Protein AF-0000000081158138 (afdb_homodimer)

InterPro domains:
  IPR025749 Sphingomyelin synthase-like domain [PF14360] (146-219)
  IPR045221 Sphingomyelin synthase-like [PTHR21290] (3-265)

Radius of gyration: 23.98 Å; Cα contacts (8 Å, |Δi|>4): 806; chains: 2; bounding box: 70×63×55 Å

Structure (mmCIF, N/CA/C/O backbone):
data_AF-0000000081158138-model_v1
#
loop_
_entity.id
_entity.type
_entity.pdbx_description
1 polymer 'Sphingomyelin synthase-like domain-containing protein'
#
loop_
_atom_site.group_PDB
_atom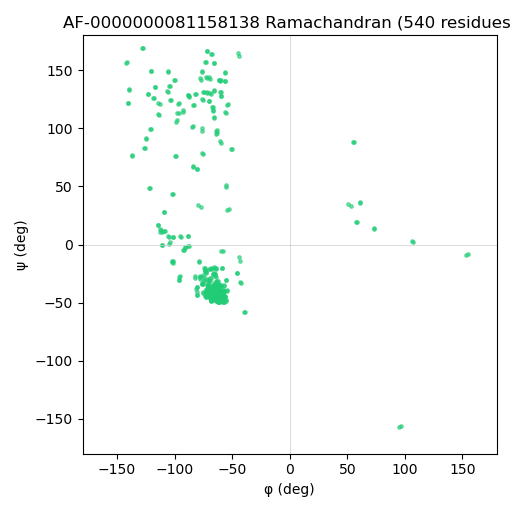_site.id
_atom_site.type_symbol
_atom_site.label_atom_id
_atom_site.label_alt_id
_atom_site.label_comp_id
_atom_site.label_asym_id
_atom_site.label_entity_id
_atom_site.label_seq_id
_atom_site.pdbx_PDB_ins_code
_atom_site.Cartn_x
_atom_site.Cartn_y
_atom_site.Cartn_z
_atom_site.occupancy
_atom_site.B_iso_or_equiv
_atom_site.auth_seq_id
_atom_site.auth_comp_id
_atom_site.auth_asym_id
_atom_site.auth_atom_id
_atom_site.pdbx_PDB_model_num
ATOM 1 N N . MET A 1 1 ? 17.438 13.625 25.641 1 73.5 1 MET A N 1
ATOM 2 C CA . MET A 1 1 ? 16.109 13.164 25.25 1 73.5 1 MET A CA 1
ATOM 3 C C . MET A 1 1 ? 16.125 12.641 23.812 1 73.5 1 MET A C 1
ATOM 5 O O . MET A 1 1 ? 15.617 11.555 23.531 1 73.5 1 MET A O 1
ATOM 9 N N . GLN A 1 2 ? 17.062 13.18 23.031 1 83.56 2 GLN A N 1
ATOM 10 C CA . GLN A 1 2 ? 17.109 12.766 21.625 1 83.56 2 GLN A CA 1
ATOM 11 C C . GLN A 1 2 ? 17.859 11.445 21.469 1 83.56 2 GLN A C 1
ATOM 13 O O . GLN A 1 2 ? 17.484 10.609 20.641 1 83.56 2 GLN A O 1
ATOM 18 N N . LEU A 1 3 ? 18.75 11.227 22.391 1 88.38 3 LEU A N 1
ATOM 19 C CA . LEU A 1 3 ? 19.516 9.984 22.312 1 88.38 3 LEU A CA 1
ATOM 20 C C . LEU A 1 3 ? 18.656 8.789 22.688 1 88.38 3 LEU A C 1
ATOM 22 O O . LEU A 1 3 ? 18.781 7.711 22.109 1 88.38 3 LEU A O 1
ATOM 26 N N . TRP A 1 4 ? 17.828 8.977 23.656 1 90.88 4 TRP A N 1
ATOM 27 C CA . TRP A 1 4 ? 16.906 7.91 24.062 1 90.88 4 TRP A CA 1
ATOM 28 C C . TRP A 1 4 ? 15.938 7.57 22.938 1 90.88 4 TRP A C 1
ATOM 30 O O . TRP A 1 4 ? 15.641 6.398 22.688 1 90.88 4 TRP A O 1
ATOM 40 N N . LYS A 1 5 ? 15.469 8.555 22.281 1 92.62 5 LYS A N 1
ATOM 41 C CA . LYS A 1 5 ? 14.57 8.344 21.156 1 92.62 5 LYS A CA 1
ATOM 42 C C . LYS A 1 5 ? 15.289 7.641 20 1 92.62 5 LYS A C 1
ATOM 44 O O . LYS A 1 5 ? 14.727 6.746 19.359 1 92.62 5 LYS A O 1
ATOM 49 N N . PHE A 1 6 ? 16.484 8.062 19.875 1 93.62 6 PHE A N 1
ATOM 50 C CA . PHE A 1 6 ? 17.312 7.434 18.844 1 93.62 6 PHE A CA 1
ATOM 51 C C . PHE A 1 6 ? 17.547 5.961 19.156 1 93.62 6 PHE A C 1
ATOM 53 O O . PHE A 1 6 ? 17.359 5.098 18.297 1 93.62 6 PHE A O 1
ATOM 60 N N . THR A 1 7 ? 17.859 5.656 20.391 1 95.19 7 THR A N 1
ATOM 61 C CA . THR A 1 7 ? 18.141 4.281 20.797 1 95.19 7 THR A CA 1
ATOM 62 C C . THR A 1 7 ? 16.891 3.422 20.688 1 95.19 7 THR A C 1
ATOM 64 O O . THR A 1 7 ? 16.953 2.262 20.281 1 95.19 7 THR A O 1
ATOM 67 N N . THR A 1 8 ? 15.797 3.953 21.031 1 95.19 8 THR A N 1
ATOM 68 C CA . THR A 1 8 ? 14.531 3.23 20.938 1 95.19 8 THR A CA 1
ATOM 69 C C . THR A 1 8 ? 14.195 2.939 19.469 1 95.19 8 THR A C 1
ATOM 71 O O . THR A 1 8 ? 13.758 1.836 19.141 1 95.19 8 THR A O 1
ATOM 74 N N . SER A 1 9 ? 14.383 3.943 18.609 1 95.12 9 SER A N 1
ATOM 75 C CA . SER A 1 9 ? 14.102 3.734 17.203 1 95.12 9 SER A CA 1
ATOM 76 C C . SER A 1 9 ? 15.062 2.721 16.594 1 95.12 9 SER A C 1
ATOM 78 O O . SER A 1 9 ? 14.688 1.945 15.711 1 95.12 9 SER A O 1
ATOM 80 N N . LEU A 1 10 ? 16.297 2.742 17.062 1 95.31 10 LEU A N 1
ATOM 81 C CA . LEU A 1 10 ? 17.281 1.761 16.625 1 95.31 10 LEU A CA 1
ATOM 82 C C . LEU A 1 10 ? 16.875 0.354 17.047 1 95.31 10 LEU A C 1
ATOM 84 O O . LEU A 1 10 ? 16.969 -0.588 16.266 1 95.31 10 LEU A O 1
ATOM 88 N N . ALA A 1 11 ? 16.438 0.234 18.25 1 95.94 11 ALA A N 1
ATOM 89 C CA . ALA A 1 11 ? 15.953 -1.056 18.734 1 95.94 11 ALA A CA 1
ATOM 90 C C . ALA A 1 11 ? 14.742 -1.52 17.922 1 95.94 11 ALA A C 1
ATOM 92 O O . ALA A 1 11 ? 14.617 -2.707 17.609 1 95.94 11 ALA A O 1
ATOM 93 N N . TYR A 1 12 ? 13.914 -0.592 17.594 1 94.44 12 TYR A N 1
ATOM 94 C CA . TYR A 1 12 ? 12.703 -0.895 16.844 1 94.44 12 TYR A CA 1
ATOM 95 C C . TYR A 1 12 ? 13.047 -1.456 15.469 1 94.44 12 TYR A C 1
ATOM 97 O O . TYR A 1 12 ? 12.508 -2.49 15.062 1 94.44 12 TYR A O 1
ATOM 105 N N . ILE A 1 13 ? 13.938 -0.843 14.766 1 94.38 13 ILE A N 1
ATOM 106 C CA . ILE A 1 13 ? 14.258 -1.292 13.422 1 94.38 13 ILE A CA 1
ATOM 107 C C . ILE A 1 13 ? 15.031 -2.604 13.484 1 94.38 13 ILE A C 1
ATOM 109 O O . ILE A 1 13 ? 14.867 -3.473 12.625 1 94.38 13 ILE A O 1
ATOM 113 N N . LEU A 1 14 ? 15.945 -2.725 14.469 1 94 14 LEU A N 1
ATOM 114 C CA . LEU A 1 14 ? 16.688 -3.969 14.617 1 94 14 LEU A CA 1
ATOM 115 C C . LEU A 1 14 ? 15.758 -5.133 14.922 1 94 14 LEU A C 1
ATOM 117 O O . LEU A 1 14 ? 15.906 -6.223 14.359 1 94 14 LEU A O 1
ATOM 121 N N . PHE A 1 15 ? 14.812 -4.918 15.766 1 94.75 15 PHE A N 1
ATOM 122 C CA . PHE A 1 15 ? 13.82 -5.941 16.078 1 94.75 15 PHE A CA 1
ATOM 123 C C . PHE A 1 15 ? 13.008 -6.305 14.844 1 94.75 15 PHE A C 1
ATOM 125 O O . PHE A 1 15 ? 12.828 -7.484 14.531 1 94.75 15 PHE A O 1
ATOM 132 N N . SER A 1 16 ? 12.508 -5.297 14.18 1 93.62 16 SER A N 1
ATOM 133 C CA . SER A 1 16 ? 11.695 -5.52 12.992 1 93.62 16 SER A CA 1
ATOM 134 C C . SER A 1 16 ? 12.477 -6.266 11.914 1 93.62 16 SER A C 1
ATOM 136 O O . SER A 1 16 ? 11.945 -7.16 11.258 1 93.62 16 SER A O 1
ATOM 138 N N . HIS A 1 17 ? 13.711 -5.871 11.773 1 92.56 17 HIS A N 1
ATOM 139 C CA . HIS A 1 17 ? 14.539 -6.52 10.766 1 92.56 17 HIS A CA 1
ATOM 140 C C . HIS A 1 17 ? 14.828 -7.969 11.141 1 92.56 17 HIS A C 1
ATOM 142 O O . HIS A 1 17 ? 14.789 -8.852 10.281 1 92.56 17 HIS A O 1
ATOM 148 N N . LEU A 1 18 ? 15.133 -8.188 12.359 1 92.5 18 LEU A N 1
ATOM 149 C CA . LEU A 1 18 ? 15.375 -9.555 12.82 1 92.5 18 LEU A CA 1
ATOM 150 C C . LEU A 1 18 ? 14.125 -10.414 12.641 1 92.5 18 LEU A C 1
ATOM 152 O O . LEU A 1 18 ? 14.211 -11.555 12.188 1 92.5 18 LEU A O 1
ATOM 156 N N . LEU A 1 19 ? 13.039 -9.906 13.016 1 93.5 19 LEU A N 1
ATOM 157 C CA . LEU A 1 19 ? 11.773 -10.617 12.82 1 93.5 19 LEU A CA 1
ATOM 158 C C . LEU A 1 19 ? 11.539 -10.922 11.344 1 93.5 19 LEU A C 1
ATOM 160 O O . LEU A 1 19 ? 11.094 -12.016 11 1 93.5 19 LEU A O 1
ATOM 164 N N . THR A 1 20 ? 11.805 -9.961 10.531 1 92 20 THR A N 1
ATOM 165 C CA . THR A 1 20 ? 11.633 -10.148 9.102 1 92 20 THR A CA 1
ATOM 166 C C . THR A 1 20 ? 12.531 -11.273 8.594 1 92 20 THR A C 1
ATOM 168 O O . THR A 1 20 ? 12.109 -12.102 7.781 1 92 20 THR A O 1
ATOM 171 N N . CYS A 1 21 ? 13.766 -11.273 9.039 1 90.12 21 CYS A N 1
ATOM 172 C CA . CYS A 1 21 ? 14.672 -12.344 8.648 1 90.12 21 CYS A CA 1
ATOM 173 C C . CYS A 1 21 ? 14.125 -13.703 9.078 1 90.12 21 CYS A C 1
ATOM 175 O O . CYS A 1 21 ? 14.188 -14.672 8.312 1 90.12 21 CYS A O 1
ATOM 177 N N . PHE A 1 22 ? 13.609 -13.758 10.219 1 90.69 22 PHE A N 1
ATOM 178 C CA . PHE A 1 22 ? 13.023 -15 10.711 1 90.69 22 PHE A CA 1
ATOM 179 C C . PHE A 1 22 ? 11.836 -15.414 9.859 1 90.69 22 PHE A C 1
ATOM 181 O O . PHE A 1 22 ? 11.695 -16.594 9.5 1 90.69 22 PHE A O 1
ATOM 188 N N . VAL A 1 23 ? 11.016 -14.508 9.562 1 91.19 23 VAL A N 1
ATOM 189 C CA . VAL A 1 23 ? 9.828 -14.789 8.758 1 91.19 23 VAL A CA 1
ATOM 190 C C . VAL A 1 23 ? 10.242 -15.219 7.355 1 91.19 23 VAL A C 1
ATOM 192 O O . VAL A 1 23 ? 9.664 -16.156 6.789 1 91.19 23 VAL A O 1
ATOM 195 N N . VAL A 1 24 ? 11.211 -14.578 6.836 1 89 24 VAL A N 1
ATOM 196 C CA . VAL A 1 24 ? 11.68 -14.906 5.496 1 89 24 VAL A CA 1
ATOM 197 C C . VAL A 1 24 ? 12.188 -16.344 5.465 1 89 24 VAL A C 1
ATOM 199 O O . VAL A 1 24 ? 11.914 -17.094 4.512 1 89 24 VAL A O 1
ATOM 202 N N . VAL A 1 25 ? 12.898 -16.75 6.457 1 87.56 25 VAL A N 1
ATOM 203 C CA . VAL A 1 25 ? 13.414 -18.109 6.527 1 87.56 25 VAL A CA 1
ATOM 204 C C . VAL A 1 25 ? 12.242 -19.094 6.547 1 87.56 25 VAL A C 1
ATOM 206 O O . VAL A 1 25 ? 12.266 -20.109 5.844 1 87.56 25 VAL A O 1
ATOM 209 N N . ASN A 1 26 ? 11.273 -18.766 7.309 1 87.75 26 ASN A N 1
ATOM 210 C CA . ASN A 1 26 ? 10.109 -19.641 7.41 1 87.75 26 ASN A CA 1
ATOM 211 C C . ASN A 1 26 ? 9.336 -19.703 6.094 1 87.75 26 ASN A C 1
ATOM 213 O O . ASN A 1 26 ? 8.898 -20.781 5.676 1 87.75 26 ASN A O 1
ATOM 217 N N . VAL A 1 27 ? 9.172 -18.609 5.484 1 87.12 27 VAL A N 1
ATOM 218 C CA . VAL A 1 27 ? 8.422 -18.547 4.234 1 87.12 27 VAL A CA 1
ATOM 219 C C . VAL A 1 27 ? 9.203 -19.25 3.123 1 87.12 27 VAL A C 1
ATOM 221 O O . VAL A 1 27 ? 8.617 -19.891 2.248 1 87.12 27 VAL A O 1
ATOM 224 N N . ASN A 1 28 ? 10.461 -19.062 3.197 1 84.75 28 ASN A N 1
ATOM 225 C CA . ASN A 1 28 ? 11.32 -19.75 2.23 1 84.75 28 ASN A CA 1
ATOM 226 C C . ASN A 1 28 ? 11.133 -21.266 2.285 1 84.75 28 ASN A C 1
ATOM 228 O O . ASN A 1 28 ? 11.102 -21.922 1.249 1 84.75 28 ASN A O 1
ATOM 232 N N . ASP A 1 29 ? 10.906 -21.766 3.365 1 83.62 29 ASP A N 1
ATOM 233 C CA . ASP A 1 29 ? 10.758 -23.219 3.553 1 83.62 29 ASP A CA 1
ATOM 234 C C . ASP A 1 29 ? 9.375 -23.672 3.123 1 83.62 29 ASP A C 1
ATOM 236 O O . ASP A 1 29 ? 9.156 -24.875 2.881 1 83.62 29 ASP A O 1
ATOM 240 N N . ARG A 1 30 ? 8.5 -22.719 2.963 1 80.81 30 ARG A N 1
ATOM 241 C CA . ARG A 1 30 ? 7.133 -23.062 2.57 1 80.81 30 ARG A CA 1
ATOM 242 C C . ARG A 1 30 ? 6.855 -22.625 1.134 1 80.81 30 ARG A C 1
ATOM 244 O O . ARG A 1 30 ? 5.703 -22.641 0.69 1 80.81 30 ARG A O 1
ATOM 251 N N . MET A 1 31 ? 7.82 -22.266 0.445 1 82.06 31 MET A N 1
ATOM 252 C CA . MET A 1 31 ? 7.633 -21.797 -0.92 1 82.06 31 MET A CA 1
ATOM 253 C C . MET A 1 31 ? 6.996 -22.875 -1.793 1 82.06 31 MET A C 1
ATOM 255 O O . MET A 1 31 ? 7.324 -24.047 -1.668 1 82.06 31 MET A O 1
ATOM 259 N N . PRO A 1 32 ? 6.102 -22.375 -2.66 1 80 32 PRO A N 1
ATOM 260 C CA . PRO A 1 32 ? 5.492 -23.359 -3.568 1 80 32 PRO A CA 1
ATOM 261 C C . PRO A 1 32 ? 6.516 -24.047 -4.465 1 80 32 PRO A C 1
ATOM 263 O O . PRO A 1 32 ? 7.48 -23.406 -4.91 1 80 32 PRO A O 1
ATOM 266 N N . ASP A 1 33 ? 6.285 -25.312 -4.652 1 80.44 33 ASP A N 1
ATOM 267 C CA . ASP A 1 33 ? 7.137 -26.109 -5.539 1 80.44 33 ASP A CA 1
ATOM 268 C C . ASP A 1 33 ? 7.121 -25.547 -6.961 1 80.44 33 ASP A C 1
ATOM 270 O O . ASP A 1 33 ? 6.055 -25.391 -7.559 1 80.44 33 ASP A O 1
ATOM 274 N N . ARG A 1 34 ? 8.211 -25.312 -7.492 1 80 34 ARG A N 1
ATOM 275 C CA . ARG A 1 34 ? 8.344 -24.688 -8.805 1 80 34 ARG A CA 1
ATOM 276 C C . ARG A 1 34 ? 7.766 -25.594 -9.898 1 80 34 ARG A C 1
ATOM 278 O O . ARG A 1 34 ? 7.359 -25.109 -10.953 1 80 34 ARG A O 1
ATOM 285 N N . LYS A 1 35 ? 7.789 -26.781 -9.648 1 80.12 35 LYS A N 1
ATOM 286 C CA . LYS A 1 35 ? 7.234 -27.719 -10.625 1 80.12 35 LYS A CA 1
ATOM 287 C C . LYS A 1 35 ? 5.715 -27.625 -10.672 1 80.12 35 LYS A C 1
ATOM 289 O O . LYS A 1 35 ? 5.109 -27.734 -11.734 1 80.12 35 LYS A O 1
ATOM 294 N N . LEU A 1 36 ? 5.188 -27.281 -9.555 1 82.81 36 LEU A N 1
ATOM 295 C CA . LEU A 1 36 ? 3.734 -27.203 -9.445 1 82.81 36 LEU A CA 1
ATOM 296 C C . LEU A 1 36 ? 3.25 -25.766 -9.664 1 82.81 36 LEU A C 1
ATOM 298 O O . LEU A 1 36 ? 2.125 -25.562 -10.117 1 82.81 36 LEU A O 1
ATOM 302 N N . TYR A 1 37 ? 4.16 -24.875 -9.328 1 85.44 37 TYR A N 1
ATOM 303 C CA . TYR A 1 37 ? 3.801 -23.453 -9.414 1 85.44 37 TYR A CA 1
ATOM 304 C C . TYR A 1 37 ? 4.789 -22.703 -10.289 1 85.44 37 TYR A C 1
ATOM 306 O O . TYR A 1 37 ? 5.758 -22.125 -9.789 1 85.44 37 TYR A O 1
ATOM 314 N N . PRO A 1 38 ? 4.438 -22.656 -11.516 1 88.12 38 PRO A N 1
ATOM 315 C CA . PRO A 1 38 ? 5.305 -21.859 -12.383 1 88.12 38 PRO A CA 1
ATOM 316 C C . PRO A 1 38 ? 5.238 -20.359 -12.078 1 88.12 38 PRO A C 1
ATOM 318 O O . PRO A 1 38 ? 4.348 -19.922 -11.352 1 88.12 38 PRO A O 1
ATOM 321 N N . PRO A 1 39 ? 6.262 -19.656 -12.609 1 90.5 39 PRO A N 1
ATOM 322 C CA . PRO A 1 39 ? 6.207 -18.203 -12.391 1 90.5 39 PRO A CA 1
ATOM 323 C C . PRO A 1 39 ? 4.91 -17.578 -12.898 1 90.5 39 PRO A C 1
ATOM 325 O O . PRO A 1 39 ? 4.391 -17.984 -13.938 1 90.5 39 PRO A O 1
ATOM 328 N N . LEU A 1 40 ? 4.422 -16.672 -12.164 1 91.75 40 LEU A N 1
ATOM 329 C CA . LEU A 1 40 ? 3.178 -16 -12.516 1 91.75 40 LEU A CA 1
ATOM 330 C C . LEU A 1 40 ? 3.371 -15.109 -13.742 1 91.75 40 LEU A C 1
ATOM 332 O O . LEU A 1 40 ? 4.441 -14.523 -13.922 1 91.75 40 LEU A O 1
ATOM 336 N N . PRO A 1 41 ? 2.34 -15.094 -14.57 1 91.75 41 PRO A N 1
ATOM 337 C CA . PRO A 1 41 ? 2.422 -14.141 -15.68 1 91.75 41 PRO A CA 1
ATOM 338 C C . PRO A 1 41 ? 2.561 -12.695 -15.219 1 91.75 41 PRO A C 1
ATOM 340 O O . PRO A 1 41 ? 1.836 -12.258 -14.32 1 91.75 41 PRO A O 1
ATOM 343 N N . ASP A 1 42 ? 3.494 -11.984 -15.758 1 94.44 42 ASP A N 1
ATOM 344 C CA . ASP A 1 42 ? 3.805 -10.594 -15.438 1 94.44 42 ASP A CA 1
ATOM 345 C C . ASP A 1 42 ? 4.145 -9.805 -16.703 1 94.44 42 ASP A C 1
ATOM 347 O O . ASP A 1 42 ? 5.094 -10.133 -17.406 1 94.44 42 ASP A O 1
ATOM 351 N N . VAL A 1 43 ? 3.385 -8.766 -16.922 1 94.81 43 VAL A N 1
ATOM 352 C CA . VAL A 1 43 ? 3.451 -8.031 -18.172 1 94.81 43 VAL A CA 1
ATOM 353 C C . VAL A 1 43 ? 4.844 -7.434 -18.344 1 94.81 43 VAL A C 1
ATOM 355 O O . VAL A 1 43 ? 5.422 -7.508 -19.438 1 94.81 43 VAL A O 1
ATOM 358 N N . LEU A 1 44 ? 5.418 -6.867 -17.297 1 95.25 44 LEU A N 1
ATOM 359 C CA . LEU A 1 44 ? 6.73 -6.242 -17.422 1 95.25 44 LEU A CA 1
ATOM 360 C C . LEU A 1 44 ? 7.828 -7.293 -17.531 1 95.25 44 LEU A C 1
ATOM 362 O O . LEU A 1 44 ? 8.711 -7.184 -18.391 1 95.25 44 LEU A O 1
ATOM 366 N N . LEU A 1 45 ? 7.73 -8.305 -16.719 1 95.06 45 LEU A N 1
ATOM 367 C CA . LEU A 1 45 ? 8.742 -9.359 -16.766 1 95.06 45 LEU A CA 1
ATOM 368 C C . LEU A 1 45 ? 8.727 -10.07 -18.109 1 95.06 45 LEU A C 1
ATOM 370 O O . LEU A 1 45 ? 9.781 -10.398 -18.656 1 95.06 45 LEU A O 1
ATOM 374 N N . ASP A 1 46 ? 7.586 -10.305 -18.609 1 94.31 46 ASP A N 1
ATOM 375 C CA . ASP A 1 46 ? 7.422 -11.039 -19.859 1 94.31 46 ASP A CA 1
ATOM 376 C C . ASP A 1 46 ? 7.918 -10.211 -21.047 1 94.31 46 ASP A C 1
ATOM 378 O O . ASP A 1 46 ? 8.211 -10.758 -22.109 1 94.31 46 ASP A O 1
ATOM 382 N N . ASN A 1 47 ? 8.008 -8.914 -20.906 1 95.25 47 ASN A N 1
ATOM 383 C CA . ASN A 1 47 ? 8.391 -8.055 -22.031 1 95.25 47 ASN A CA 1
ATOM 384 C C . ASN A 1 47 ? 9.773 -7.441 -21.812 1 95.25 47 ASN A C 1
ATOM 386 O O . ASN A 1 47 ? 10.258 -6.699 -22.672 1 95.25 47 ASN A O 1
ATOM 390 N N . LEU A 1 48 ? 10.383 -7.73 -20.734 1 95.12 48 LEU A N 1
ATOM 391 C CA . LEU A 1 48 ? 11.742 -7.27 -20.469 1 95.12 48 LEU A CA 1
ATOM 392 C C . LEU A 1 48 ? 12.758 -8.367 -20.766 1 95.12 48 LEU A C 1
ATOM 394 O O . LEU A 1 48 ? 12.5 -9.547 -20.5 1 95.12 48 LEU A O 1
ATOM 398 N N . THR A 1 49 ? 13.891 -7.895 -21.328 1 96 49 THR A N 1
ATOM 399 C CA . THR A 1 49 ? 14.992 -8.836 -21.516 1 96 49 THR A CA 1
ATOM 400 C C . THR A 1 49 ? 15.523 -9.312 -20.156 1 96 49 THR A C 1
ATOM 402 O O . THR A 1 49 ? 15.695 -8.516 -19.234 1 96 49 THR A O 1
ATOM 405 N N . TYR A 1 50 ? 15.688 -10.586 -20.047 1 95.06 50 TYR A N 1
ATOM 406 C CA . TYR A 1 50 ? 16.25 -11.164 -18.828 1 95.06 50 TYR A CA 1
ATOM 407 C C . TYR A 1 50 ? 17.719 -10.828 -18.688 1 95.06 50 TYR A C 1
ATOM 409 O O . TYR A 1 50 ? 18.516 -11.078 -19.609 1 95.06 50 TYR A O 1
ATOM 417 N N . ILE A 1 51 ? 18.125 -10.234 -17.656 1 95.38 51 ILE A N 1
ATOM 418 C CA . ILE A 1 51 ? 19.5 -9.859 -17.344 1 95.38 51 ILE A CA 1
ATOM 419 C C . ILE A 1 51 ? 19.938 -10.523 -16.031 1 95.38 51 ILE A C 1
ATOM 421 O O . ILE A 1 51 ? 19.688 -9.992 -14.953 1 95.38 51 ILE A O 1
ATOM 425 N N . PRO A 1 52 ? 20.656 -11.602 -16.062 1 90.88 52 PRO A N 1
ATOM 426 C CA . PRO A 1 52 ? 20.984 -12.375 -14.875 1 90.88 52 PRO A CA 1
ATOM 427 C C . PRO A 1 52 ? 21.828 -11.578 -13.867 1 90.88 52 PRO A C 1
ATOM 429 O O . PRO A 1 52 ? 21.703 -11.781 -12.656 1 90.88 52 PRO A O 1
ATOM 432 N N . TRP A 1 53 ? 22.656 -10.672 -14.375 1 91.38 53 TRP A N 1
ATOM 433 C CA . TRP A 1 53 ? 23.516 -9.906 -13.477 1 91.38 53 TRP A CA 1
ATOM 434 C C . TRP A 1 53 ? 22.797 -8.648 -12.992 1 91.38 53 TRP A C 1
ATOM 436 O O . TRP A 1 53 ? 23.406 -7.809 -12.312 1 91.38 53 TRP A O 1
ATOM 446 N N . GLY A 1 54 ? 21.547 -8.477 -13.281 1 93.25 54 GLY A N 1
ATOM 447 C CA . GLY A 1 54 ? 20.781 -7.312 -12.891 1 93.25 54 GLY A CA 1
ATOM 448 C C . GLY A 1 54 ? 20.609 -7.18 -11.391 1 93.25 54 GLY A C 1
ATOM 449 O O . GLY A 1 54 ? 20.578 -6.07 -10.859 1 93.25 54 GLY A O 1
ATOM 450 N N . ALA A 1 55 ? 20.5 -8.305 -10.75 1 89.38 55 ALA A N 1
ATOM 451 C CA . ALA A 1 55 ? 20.375 -8.289 -9.289 1 89.38 55 ALA A CA 1
ATOM 452 C C . ALA A 1 55 ? 21.578 -7.613 -8.641 1 89.38 55 ALA A C 1
ATOM 454 O O . ALA A 1 55 ? 21.422 -6.855 -7.676 1 89.38 55 ALA A O 1
ATOM 455 N N . SER A 1 56 ? 22.719 -7.891 -9.172 1 92 56 SER A N 1
ATOM 456 C CA . SER A 1 56 ? 23.938 -7.281 -8.641 1 92 56 SER A CA 1
ATOM 457 C C . SER A 1 56 ? 23.938 -5.77 -8.852 1 92 56 SER A C 1
ATOM 459 O O . SER A 1 56 ? 24.344 -5.016 -7.961 1 92 56 SER A O 1
ATOM 461 N N . VAL A 1 57 ? 23.516 -5.332 -9.961 1 95.19 57 VAL A N 1
ATOM 462 C CA . VAL A 1 57 ? 23.453 -3.906 -10.25 1 95.19 57 VAL A CA 1
ATOM 463 C C . VAL A 1 57 ? 22.438 -3.234 -9.32 1 95.19 57 VAL A C 1
ATOM 465 O O . VAL A 1 57 ? 22.688 -2.143 -8.812 1 95.19 57 VAL A O 1
ATOM 468 N N . ALA A 1 58 ? 21.312 -3.877 -9.156 1 94.62 58 ALA A N 1
ATOM 469 C CA . ALA A 1 58 ? 20.312 -3.346 -8.227 1 94.62 58 ALA A CA 1
ATOM 470 C C . ALA A 1 58 ? 20.891 -3.176 -6.828 1 94.62 58 ALA A C 1
ATOM 472 O O . ALA A 1 58 ? 20.641 -2.166 -6.164 1 94.62 58 ALA A O 1
ATOM 473 N N . GLU A 1 59 ? 21.672 -4.086 -6.383 1 93.62 59 GLU A N 1
ATOM 474 C CA . GLU A 1 59 ? 22.281 -4.02 -5.059 1 93.62 59 GLU A CA 1
ATOM 475 C C . GLU A 1 59 ? 23.344 -2.92 -4.988 1 93.62 59 GLU A C 1
ATOM 477 O O . GLU A 1 59 ? 23.5 -2.277 -3.947 1 93.62 59 GLU A O 1
ATOM 482 N N . ILE A 1 60 ? 24.062 -2.764 -6.066 1 95.69 60 ILE A N 1
ATOM 483 C CA . ILE A 1 60 ? 25.016 -1.659 -6.125 1 95.69 60 ILE A CA 1
ATOM 484 C C . ILE A 1 60 ? 24.266 -0.331 -5.988 1 95.69 60 ILE A C 1
ATOM 486 O O . ILE A 1 60 ? 24.719 0.569 -5.273 1 95.69 60 ILE A O 1
ATOM 490 N N . CYS A 1 61 ? 23.141 -0.212 -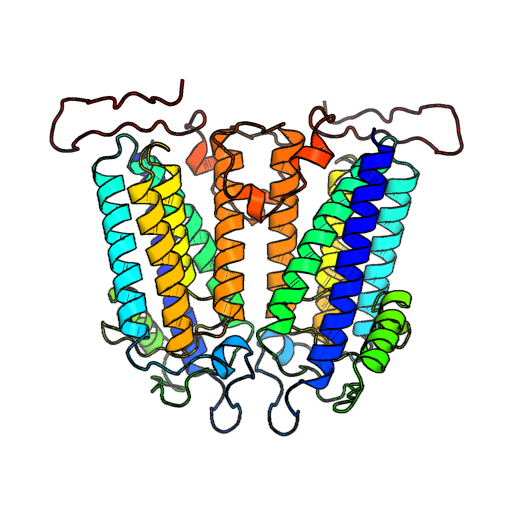6.703 1 97.19 61 CYS A N 1
ATOM 491 C CA . CY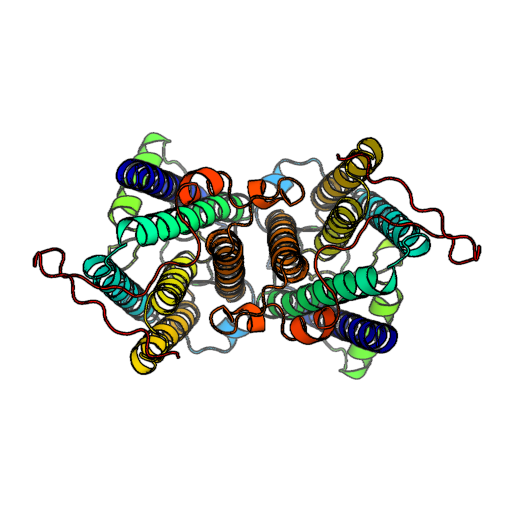S A 1 61 ? 22.328 0.986 -6.566 1 97.19 61 CYS A CA 1
ATOM 492 C C . CYS A 1 61 ? 21.875 1.18 -5.125 1 97.19 61 CYS A C 1
ATOM 494 O O . CYS A 1 61 ? 21.938 2.287 -4.59 1 97.19 61 CYS A O 1
ATOM 496 N N . LEU A 1 62 ? 21.484 0.137 -4.531 1 96.19 62 LEU A N 1
ATOM 497 C CA . LEU A 1 62 ? 21.016 0.156 -3.15 1 96.19 62 LEU A CA 1
ATOM 498 C C . LEU A 1 62 ? 22.125 0.591 -2.201 1 96.19 62 LEU A C 1
ATOM 500 O O . LEU A 1 62 ? 21.922 1.471 -1.361 1 96.19 62 LEU A O 1
ATOM 504 N N . VAL A 1 63 ? 23.297 0.014 -2.303 1 95.06 63 VAL A N 1
ATOM 505 C CA . VAL A 1 63 ? 24.422 0.326 -1.432 1 95.06 63 VAL A CA 1
ATOM 506 C C . VAL A 1 63 ? 24.859 1.774 -1.645 1 95.06 63 VAL A C 1
ATOM 508 O O . VAL A 1 63 ? 25.172 2.484 -0.685 1 95.06 63 VAL A O 1
ATOM 511 N N . THR A 1 64 ? 24.859 2.16 -2.867 1 97.69 64 THR A N 1
ATOM 512 C CA . THR A 1 64 ? 25.234 3.537 -3.176 1 97.69 64 THR A CA 1
ATOM 513 C C . THR A 1 64 ? 24.281 4.52 -2.516 1 97.69 64 THR A C 1
ATOM 515 O O . THR A 1 64 ? 24.703 5.484 -1.883 1 97.69 64 THR A O 1
ATOM 518 N N . LEU A 1 65 ? 23 4.27 -2.654 1 98.12 65 LEU A N 1
ATOM 519 C CA . LEU A 1 65 ? 22 5.113 -2.006 1 98.12 65 LEU A CA 1
ATOM 520 C C . LEU A 1 65 ? 22.172 5.09 -0.49 1 98.12 65 LEU A C 1
ATOM 522 O O . LEU A 1 65 ? 22.031 6.125 0.168 1 98.12 65 LEU A O 1
ATOM 526 N N . GLY A 1 66 ? 22.453 3.895 0.052 1 97.06 66 GLY A N 1
ATOM 527 C CA . GLY A 1 66 ? 22.703 3.771 1.477 1 97.06 66 GLY A CA 1
ATOM 528 C C . GLY A 1 66 ? 23.891 4.602 1.939 1 97.06 66 GLY A C 1
ATOM 529 O O . GLY A 1 66 ? 23.812 5.277 2.969 1 97.06 66 GLY A O 1
ATOM 530 N N . ILE A 1 67 ? 24.938 4.582 1.177 1 97.38 67 ILE A N 1
ATOM 531 C CA . ILE A 1 67 ? 26.141 5.352 1.499 1 97.38 67 ILE A CA 1
ATOM 532 C C . ILE A 1 67 ? 25.828 6.844 1.432 1 97.38 67 ILE A C 1
ATOM 534 O O . ILE A 1 67 ? 26.25 7.613 2.297 1 97.38 67 ILE A O 1
ATOM 538 N N . MET A 1 68 ? 25.125 7.242 0.419 1 97.5 68 MET A N 1
ATOM 539 C CA . MET A 1 68 ? 24.719 8.641 0.295 1 97.5 68 MET A CA 1
ATOM 540 C C . MET A 1 68 ? 23.906 9.078 1.51 1 97.5 68 MET A C 1
ATOM 542 O O . MET A 1 68 ? 24.125 10.172 2.035 1 97.5 68 MET A O 1
ATOM 546 N N . TRP A 1 69 ? 22.984 8.258 1.913 1 96.75 69 TRP A N 1
ATOM 547 C CA . TRP A 1 69 ? 22.156 8.547 3.074 1 96.75 69 TRP A CA 1
ATOM 548 C C . TRP A 1 69 ? 23 8.648 4.34 1 96.75 69 TRP A C 1
ATOM 550 O O . TRP A 1 69 ? 22.797 9.555 5.156 1 96.75 69 TRP A O 1
ATOM 560 N N . LEU A 1 70 ? 23.969 7.75 4.527 1 96.12 70 LEU A N 1
ATOM 561 C CA . LEU A 1 70 ? 24.844 7.773 5.691 1 96.12 70 LEU A CA 1
ATOM 562 C C . LEU A 1 70 ? 25.719 9.023 5.695 1 96.12 70 LEU A C 1
ATOM 564 O O . LEU A 1 70 ? 25.969 9.609 6.75 1 96.12 70 LEU A O 1
ATOM 568 N N . PHE A 1 71 ? 26.172 9.336 4.57 1 95.06 71 PHE A N 1
ATOM 569 C CA . PHE A 1 71 ? 26.969 10.555 4.426 1 95.06 71 PHE A CA 1
ATOM 570 C C . PHE A 1 71 ? 26.156 11.781 4.84 1 95.06 71 PHE A C 1
ATOM 572 O O . PHE A 1 71 ? 26.672 12.648 5.555 1 95.06 71 PHE A O 1
ATOM 579 N N . LEU A 1 72 ? 24.969 11.844 4.34 1 92.81 72 LEU A N 1
ATOM 580 C CA . LEU A 1 72 ? 24.062 12.922 4.727 1 92.81 72 LEU A CA 1
ATOM 581 C C . LEU A 1 72 ? 23.891 12.969 6.238 1 92.81 72 LEU A C 1
ATOM 583 O O . LEU A 1 72 ? 23.984 14.039 6.848 1 92.81 72 LEU A O 1
ATOM 587 N N . CYS A 1 73 ? 23.625 11.859 6.855 1 92.44 73 CYS A N 1
ATOM 588 C CA . CYS A 1 73 ? 23.422 11.789 8.297 1 92.44 73 CYS A CA 1
ATOM 589 C C . CYS A 1 73 ? 24.672 12.219 9.055 1 92.44 73 CYS A C 1
ATOM 591 O O . CYS A 1 73 ? 24.578 12.867 10.102 1 92.44 73 CYS A O 1
ATOM 593 N N . PHE A 1 74 ? 25.766 11.867 8.531 1 92.06 74 PHE A N 1
ATOM 594 C CA . PHE A 1 74 ? 27.016 12.18 9.188 1 92.06 74 PHE A CA 1
ATOM 595 C C . PHE A 1 74 ? 27.203 13.688 9.305 1 92.06 74 PHE A C 1
ATOM 597 O O . PHE A 1 74 ? 27.672 14.18 10.328 1 92.06 74 PHE A O 1
ATOM 604 N N . PHE A 1 75 ? 26.797 14.438 8.383 1 91.31 75 PHE A N 1
ATOM 605 C CA . PHE A 1 75 ? 27.078 15.875 8.344 1 91.31 75 PHE A CA 1
ATOM 606 C C . PHE A 1 75 ? 25.859 16.672 8.789 1 91.31 75 PHE A C 1
ATOM 608 O O . PHE A 1 75 ? 25.953 17.875 9.039 1 91.31 75 PHE A O 1
ATOM 615 N N . HIS A 1 76 ? 24.719 16.031 8.828 1 89.31 76 HIS A N 1
ATOM 616 C CA . HIS A 1 76 ? 23.516 16.766 9.188 1 89.31 76 HIS A CA 1
ATOM 617 C C . HIS A 1 76 ? 23.516 17.125 10.672 1 89.31 76 HIS A C 1
ATOM 619 O O . HIS A 1 76 ? 23.766 16.266 11.523 1 89.31 76 HIS A O 1
ATOM 625 N N . LYS A 1 77 ? 23.25 18.359 11.055 1 88.19 77 LYS A N 1
ATOM 626 C CA . LYS A 1 77 ? 23.266 18.844 12.43 1 88.19 77 LYS A CA 1
ATOM 627 C C . LYS A 1 77 ? 22.281 18.062 13.305 1 88.19 77 LYS A C 1
ATOM 629 O O . LYS A 1 77 ? 22.562 17.766 14.461 1 88.19 77 LYS A O 1
ATOM 634 N N . HIS A 1 78 ? 21.156 17.766 12.75 1 90.31 78 HIS A N 1
ATOM 635 C CA . HIS A 1 78 ? 20.109 17.047 13.461 1 90.31 78 HIS A CA 1
ATOM 636 C C . HIS A 1 78 ? 20.078 15.578 13.062 1 90.31 78 HIS A C 1
ATOM 638 O O . HIS A 1 78 ? 19 15.008 12.867 1 90.31 78 HIS A O 1
ATOM 644 N N . ARG A 1 79 ? 21.188 14.992 12.977 1 90.69 79 ARG A N 1
ATOM 645 C CA . ARG A 1 79 ? 21.359 13.633 12.453 1 90.69 79 ARG A CA 1
ATOM 646 C C . ARG A 1 79 ? 20.562 12.633 13.273 1 90.69 79 ARG A C 1
ATOM 648 O O . ARG A 1 79 ? 19.984 11.688 12.727 1 90.69 79 ARG A O 1
ATOM 655 N N . PHE A 1 80 ? 20.422 12.781 14.562 1 90.69 80 PHE A N 1
ATOM 656 C CA . PHE A 1 80 ? 19.734 11.805 15.398 1 90.69 80 PHE A CA 1
ATOM 657 C C . PHE A 1 80 ? 18.219 11.844 15.148 1 90.69 80 PHE A C 1
ATOM 659 O O . PHE A 1 80 ? 17.562 10.805 15.203 1 90.69 80 PHE A O 1
ATOM 666 N N . ILE A 1 81 ? 17.641 12.969 14.891 1 91.5 81 ILE A N 1
ATOM 667 C CA . ILE A 1 81 ? 16.234 13.086 14.547 1 91.5 81 ILE A CA 1
ATOM 668 C C . ILE A 1 81 ? 15.969 12.422 13.195 1 91.5 81 ILE A C 1
ATOM 670 O O . ILE A 1 81 ? 15.016 11.656 13.047 1 91.5 81 ILE A O 1
ATOM 674 N N . VAL A 1 82 ? 16.891 12.734 12.258 1 91.81 82 VAL A N 1
ATOM 675 C CA . VAL A 1 82 ? 16.75 12.203 10.906 1 91.81 82 VAL A CA 1
ATOM 676 C C . VAL A 1 82 ? 16.844 10.68 10.938 1 91.81 82 VAL A C 1
ATOM 678 O O . VAL A 1 82 ? 16.016 9.984 10.328 1 91.81 82 VAL A O 1
ATOM 681 N N . MET A 1 83 ? 17.766 10.203 11.703 1 95.06 83 MET A N 1
ATOM 682 C CA . MET A 1 83 ? 17.922 8.758 11.805 1 95.06 83 MET A CA 1
ATOM 683 C C . MET A 1 83 ? 16.734 8.125 12.523 1 95.06 83 MET A C 1
ATOM 685 O O . MET A 1 83 ? 16.266 7.051 12.133 1 95.06 83 MET A O 1
ATOM 689 N N . THR A 1 84 ? 16.266 8.742 13.547 1 94.62 84 THR A N 1
ATOM 690 C CA . THR A 1 84 ? 15.102 8.25 14.281 1 94.62 84 THR A CA 1
ATOM 691 C C . THR A 1 84 ? 13.898 8.117 13.352 1 94.62 84 THR A C 1
ATOM 693 O O . THR A 1 84 ? 13.203 7.102 13.367 1 94.62 84 THR A O 1
ATOM 696 N N . ARG A 1 85 ? 13.664 9.102 12.5 1 93.38 85 ARG A N 1
ATOM 697 C CA . ARG A 1 85 ? 12.555 9.062 11.555 1 93.38 85 ARG A CA 1
ATOM 698 C C . ARG A 1 85 ? 12.727 7.93 10.555 1 93.38 85 ARG A C 1
ATOM 700 O O . ARG A 1 85 ? 11.766 7.215 10.25 1 93.38 85 ARG A O 1
ATOM 707 N N . MET A 1 86 ? 13.953 7.781 10.094 1 95.88 86 MET A N 1
ATOM 708 C CA . MET A 1 86 ? 14.258 6.703 9.164 1 95.88 86 MET A CA 1
ATOM 709 C C . MET A 1 86 ? 14.008 5.34 9.805 1 95.88 86 MET A C 1
ATOM 711 O O . MET A 1 86 ? 13.359 4.48 9.203 1 95.88 86 MET A O 1
ATOM 715 N N . PHE A 1 87 ? 14.469 5.203 10.992 1 96.19 87 PHE A N 1
ATOM 716 C CA . PHE A 1 87 ? 14.344 3.924 11.68 1 96.19 87 PHE A CA 1
ATOM 717 C C . PHE A 1 87 ? 12.891 3.625 12.023 1 96.19 87 PHE A C 1
ATOM 719 O O . PHE A 1 87 ? 12.453 2.477 11.945 1 96.19 87 PHE A O 1
ATOM 726 N N . ALA A 1 88 ? 12.18 4.598 12.375 1 93.94 88 ALA A N 1
ATOM 727 C CA . ALA A 1 88 ? 10.766 4.418 12.672 1 93.94 88 ALA A CA 1
ATOM 728 C C . ALA A 1 88 ? 9.992 3.969 11.43 1 93.94 88 ALA A C 1
ATOM 730 O O . ALA A 1 88 ? 9.195 3.031 11.492 1 93.94 88 ALA A O 1
ATOM 731 N N . LEU A 1 89 ? 10.258 4.602 10.375 1 95.12 89 LEU A N 1
ATOM 732 C CA . LEU A 1 89 ? 9.547 4.297 9.133 1 95.12 89 LEU A CA 1
ATOM 733 C C . LEU A 1 89 ? 9.953 2.928 8.602 1 95.12 89 LEU A C 1
ATOM 735 O O . LEU A 1 89 ? 9.102 2.123 8.227 1 95.12 89 LEU A O 1
ATOM 739 N N . MET A 1 90 ? 11.219 2.67 8.586 1 95.06 90 MET A N 1
ATOM 740 C CA . MET A 1 90 ? 11.719 1.382 8.109 1 95.06 90 MET A CA 1
ATOM 741 C C . MET A 1 90 ? 11.227 0.247 9.008 1 95.06 90 MET A C 1
ATOM 743 O O . MET A 1 90 ? 10.875 -0.826 8.516 1 95.06 90 MET A O 1
ATOM 747 N N . GLY A 1 91 ? 11.297 0.505 10.297 1 93.69 91 GLY A N 1
ATOM 748 C CA . GLY A 1 91 ? 10.781 -0.5 11.211 1 93.69 91 GLY A CA 1
ATOM 749 C C . GLY A 1 91 ? 9.328 -0.859 10.945 1 93.69 91 GLY A C 1
ATOM 750 O O . GLY A 1 91 ? 8.969 -2.037 10.93 1 93.69 91 GLY A O 1
ATOM 751 N N . THR A 1 92 ? 8.523 0.123 10.742 1 93.62 92 THR A N 1
ATOM 752 C CA . THR A 1 92 ? 7.105 -0.08 10.461 1 93.62 92 THR A CA 1
ATOM 753 C C . THR A 1 92 ? 6.914 -0.814 9.133 1 93.62 92 THR A C 1
ATOM 755 O O . THR A 1 92 ? 6.086 -1.723 9.039 1 93.62 92 THR A O 1
ATOM 758 N N . MET A 1 93 ? 7.68 -0.468 8.133 1 93.94 93 MET A N 1
ATOM 759 C CA . MET A 1 93 ? 7.594 -1.11 6.824 1 93.94 93 MET A CA 1
ATOM 760 C C . MET A 1 93 ? 7.977 -2.584 6.918 1 93.94 93 MET A C 1
ATOM 762 O O . MET A 1 93 ? 7.328 -3.436 6.305 1 93.94 93 MET A O 1
ATOM 766 N N . TYR A 1 94 ? 8.969 -2.834 7.648 1 93.38 94 TYR A N 1
ATOM 767 C CA . TYR A 1 94 ? 9.422 -4.215 7.762 1 93.38 94 TYR A CA 1
ATOM 768 C C . TYR A 1 94 ? 8.438 -5.051 8.562 1 93.38 94 TYR A C 1
ATOM 770 O O . TYR A 1 94 ? 8.25 -6.242 8.297 1 93.38 94 TYR A O 1
ATOM 778 N N . LEU A 1 95 ? 7.836 -4.477 9.555 1 93.75 95 LEU A N 1
ATOM 779 C CA . LEU A 1 95 ? 6.793 -5.195 10.273 1 93.75 95 LEU A CA 1
ATOM 780 C C . LEU A 1 95 ? 5.617 -5.52 9.359 1 93.75 95 LEU A C 1
ATOM 782 O O . LEU A 1 95 ? 5.078 -6.629 9.406 1 93.75 95 LEU A O 1
ATOM 786 N N . LEU A 1 96 ? 5.234 -4.543 8.586 1 93.81 96 LEU A N 1
ATOM 787 C CA . LEU A 1 96 ? 4.176 -4.789 7.613 1 93.81 96 LEU A CA 1
ATOM 788 C C . LEU A 1 96 ? 4.574 -5.891 6.637 1 93.81 96 LEU A C 1
ATOM 790 O O . LEU A 1 96 ? 3.758 -6.746 6.293 1 93.81 96 LEU A O 1
ATOM 794 N N . ARG A 1 97 ? 5.773 -5.844 6.195 1 93.81 97 ARG A N 1
ATOM 795 C CA . ARG A 1 97 ? 6.297 -6.859 5.289 1 93.81 97 ARG A CA 1
ATOM 796 C C . ARG A 1 97 ? 6.219 -8.25 5.918 1 93.81 97 ARG A C 1
ATOM 798 O O . ARG A 1 97 ? 5.93 -9.227 5.23 1 93.81 97 ARG A O 1
ATOM 805 N N . CYS A 1 98 ? 6.516 -8.344 7.215 1 93.5 98 CYS A N 1
ATOM 806 C CA . CYS A 1 98 ? 6.41 -9.625 7.914 1 93.5 98 CYS A CA 1
ATOM 807 C C . CYS A 1 98 ? 5.02 -10.219 7.746 1 93.5 98 CYS A C 1
ATOM 809 O O . CYS A 1 98 ? 4.883 -11.414 7.473 1 93.5 98 CYS A O 1
ATOM 811 N N . VAL A 1 99 ? 4.078 -9.398 7.797 1 94.19 99 VAL A N 1
ATOM 812 C CA . VAL A 1 99 ? 2.699 -9.867 7.703 1 94.19 99 VAL A CA 1
ATOM 813 C C . VAL A 1 99 ? 2.393 -10.289 6.27 1 94.19 99 VAL A C 1
ATOM 815 O O . VAL A 1 99 ? 1.878 -11.391 6.035 1 94.19 99 VAL A O 1
ATOM 818 N N . THR A 1 100 ? 2.756 -9.547 5.312 1 93.62 100 THR A N 1
ATOM 819 C CA . THR A 1 100 ? 2.35 -9.773 3.93 1 93.62 100 THR A CA 1
ATOM 820 C C . THR A 1 100 ? 3.074 -10.984 3.342 1 93.62 100 THR A C 1
ATOM 822 O O . THR A 1 100 ? 2.48 -11.766 2.602 1 93.62 100 THR A O 1
ATOM 825 N N . ILE A 1 101 ? 4.352 -11.078 3.674 1 92.62 101 ILE A N 1
ATOM 826 C CA . ILE A 1 101 ? 5.082 -12.203 3.1 1 92.62 101 ILE A CA 1
ATOM 827 C C . ILE A 1 101 ? 4.652 -13.5 3.781 1 92.62 101 ILE A C 1
ATOM 829 O O . ILE A 1 101 ? 4.738 -14.578 3.189 1 92.62 101 ILE A O 1
ATOM 833 N N . PHE A 1 102 ? 4.145 -13.398 4.953 1 93.06 102 PHE A N 1
ATOM 834 C CA . PHE A 1 102 ? 3.785 -14.578 5.727 1 93.06 102 PHE A CA 1
ATOM 835 C C . PHE A 1 102 ? 2.439 -15.133 5.277 1 93.06 102 PHE A C 1
ATOM 837 O O . PHE A 1 102 ? 2.25 -16.344 5.223 1 93.06 102 PHE A O 1
ATOM 844 N N . VAL A 1 103 ? 1.532 -14.328 4.926 1 94.19 103 VAL A N 1
ATOM 845 C CA . VAL A 1 103 ? 0.146 -14.766 4.793 1 94.19 103 VAL A CA 1
ATOM 846 C C . VAL A 1 103 ? -0.046 -15.461 3.447 1 94.19 103 VAL A C 1
ATOM 848 O O . VAL A 1 103 ? -0.736 -16.484 3.363 1 94.19 103 VAL A O 1
ATOM 851 N N . THR A 1 104 ? 0.469 -14.969 2.389 1 93.12 104 THR A N 1
ATOM 852 C CA . THR A 1 104 ? 0.323 -15.555 1.063 1 93.12 104 THR A CA 1
ATOM 853 C C . THR A 1 104 ? 1.688 -15.844 0.444 1 93.12 104 THR A C 1
ATOM 855 O O . THR A 1 104 ? 2.545 -14.961 0.383 1 93.12 104 THR A O 1
ATOM 858 N N . SER A 1 105 ? 1.887 -17.047 -0.038 1 90.62 105 SER A N 1
ATOM 859 C CA . SER A 1 105 ? 3.148 -17.438 -0.66 1 90.62 105 SER A CA 1
ATOM 860 C C . SER A 1 105 ? 3.072 -17.312 -2.18 1 90.62 105 SER A C 1
ATOM 862 O O . SER A 1 105 ? 2.244 -17.969 -2.816 1 90.62 105 SER A O 1
ATOM 864 N N . ILE A 1 106 ? 3.91 -16.547 -2.73 1 90.88 106 ILE A N 1
ATOM 865 C CA . ILE A 1 106 ? 3.984 -16.328 -4.172 1 90.88 106 ILE A CA 1
ATOM 866 C C . ILE A 1 106 ? 5.191 -17.078 -4.742 1 90.88 106 ILE A C 1
ATOM 868 O O . ILE A 1 106 ? 6.27 -17.062 -4.152 1 90.88 106 ILE A O 1
ATOM 872 N N . PRO A 1 107 ? 4.973 -17.734 -5.879 1 90.25 107 PRO A N 1
ATOM 873 C CA . PRO A 1 107 ? 6.094 -18.484 -6.449 1 90.25 107 PRO A CA 1
ATOM 874 C C . PRO A 1 107 ? 7.234 -17.578 -6.906 1 90.25 107 PRO A C 1
ATOM 876 O O . PRO A 1 107 ? 7.023 -16.406 -7.18 1 90.25 107 PRO A O 1
ATOM 879 N N . CYS A 1 108 ? 8.391 -18.156 -6.961 1 88.69 108 CYS A N 1
ATOM 880 C CA . CYS A 1 108 ? 9.586 -17.422 -7.395 1 88.69 108 CYS A CA 1
ATOM 881 C C . CYS A 1 108 ? 9.508 -17.094 -8.875 1 88.69 108 CYS A C 1
ATOM 883 O O . CYS A 1 108 ? 9.227 -17.953 -9.703 1 88.69 108 CYS A O 1
ATOM 885 N N . PRO A 1 109 ? 9.742 -15.867 -9.203 1 90.62 109 PRO A N 1
ATOM 886 C CA . PRO A 1 109 ? 9.656 -15.469 -10.609 1 90.62 109 PRO A CA 1
ATOM 887 C C . PRO A 1 109 ? 10.844 -15.969 -11.438 1 90.62 109 PRO A C 1
ATOM 889 O O . PRO A 1 109 ? 10.773 -16.016 -12.664 1 90.62 109 PRO A O 1
ATOM 892 N N . ASN A 1 110 ? 11.906 -16.234 -10.797 1 87.06 110 ASN A N 1
ATOM 893 C CA . ASN A 1 110 ? 13.109 -16.688 -11.484 1 87.06 110 ASN A CA 1
ATOM 894 C C . ASN A 1 110 ? 13.227 -18.219 -11.461 1 87.06 110 ASN A C 1
ATOM 896 O O . ASN A 1 110 ? 13.5 -18.797 -10.406 1 87.06 110 ASN A O 1
ATOM 900 N N . VAL A 1 111 ? 13.109 -18.797 -12.602 1 82.62 111 VAL A N 1
ATOM 901 C CA . VAL A 1 111 ? 13.148 -20.25 -12.711 1 82.62 111 VAL A CA 1
ATOM 902 C C . VAL A 1 111 ? 14.578 -20.75 -12.5 1 82.62 111 VAL A C 1
ATOM 904 O O . VAL A 1 111 ? 14.797 -21.906 -12.117 1 82.62 111 VAL A O 1
ATOM 907 N N . ASN A 1 112 ? 15.523 -19.906 -12.75 1 77.75 112 ASN A N 1
ATOM 908 C CA . ASN A 1 112 ? 16.922 -20.297 -12.703 1 77.75 112 ASN A CA 1
ATOM 909 C C . ASN A 1 112 ? 17.547 -20.062 -11.328 1 77.75 112 ASN A C 1
ATOM 911 O O . ASN A 1 112 ? 18.703 -20.422 -11.086 1 77.75 112 ASN A O 1
ATOM 915 N N . LYS A 1 113 ? 16.75 -19.484 -10.508 1 78.12 113 LYS A N 1
ATOM 916 C CA . LYS A 1 113 ? 17.312 -19.125 -9.211 1 78.12 113 LYS A CA 1
ATOM 917 C C . LYS A 1 113 ? 17.328 -20.312 -8.266 1 78.12 113 LYS A C 1
ATOM 919 O O . LYS A 1 113 ? 16.344 -21.031 -8.148 1 78.12 113 LYS A O 1
ATOM 924 N N . GLU A 1 114 ? 18.531 -20.516 -7.688 1 76.69 114 GLU A N 1
ATOM 925 C CA . GLU A 1 114 ? 18.656 -21.547 -6.672 1 76.69 114 GLU A CA 1
ATOM 926 C C . GLU A 1 114 ? 18.219 -21.031 -5.301 1 76.69 114 GLU A C 1
ATOM 928 O O . GLU A 1 114 ? 18.703 -20 -4.844 1 76.69 114 GLU A O 1
ATOM 933 N N . CYS A 1 115 ? 17.219 -21.672 -4.746 1 75.75 115 CYS A N 1
ATOM 934 C CA . CYS A 1 115 ? 16.703 -21.25 -3.447 1 75.75 115 CYS A CA 1
ATOM 935 C C . CYS A 1 115 ? 17.109 -22.234 -2.357 1 75.75 115 CYS A C 1
ATOM 937 O O . CYS A 1 115 ? 17.109 -23.453 -2.58 1 75.75 115 CYS A O 1
ATOM 939 N N . ASP A 1 116 ? 17.625 -21.703 -1.252 1 74.38 116 ASP A N 1
ATOM 940 C CA . ASP A 1 116 ? 18 -22.516 -0.095 1 74.38 116 ASP A CA 1
ATOM 941 C C . ASP A 1 116 ? 16.75 -22.938 0.69 1 74.38 116 ASP A C 1
ATOM 943 O O . ASP A 1 116 ? 16.203 -22.156 1.468 1 74.38 116 ASP A O 1
ATOM 947 N N . ILE A 1 117 ? 16.328 -24.172 0.458 1 75.06 117 ILE A N 1
ATOM 948 C CA . ILE A 1 117 ? 15.109 -24.672 1.106 1 75.06 117 ILE A CA 1
ATOM 949 C C . ILE A 1 117 ? 15.469 -25.797 2.07 1 75.06 117 ILE A C 1
ATOM 951 O O . ILE A 1 117 ? 16.172 -26.734 1.697 1 75.06 117 ILE A O 1
ATOM 955 N N . TYR A 1 118 ? 15.094 -25.562 3.314 1 77.44 118 TYR A N 1
ATOM 956 C CA . TYR A 1 118 ? 15.297 -26.578 4.344 1 77.44 118 TYR A CA 1
ATOM 957 C C . TYR A 1 118 ? 13.992 -26.875 5.074 1 77.44 118 TYR A C 1
ATOM 959 O O . TYR A 1 118 ? 13.766 -26.375 6.176 1 77.44 118 TYR A O 1
ATOM 967 N N . PRO A 1 119 ? 13.164 -27.734 4.52 1 73.19 119 PRO A N 1
ATOM 968 C CA . PRO A 1 119 ? 11.82 -27.938 5.051 1 73.19 119 PRO A CA 1
ATOM 969 C C . PRO A 1 119 ? 11.82 -28.562 6.441 1 73.19 119 PRO A C 1
ATOM 971 O O . PRO A 1 119 ? 10.898 -28.344 7.227 1 73.19 119 PRO A O 1
ATOM 974 N N . ASN A 1 120 ? 12.758 -29.234 6.816 1 77.94 120 ASN A N 1
ATOM 975 C CA . ASN A 1 120 ? 12.75 -29.953 8.086 1 77.94 120 ASN A CA 1
ATOM 976 C C . ASN A 1 120 ? 13.695 -29.312 9.102 1 77.94 120 ASN A C 1
ATOM 978 O O . ASN A 1 120 ? 14.141 -29.969 10.039 1 77.94 120 ASN A O 1
ATOM 982 N N . ALA A 1 121 ? 13.867 -28.094 8.945 1 80.38 121 ALA A N 1
ATOM 983 C CA . ALA A 1 121 ? 14.781 -27.438 9.867 1 80.38 121 ALA A CA 1
ATOM 984 C C . ALA A 1 121 ? 14.109 -27.188 11.219 1 80.38 121 ALA A C 1
ATOM 986 O O . ALA A 1 121 ? 12.898 -26.953 11.281 1 80.38 121 ALA A O 1
ATOM 987 N N . THR A 1 122 ? 14.852 -27.328 12.273 1 86.69 122 THR A N 1
ATOM 988 C CA . THR A 1 122 ? 14.367 -27.016 13.609 1 86.69 122 THR A CA 1
ATOM 989 C C . THR A 1 122 ? 14.242 -25.5 13.797 1 86.69 122 THR A C 1
ATOM 991 O O . THR A 1 122 ? 14.742 -24.734 12.984 1 86.69 122 THR A O 1
ATOM 994 N N . VAL A 1 123 ? 13.531 -25.188 14.891 1 88 123 VAL A N 1
ATOM 995 C CA . VAL A 1 123 ? 13.359 -23.766 15.188 1 88 123 VAL A CA 1
ATOM 996 C C . VAL A 1 123 ? 14.727 -23.125 15.43 1 88 123 VAL A C 1
ATOM 998 O O . VAL A 1 123 ? 14.961 -21.969 15.039 1 88 123 VAL A O 1
ATOM 1001 N N . TRP A 1 124 ? 15.594 -23.828 16 1 88.75 124 TRP A N 1
ATOM 1002 C CA . TRP A 1 124 ? 16.922 -23.297 16.297 1 88.75 124 TRP A CA 1
ATOM 1003 C C . TRP A 1 124 ? 17.734 -23.094 15.016 1 88.75 124 TRP A C 1
ATOM 1005 O O . TRP A 1 124 ? 18.438 -22.094 14.883 1 88.75 124 TRP A O 1
ATOM 1015 N N . ASN A 1 125 ? 17.594 -24 14.156 1 87.94 125 ASN A N 1
ATOM 1016 C CA . ASN A 1 125 ? 18.266 -23.844 12.867 1 87.94 125 ASN A CA 1
ATOM 1017 C C . ASN A 1 125 ? 17.719 -22.656 12.094 1 87.94 125 ASN A C 1
ATOM 1019 O O . ASN A 1 125 ? 18.469 -21.922 11.453 1 87.94 125 ASN A O 1
ATOM 1023 N N . ARG A 1 126 ? 16.469 -22.547 12.18 1 87.5 126 ARG A N 1
ATOM 1024 C CA . ARG A 1 126 ? 15.836 -21.422 11.5 1 87.5 126 ARG A CA 1
ATOM 1025 C C . ARG A 1 126 ? 16.281 -20.094 12.094 1 87.5 126 ARG A C 1
ATOM 1027 O O . ARG A 1 126 ? 16.531 -19.125 11.367 1 87.5 126 ARG A O 1
ATOM 1034 N N . MET A 1 127 ? 16.391 -20.109 13.391 1 89.06 127 MET A N 1
ATOM 1035 C CA . MET A 1 127 ? 16.859 -18.906 14.07 1 89.06 127 MET A CA 1
ATOM 1036 C C . MET A 1 127 ? 18.297 -18.578 13.672 1 89.06 127 MET A C 1
ATOM 1038 O O . MET A 1 127 ? 18.625 -17.406 13.438 1 89.06 127 MET A O 1
ATOM 1042 N N . TYR A 1 128 ? 19.078 -19.531 13.609 1 87.69 128 TYR A N 1
ATOM 1043 C CA . TYR A 1 128 ? 20.469 -19.328 13.203 1 87.69 128 TYR A CA 1
ATOM 1044 C C . TYR A 1 128 ? 20.562 -18.797 11.781 1 87.69 128 TYR A C 1
ATOM 1046 O O . TYR A 1 128 ? 21.328 -17.859 11.516 1 87.69 128 TYR A O 1
ATOM 1054 N N . ARG A 1 129 ? 19.844 -19.297 10.977 1 84.69 129 ARG A N 1
ATOM 1055 C CA . ARG A 1 129 ? 19.828 -18.828 9.594 1 84.69 129 ARG A CA 1
ATOM 1056 C C . ARG A 1 129 ? 19.328 -17.391 9.508 1 84.69 129 ARG A C 1
ATOM 1058 O O . ARG A 1 129 ? 19.844 -16.594 8.719 1 84.69 129 ARG A O 1
ATOM 1065 N N . ALA A 1 130 ? 18.328 -17.188 10.281 1 87.75 130 ALA A N 1
ATOM 1066 C CA . ALA A 1 130 ? 17.812 -15.828 10.328 1 87.75 130 ALA A CA 1
ATOM 1067 C C . ALA A 1 130 ? 18.891 -14.844 10.758 1 87.75 130 ALA A C 1
ATOM 1069 O O . ALA A 1 130 ? 19 -13.75 10.195 1 87.75 130 ALA A O 1
ATOM 1070 N N . LEU A 1 131 ? 19.672 -15.25 11.711 1 87.06 131 LEU A N 1
ATOM 1071 C CA . LEU A 1 131 ? 20.766 -14.406 12.188 1 87.06 131 LEU A CA 1
ATOM 1072 C C . LEU A 1 131 ? 21.828 -14.219 11.109 1 87.06 131 LEU A C 1
ATOM 1074 O O . LEU A 1 131 ? 22.422 -13.141 10.992 1 87.06 131 LEU A O 1
ATOM 1078 N N . LEU A 1 132 ? 22.016 -15.227 10.352 1 81.94 132 LEU A N 1
ATOM 1079 C CA . LEU A 1 132 ? 22.969 -15.133 9.25 1 81.94 132 LEU A CA 1
ATOM 1080 C C . LEU A 1 132 ? 22.484 -14.148 8.195 1 81.94 132 LEU A C 1
ATOM 1082 O O . LEU A 1 132 ? 23.266 -13.312 7.719 1 81.94 132 LEU A O 1
ATOM 1086 N N . ILE A 1 133 ? 21.297 -14.25 7.836 1 80.5 133 ILE A N 1
ATOM 1087 C CA . ILE A 1 133 ? 20.703 -13.328 6.867 1 80.5 133 ILE A CA 1
ATOM 1088 C C . ILE A 1 133 ? 20.75 -11.906 7.414 1 80.5 133 ILE A C 1
ATOM 1090 O O . ILE A 1 133 ? 21.078 -10.969 6.691 1 80.5 133 ILE A O 1
ATOM 1094 N N . PHE A 1 134 ? 20.406 -11.82 8.609 1 82.56 134 PHE A N 1
ATOM 1095 C CA . PHE A 1 134 ? 20.422 -10.531 9.289 1 82.56 134 PHE A CA 1
ATOM 1096 C C . PHE A 1 134 ? 21.812 -9.898 9.211 1 82.56 134 PHE A C 1
ATOM 1098 O O . PHE A 1 134 ? 21.938 -8.711 8.898 1 82.56 134 PHE A O 1
ATOM 1105 N N . SER A 1 135 ? 22.781 -10.68 9.461 1 76.81 135 SER A N 1
ATOM 1106 C CA . SER A 1 135 ? 24.156 -10.18 9.484 1 76.81 135 SER A CA 1
ATOM 1107 C C . SER A 1 135 ? 24.609 -9.758 8.094 1 76.81 135 SER A C 1
ATOM 1109 O O . SER A 1 135 ? 25.484 -8.898 7.957 1 76.81 135 SER A O 1
ATOM 1111 N N . ARG A 1 136 ? 23.922 -10.297 7.148 1 69.44 136 ARG A N 1
ATOM 1112 C CA . ARG A 1 136 ? 24.281 -9.992 5.762 1 69.44 136 ARG A CA 1
ATOM 1113 C C . ARG A 1 136 ? 23.328 -8.961 5.172 1 69.44 136 ARG A C 1
ATOM 1115 O O . ARG A 1 136 ? 23.359 -8.703 3.965 1 69.44 136 ARG A O 1
ATOM 1122 N N . MET A 1 137 ? 22.531 -8.477 5.961 1 68.44 137 MET A N 1
ATOM 1123 C CA . MET A 1 137 ? 21.578 -7.434 5.605 1 68.44 137 MET A CA 1
ATOM 1124 C C . MET A 1 137 ? 20.672 -7.887 4.469 1 68.44 137 MET A C 1
ATOM 1126 O O . MET A 1 137 ? 20.219 -7.066 3.664 1 68.44 137 MET A O 1
ATOM 1130 N N . GLY A 1 138 ? 20.641 -9.164 4.312 1 64.69 138 GLY A N 1
ATOM 1131 C CA . GLY A 1 138 ? 19.766 -9.734 3.312 1 64.69 138 GLY A CA 1
ATOM 1132 C C . GLY A 1 138 ? 20.234 -9.516 1.891 1 64.69 138 GLY A C 1
ATOM 1133 O O . GLY A 1 138 ? 19.469 -9.641 0.94 1 64.69 138 GLY A O 1
ATOM 1134 N N . ILE A 1 139 ? 21.406 -9.133 1.71 1 63.94 139 ILE A N 1
ATOM 1135 C CA . ILE A 1 139 ? 21.969 -8.781 0.408 1 63.94 139 ILE A CA 1
ATOM 1136 C C . ILE A 1 139 ? 22.547 -10.031 -0.259 1 63.94 139 ILE A C 1
ATOM 1138 O O . ILE A 1 139 ? 23.266 -10.797 0.374 1 63.94 139 ILE A O 1
ATOM 1142 N N . ALA A 1 140 ? 22.172 -10.258 -1.424 1 65.38 140 ALA A N 1
ATOM 1143 C CA . ALA A 1 140 ? 22.531 -11.453 -2.188 1 65.38 140 ALA A CA 1
ATOM 1144 C C . ALA A 1 140 ? 24.031 -11.492 -2.463 1 65.38 140 ALA A C 1
ATOM 1146 O O . ALA A 1 140 ? 24.656 -12.555 -2.404 1 65.38 140 ALA A O 1
ATOM 1147 N N . ILE A 1 141 ? 24.547 -10.453 -2.699 1 55.81 141 ILE A N 1
ATOM 1148 C CA . ILE A 1 141 ? 25.969 -10.398 -3.002 1 55.81 141 ILE A CA 1
ATOM 1149 C C . ILE A 1 141 ? 26.766 -10.961 -1.83 1 55.81 141 ILE A C 1
ATOM 1151 O O . ILE A 1 141 ? 27.844 -11.539 -2.021 1 55.81 141 ILE A O 1
ATOM 1155 N N . MET A 1 142 ? 26.125 -10.945 -0.841 1 57.78 142 MET A N 1
ATOM 1156 C CA . MET A 1 142 ? 26.797 -11.453 0.353 1 57.78 142 MET A CA 1
ATOM 1157 C C . MET A 1 142 ? 26.469 -12.93 0.573 1 57.78 142 MET A C 1
ATOM 1159 O O . MET A 1 142 ? 26.781 -13.484 1.628 1 57.78 142 MET A O 1
ATOM 1163 N N . GLY A 1 143 ? 25.75 -13.508 -0.436 1 60.34 143 GLY A N 1
ATOM 1164 C CA . GLY A 1 143 ? 25.562 -14.945 -0.385 1 60.34 143 GLY A CA 1
ATOM 1165 C C . GLY A 1 143 ? 24.141 -15.352 -0.007 1 60.34 143 GLY A C 1
ATOM 1166 O O . GLY A 1 143 ? 23.859 -16.531 0.155 1 60.34 143 GLY A O 1
ATOM 1167 N N . ASN A 1 144 ? 23.359 -14.445 0.159 1 66.62 144 ASN A N 1
ATOM 1168 C CA . ASN A 1 144 ? 21.984 -14.789 0.53 1 66.62 144 ASN A CA 1
ATOM 1169 C C . ASN A 1 144 ? 21.203 -15.312 -0.665 1 66.62 144 ASN A C 1
ATOM 1171 O O . ASN A 1 144 ? 21.234 -14.719 -1.743 1 66.62 144 ASN A O 1
ATOM 1175 N N . ARG A 1 145 ? 20.641 -16.547 -0.466 1 65.69 145 ARG A N 1
ATOM 1176 C CA . ARG A 1 145 ? 19.859 -17.172 -1.522 1 65.69 145 ARG A CA 1
ATOM 1177 C C . ARG A 1 145 ? 18.438 -17.469 -1.046 1 65.69 145 ARG A C 1
ATOM 1179 O O . ARG A 1 145 ? 17.984 -18.609 -1.115 1 65.69 145 ARG A O 1
ATOM 1186 N N . THR A 1 146 ? 17.859 -16.5 -0.464 1 71.75 146 THR A N 1
ATOM 1187 C CA . THR A 1 146 ? 16.469 -16.656 -0.047 1 71.75 146 THR A CA 1
ATOM 1188 C C . THR A 1 146 ? 15.523 -16.281 -1.182 1 71.75 146 THR A C 1
ATOM 1190 O O . THR A 1 146 ? 15.789 -15.344 -1.939 1 71.75 146 THR A O 1
ATOM 1193 N N . CYS A 1 147 ? 14.695 -17.359 -1.293 1 74 147 CYS A N 1
ATOM 1194 C CA . CYS A 1 147 ? 13.648 -17.172 -2.291 1 74 147 CYS A CA 1
ATOM 1195 C C . CYS A 1 147 ? 12.266 -17.141 -1.638 1 74 147 CYS A C 1
ATOM 1197 O O . CYS A 1 147 ? 12.109 -17.578 -0.497 1 74 147 CYS A O 1
ATOM 1199 N N . GLY A 1 148 ? 11.523 -16.062 -1.599 1 70.62 148 GLY A N 1
ATOM 1200 C CA . GLY A 1 148 ? 10.164 -16.109 -1.078 1 70.62 148 GLY A CA 1
ATOM 1201 C C . GLY A 1 148 ? 9.695 -14.781 -0.519 1 70.62 148 GLY A C 1
ATOM 1202 O O . GLY A 1 148 ? 8.539 -14.656 -0.107 1 70.62 148 GLY A O 1
ATOM 1203 N N . ASP A 1 149 ? 10.602 -14.125 -0.509 1 78.56 149 ASP A N 1
ATOM 1204 C CA . ASP A 1 149 ? 10.211 -12.859 0.106 1 78.56 149 ASP A CA 1
ATOM 1205 C C . ASP A 1 149 ? 9.578 -11.922 -0.918 1 78.56 149 ASP A C 1
ATOM 1207 O O . ASP A 1 149 ? 10.086 -10.828 -1.164 1 78.56 149 ASP A O 1
ATOM 1211 N N . TYR A 1 150 ? 8.312 -12.5 -1.314 1 83.56 150 TYR A N 1
ATOM 1212 C CA . TYR A 1 150 ? 7.617 -11.711 -2.322 1 83.56 150 TYR A CA 1
ATOM 1213 C C . TYR A 1 150 ? 6.434 -10.969 -1.713 1 83.56 150 TYR A C 1
ATOM 1215 O O . TYR A 1 150 ? 5.805 -11.461 -0.77 1 83.56 150 TYR A O 1
ATOM 1223 N N . VAL A 1 151 ? 6.074 -9.758 -2.254 1 81.12 151 VAL A N 1
ATOM 1224 C CA . VAL A 1 151 ? 5.102 -8.758 -1.84 1 81.12 151 VAL A CA 1
ATOM 1225 C C . VAL A 1 151 ? 5.367 -8.336 -0.395 1 81.12 151 VAL A C 1
ATOM 1227 O O . VAL A 1 151 ? 4.84 -8.945 0.54 1 81.12 151 VAL A O 1
ATOM 1230 N N . PHE A 1 152 ? 6.125 -7.434 -0.09 1 88.69 152 PHE A N 1
ATOM 1231 C CA . PHE A 1 152 ? 6.664 -6.57 -1.137 1 88.69 152 PHE A CA 1
ATOM 1232 C C . PHE A 1 152 ? 8.188 -6.5 -1.046 1 88.69 152 PHE A C 1
ATOM 1234 O O . PHE A 1 152 ? 8.781 -7.027 -0.107 1 88.69 152 PHE A O 1
ATOM 1241 N N . SER A 1 153 ? 8.828 -5.961 -2 1 92.38 153 SER A N 1
ATOM 1242 C CA . SER A 1 153 ? 10.273 -5.965 -2.199 1 92.38 153 SER A CA 1
ATOM 1243 C C . SER A 1 153 ? 10.984 -5.152 -1.125 1 92.38 153 SER A C 1
ATOM 1245 O O . SER A 1 153 ? 10.82 -3.932 -1.056 1 92.38 153 SER A O 1
ATOM 1247 N N . GLY A 1 154 ? 11.812 -5.824 -0.395 1 91.69 154 GLY A N 1
ATOM 1248 C CA . GLY A 1 154 ? 12.609 -5.141 0.608 1 91.69 154 GLY A CA 1
ATOM 1249 C C . GLY A 1 154 ? 13.641 -4.203 0.01 1 91.69 154 GLY A C 1
ATOM 1250 O O . GLY A 1 154 ? 13.906 -3.133 0.558 1 91.69 154 GLY A O 1
ATOM 1251 N N . HIS A 1 155 ? 14.258 -4.625 -1.101 1 92.69 155 HIS A N 1
ATOM 1252 C CA . HIS A 1 155 ? 15.211 -3.771 -1.799 1 92.69 155 HIS A CA 1
ATOM 1253 C C . HIS A 1 155 ? 14.562 -2.461 -2.236 1 92.69 155 HIS A C 1
ATOM 1255 O O . HIS A 1 155 ? 15.148 -1.389 -2.062 1 92.69 155 HIS A O 1
ATOM 1261 N N . THR A 1 156 ? 13.383 -2.6 -2.746 1 95.75 156 THR A N 1
ATOM 1262 C CA . THR A 1 156 ? 12.68 -1.408 -3.205 1 95.75 156 THR A CA 1
ATOM 1263 C C . THR A 1 156 ? 12.367 -0.48 -2.033 1 95.75 156 THR A C 1
ATOM 1265 O O . THR A 1 156 ? 12.5 0.739 -2.146 1 95.75 156 THR A O 1
ATOM 1268 N N . ILE A 1 157 ? 11.945 -1.048 -0.913 1 95.94 157 ILE A N 1
ATOM 1269 C CA . ILE A 1 157 ? 11.648 -0.251 0.273 1 95.94 157 ILE A CA 1
ATOM 1270 C C . ILE A 1 157 ? 12.891 0.539 0.682 1 95.94 157 ILE A C 1
ATOM 1272 O O . ILE A 1 157 ? 12.828 1.754 0.878 1 95.94 157 ILE A O 1
ATOM 1276 N N . MET A 1 158 ? 13.977 -0.141 0.763 1 95.12 158 MET A N 1
ATOM 1277 C CA . MET A 1 158 ? 15.211 0.48 1.237 1 95.12 158 MET A CA 1
ATOM 1278 C C . MET A 1 158 ? 15.68 1.566 0.275 1 95.12 158 MET A C 1
ATOM 1280 O O . MET A 1 158 ? 16.031 2.672 0.698 1 95.12 158 MET A O 1
ATOM 1284 N N . MET A 1 159 ? 15.648 1.266 -0.98 1 97.38 159 MET A N 1
ATOM 1285 C CA . MET A 1 159 ? 16.094 2.238 -1.974 1 97.38 159 MET A CA 1
ATOM 1286 C C . MET A 1 159 ? 15.195 3.469 -1.969 1 97.38 159 MET A C 1
ATOM 1288 O O . MET A 1 159 ? 15.68 4.602 -1.951 1 97.38 159 MET A O 1
ATOM 1292 N N . THR A 1 160 ? 13.93 3.23 -1.941 1 97.38 160 THR A N 1
ATOM 1293 C CA . THR A 1 160 ? 12.969 4.332 -1.997 1 97.38 160 THR A CA 1
ATOM 1294 C C . THR A 1 160 ? 13.07 5.199 -0.745 1 97.38 160 THR A C 1
ATOM 1296 O O . THR A 1 160 ? 13.055 6.426 -0.832 1 97.38 160 THR A O 1
ATOM 1299 N N . MET A 1 161 ? 13.18 4.57 0.39 1 97.06 161 MET A N 1
ATOM 1300 C CA . MET A 1 161 ? 13.289 5.32 1.636 1 97.06 161 MET A CA 1
ATOM 1301 C C . MET A 1 161 ? 14.562 6.16 1.656 1 97.06 161 MET A C 1
ATOM 1303 O O . MET A 1 161 ? 14.531 7.332 2.037 1 97.06 161 MET A O 1
ATOM 1307 N N . CYS A 1 162 ? 15.688 5.543 1.271 1 97.69 162 CYS A N 1
ATOM 1308 C CA . CYS A 1 162 ? 16.922 6.316 1.186 1 97.69 162 CYS A CA 1
ATOM 1309 C C . CYS A 1 162 ? 16.75 7.504 0.248 1 97.69 162 CYS A C 1
ATOM 1311 O O . CYS A 1 162 ? 17.141 8.625 0.586 1 97.69 162 CYS A O 1
ATOM 1313 N N . ASN A 1 163 ? 16.188 7.254 -0.863 1 97.31 163 ASN A N 1
ATOM 1314 C CA . ASN A 1 163 ? 15.945 8.297 -1.852 1 97.31 163 ASN A CA 1
ATOM 1315 C C . ASN A 1 163 ? 15.102 9.43 -1.277 1 97.31 163 ASN A C 1
ATOM 1317 O O . ASN A 1 163 ? 15.461 10.602 -1.403 1 97.31 163 ASN A O 1
ATOM 1321 N N . LEU A 1 164 ? 14.008 9.086 -0.644 1 95.19 164 LEU A N 1
ATOM 1322 C CA . LEU A 1 164 ? 13.094 10.086 -0.101 1 95.19 164 LEU A CA 1
ATOM 1323 C C . LEU A 1 164 ? 13.758 10.883 1.013 1 95.19 164 LEU A C 1
ATOM 1325 O O . LEU A 1 164 ? 13.578 12.102 1.101 1 95.19 164 LEU A O 1
ATOM 1329 N N . PHE A 1 165 ? 14.508 10.219 1.855 1 95.12 165 PHE A N 1
ATOM 1330 C CA . PHE A 1 165 ? 15.164 10.906 2.961 1 95.12 165 PHE A CA 1
ATOM 1331 C C . PHE A 1 165 ? 16.25 11.852 2.449 1 95.12 165 PHE A C 1
ATOM 1333 O O . PHE A 1 165 ? 16.422 12.945 2.977 1 95.12 165 PHE A O 1
ATOM 1340 N N . ILE A 1 166 ? 17 11.438 1.442 1 95.56 166 ILE A N 1
ATOM 1341 C CA . ILE A 1 166 ? 18 12.297 0.838 1 95.56 166 ILE A CA 1
ATOM 1342 C C . ILE A 1 166 ? 17.344 13.562 0.287 1 95.56 166 ILE A C 1
ATOM 1344 O O . ILE A 1 166 ? 17.828 14.672 0.517 1 95.56 166 ILE A O 1
ATOM 1348 N N . ASN A 1 167 ? 16.25 13.406 -0.35 1 92.5 167 ASN A N 1
ATOM 1349 C CA . ASN A 1 167 ? 15.547 14.539 -0.941 1 92.5 167 ASN A CA 1
ATOM 1350 C C . ASN A 1 167 ? 14.922 15.43 0.128 1 92.5 167 ASN A C 1
ATOM 1352 O O . ASN A 1 167 ? 14.859 16.656 -0.035 1 92.5 167 ASN A O 1
ATOM 1356 N N . GLU A 1 168 ? 14.492 14.852 1.188 1 90.5 168 GLU A N 1
ATOM 1357 C CA . GLU A 1 168 ? 13.797 15.594 2.24 1 90.5 168 GLU A CA 1
ATOM 1358 C C . GLU A 1 168 ? 14.773 16.406 3.078 1 90.5 168 GLU A C 1
ATOM 1360 O O . GLU A 1 168 ? 14.453 17.531 3.5 1 90.5 168 GLU A O 1
ATOM 1365 N N . TYR A 1 169 ? 15.977 15.945 3.307 1 90.75 169 TYR A N 1
ATOM 1366 C CA . TYR A 1 169 ? 16.828 16.547 4.328 1 90.75 169 TYR A CA 1
ATOM 1367 C C . TYR A 1 169 ? 18.047 17.203 3.705 1 90.75 169 TYR A C 1
ATOM 1369 O O . TYR A 1 169 ? 19.062 17.422 4.383 1 90.75 169 TYR A O 1
ATOM 1377 N N . THR A 1 170 ? 17.969 17.422 2.432 1 90.44 170 THR A N 1
ATOM 1378 C CA . THR A 1 170 ? 18.938 18.266 1.737 1 90.44 170 THR A CA 1
ATOM 1379 C C . THR A 1 170 ? 18.25 19.438 1.063 1 90.44 170 THR A C 1
ATOM 1381 O O . THR A 1 170 ? 17.062 19.359 0.726 1 90.44 170 THR A O 1
ATOM 1384 N N . PRO A 1 171 ? 18.969 20.547 0.958 1 85.5 171 PRO A N 1
ATOM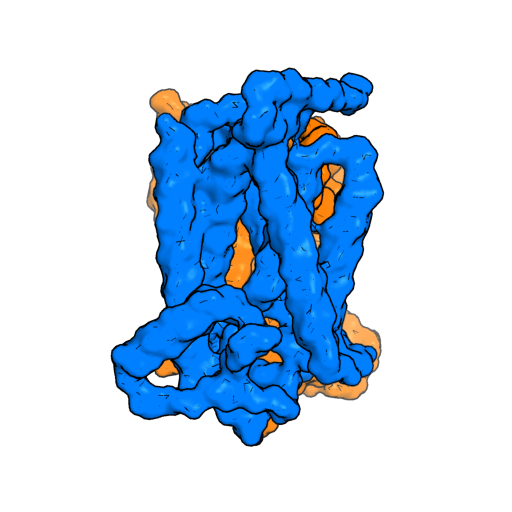 1385 C CA . PRO A 1 171 ? 18.359 21.734 0.361 1 85.5 171 PRO A CA 1
ATOM 1386 C C . PRO A 1 171 ? 17.812 21.469 -1.041 1 85.5 171 PRO A C 1
ATOM 1388 O O . PRO A 1 171 ? 18.406 20.703 -1.806 1 85.5 171 PRO A O 1
ATOM 1391 N N . ARG A 1 172 ? 16.781 22.094 -1.442 1 84.94 172 ARG A N 1
ATOM 1392 C CA . ARG A 1 172 ? 16.109 21.938 -2.732 1 84.94 172 ARG A CA 1
ATOM 1393 C C . ARG A 1 172 ? 17.031 22.375 -3.875 1 84.94 172 ARG A C 1
ATOM 1395 O O . ARG A 1 172 ? 16.828 21.984 -5.023 1 84.94 172 ARG A O 1
ATOM 1402 N N . THR A 1 173 ? 18.016 23.141 -3.623 1 87.56 173 THR A N 1
ATOM 1403 C CA . THR A 1 173 ? 18.922 23.641 -4.637 1 87.56 173 THR A CA 1
ATOM 1404 C C . THR A 1 173 ? 19.859 22.531 -5.125 1 87.56 173 THR A C 1
ATOM 1406 O O . THR A 1 173 ? 20.5 22.672 -6.172 1 87.56 173 THR A O 1
ATOM 1409 N N . MET A 1 174 ? 20 21.516 -4.359 1 92.31 174 MET A N 1
ATOM 1410 C CA . MET A 1 174 ? 20.891 20.422 -4.742 1 92.31 174 MET A CA 1
ATOM 1411 C C . MET A 1 174 ? 20.188 19.5 -5.742 1 92.31 174 MET A C 1
ATOM 1413 O O . MET A 1 174 ? 20.094 18.281 -5.508 1 92.31 174 MET A O 1
ATOM 1417 N N . LYS A 1 175 ? 19.906 20.047 -6.895 1 93.38 175 LYS A N 1
ATOM 1418 C CA . LYS A 1 175 ? 19.109 19.375 -7.91 1 93.38 175 LYS A CA 1
ATOM 1419 C C . LYS A 1 175 ? 19.859 18.156 -8.477 1 93.38 175 LYS A C 1
ATOM 1421 O O . LYS A 1 175 ? 19.234 17.125 -8.766 1 93.38 175 LYS A O 1
ATOM 1426 N N . VAL A 1 176 ? 21.109 18.297 -8.648 1 95.75 176 VAL A N 1
ATOM 1427 C CA . VAL A 1 176 ? 21.906 17.219 -9.211 1 95.75 176 VAL A CA 1
ATOM 1428 C C . VAL A 1 176 ? 21.891 16.016 -8.258 1 95.75 176 VAL A C 1
ATOM 1430 O O . VAL A 1 176 ? 21.719 14.875 -8.688 1 95.75 176 VAL A O 1
ATOM 1433 N N . LEU A 1 177 ? 22.047 16.297 -6.953 1 95.5 177 LEU A N 1
ATOM 1434 C CA . LEU A 1 177 ? 21.984 15.227 -5.953 1 95.5 177 LEU A CA 1
ATOM 1435 C C . LEU A 1 177 ? 20.641 14.523 -5.984 1 95.5 177 LEU A C 1
ATOM 1437 O O . LEU A 1 177 ? 20.578 13.289 -5.945 1 95.5 177 LEU A O 1
ATOM 1441 N N . HIS A 1 178 ? 19.609 15.258 -6.094 1 95.5 178 HIS A N 1
ATOM 1442 C CA . HIS A 1 178 ? 18.266 14.703 -6.121 1 95.5 178 HIS A CA 1
ATOM 1443 C C . HIS A 1 178 ? 18.031 13.875 -7.383 1 95.5 178 HIS A C 1
ATOM 1445 O O . HIS A 1 178 ? 17.453 12.789 -7.324 1 95.5 178 HIS A O 1
ATOM 1451 N N . MET A 1 179 ? 18.547 14.406 -8.469 1 96.94 179 MET A N 1
ATOM 1452 C CA . MET A 1 179 ? 18.422 13.68 -9.727 1 96.94 179 MET A CA 1
ATOM 1453 C C . MET A 1 179 ? 19.172 12.352 -9.68 1 96.94 179 MET A C 1
ATOM 1455 O O . MET A 1 179 ? 18.672 11.328 -10.148 1 96.94 179 MET A O 1
ATOM 1459 N N . ILE A 1 180 ? 20.297 12.367 -9.148 1 98 180 ILE A N 1
ATOM 1460 C CA . ILE A 1 180 ? 21.109 11.156 -9.039 1 98 180 ILE A CA 1
ATOM 1461 C C . ILE A 1 180 ? 20.406 10.141 -8.141 1 98 180 ILE A C 1
ATOM 1463 O O . ILE A 1 180 ? 20.297 8.961 -8.477 1 98 180 ILE A O 1
ATOM 1467 N N . SER A 1 181 ? 19.922 10.609 -6.973 1 97.81 181 SER A N 1
ATOM 1468 C CA . SER A 1 181 ? 19.25 9.711 -6.039 1 97.81 181 SER A CA 1
ATOM 1469 C C . SER A 1 181 ? 18 9.078 -6.672 1 97.81 181 SER A C 1
ATOM 1471 O O . SER A 1 181 ? 17.797 7.867 -6.57 1 97.81 181 SER A O 1
ATOM 1473 N N . TRP A 1 182 ? 17.219 9.859 -7.395 1 97.12 182 TRP A N 1
ATOM 1474 C CA . TRP A 1 182 ? 16.031 9.344 -8.07 1 97.12 182 TRP A CA 1
ATOM 1475 C C . TRP A 1 182 ? 16.422 8.375 -9.188 1 97.12 182 TRP A C 1
ATOM 1477 O O . TRP A 1 182 ? 15.766 7.352 -9.383 1 97.12 182 TRP A O 1
ATOM 1487 N N . SER A 1 183 ? 17.453 8.727 -9.93 1 98.44 183 SER A N 1
ATOM 1488 C CA . SER A 1 183 ? 17.906 7.855 -11.008 1 98.44 183 SER A CA 1
ATOM 1489 C C . SER A 1 183 ? 18.359 6.5 -10.469 1 98.44 183 SER A C 1
ATOM 1491 O O . SER A 1 183 ? 18.031 5.461 -11.047 1 98.44 183 SER A O 1
ATOM 1493 N N . LEU A 1 184 ? 19.094 6.531 -9.391 1 98.56 184 LEU A N 1
ATOM 1494 C CA . LEU A 1 184 ? 19.547 5.289 -8.773 1 98.56 184 LEU A CA 1
ATOM 1495 C C . LEU A 1 184 ? 18.359 4.453 -8.297 1 98.56 184 LEU A C 1
ATOM 1497 O O . LEU A 1 184 ? 18.359 3.229 -8.438 1 98.56 184 LEU A O 1
ATOM 1501 N N . ASN A 1 185 ? 17.359 5.102 -7.707 1 98.25 185 ASN A N 1
ATOM 1502 C CA . ASN A 1 185 ? 16.141 4.418 -7.25 1 98.25 185 ASN A CA 1
ATOM 1503 C C . ASN A 1 185 ? 15.422 3.729 -8.398 1 98.25 185 ASN A C 1
ATOM 1505 O O . ASN A 1 185 ? 15.133 2.533 -8.328 1 98.25 185 ASN A O 1
ATOM 1509 N N . VAL A 1 186 ? 15.242 4.461 -9.508 1 98.06 186 VAL A N 1
ATOM 1510 C CA . VAL A 1 186 ? 14.523 3.947 -10.672 1 98.06 186 VAL A CA 1
ATOM 1511 C C . VAL A 1 186 ? 15.352 2.867 -11.352 1 98.06 186 VAL A C 1
ATOM 1513 O O . VAL A 1 186 ? 14.82 1.829 -11.758 1 98.06 186 VAL A O 1
ATOM 1516 N N . LEU A 1 187 ? 16.625 3.115 -11.484 1 98.38 187 LEU A N 1
ATOM 1517 C CA . LEU A 1 187 ? 17.531 2.139 -12.086 1 98.38 187 LEU A CA 1
ATOM 1518 C C . LEU A 1 187 ? 17.547 0.846 -11.281 1 98.38 187 LEU A C 1
ATOM 1520 O O . LEU A 1 187 ? 17.516 -0.247 -11.852 1 98.38 187 LEU A O 1
ATOM 1524 N N . GLY A 1 188 ? 17.656 0.97 -9.953 1 97.94 188 GLY A N 1
ATOM 1525 C CA . GLY A 1 188 ? 17.609 -0.208 -9.102 1 97.94 188 GLY A CA 1
ATOM 1526 C C . GLY A 1 188 ? 16.328 -1.019 -9.281 1 97.94 188 GLY A C 1
ATOM 1527 O O . GLY A 1 188 ? 16.391 -2.246 -9.391 1 97.94 188 GLY A O 1
ATOM 1528 N N . MET A 1 189 ? 15.211 -0.324 -9.336 1 97.81 189 MET A N 1
ATOM 1529 C CA . MET A 1 189 ? 13.93 -0.998 -9.539 1 97.81 189 MET A CA 1
ATOM 1530 C C . MET A 1 189 ? 13.898 -1.703 -10.891 1 97.81 189 MET A C 1
ATOM 1532 O O . MET A 1 189 ? 13.406 -2.828 -11 1 97.81 189 MET A O 1
ATOM 1536 N N . TYR A 1 190 ? 14.438 -1.02 -11.883 1 97.94 190 TYR A N 1
ATOM 1537 C CA . TYR A 1 190 ? 14.492 -1.599 -13.219 1 97.94 190 TYR A CA 1
ATOM 1538 C C . TYR A 1 190 ? 15.289 -2.898 -13.219 1 97.94 190 TYR A C 1
ATOM 1540 O O . TYR A 1 190 ? 14.844 -3.908 -13.766 1 97.94 190 TYR A O 1
ATOM 1548 N N . PHE A 1 191 ? 16.359 -2.922 -12.602 1 97.25 191 PHE A N 1
ATOM 1549 C CA . PHE A 1 191 ? 17.25 -4.078 -12.656 1 97.25 191 PHE A CA 1
ATOM 1550 C C . PHE A 1 191 ? 16.734 -5.199 -11.758 1 97.25 191 PHE A C 1
ATOM 1552 O O . PHE A 1 191 ? 16.984 -6.375 -12.016 1 97.25 191 PHE A O 1
ATOM 1559 N N . ILE A 1 192 ? 16.016 -4.859 -10.656 1 95.25 192 ILE A N 1
ATOM 1560 C CA . ILE A 1 192 ? 15.359 -5.891 -9.867 1 95.25 192 ILE A CA 1
ATOM 1561 C C . ILE A 1 192 ? 14.375 -6.664 -10.75 1 95.25 192 ILE A C 1
ATOM 1563 O O . ILE A 1 192 ? 14.312 -7.895 -10.688 1 95.25 192 ILE A O 1
ATOM 1567 N N . LEU A 1 193 ? 13.688 -5.926 -11.609 1 96.81 193 LEU A N 1
ATOM 1568 C CA . LEU A 1 193 ? 12.703 -6.539 -12.5 1 96.81 193 LEU A CA 1
ATOM 1569 C C . LEU A 1 193 ? 13.391 -7.285 -13.641 1 96.81 193 LEU A C 1
ATOM 1571 O O . LEU A 1 193 ? 13.016 -8.414 -13.961 1 96.81 193 LEU A O 1
ATOM 1575 N N . ALA A 1 194 ? 14.43 -6.707 -14.195 1 96.69 194 ALA A N 1
ATOM 1576 C CA . ALA A 1 194 ? 15.125 -7.305 -15.328 1 96.69 194 ALA A CA 1
ATOM 1577 C C . ALA A 1 194 ? 15.82 -8.602 -14.922 1 96.69 194 ALA A C 1
ATOM 1579 O O . ALA A 1 194 ? 16.047 -9.477 -15.766 1 96.69 194 ALA A O 1
ATOM 1580 N N . SER A 1 195 ? 16.141 -8.766 -13.734 1 93.62 195 SER A N 1
ATOM 1581 C CA . SER A 1 195 ? 16.781 -9.984 -13.25 1 93.62 195 SER A CA 1
ATOM 1582 C C . SER A 1 195 ? 15.758 -11.008 -12.781 1 93.62 195 SER A C 1
ATOM 1584 O O . SER A 1 195 ? 16.109 -12.109 -12.367 1 93.62 195 SER A O 1
ATOM 1586 N N . ARG A 1 196 ? 14.492 -10.664 -12.812 1 93.81 196 ARG A N 1
ATOM 1587 C CA . ARG A 1 196 ? 13.398 -11.5 -12.32 1 93.81 196 ARG A CA 1
ATOM 1588 C C . ARG A 1 196 ? 13.555 -11.773 -10.828 1 93.81 196 ARG A C 1
ATOM 1590 O O . ARG A 1 196 ? 13.281 -12.891 -10.367 1 93.81 196 ARG A O 1
ATOM 1597 N N . GLY A 1 197 ? 14.047 -10.766 -10.148 1 90.44 197 GLY A N 1
ATOM 1598 C CA . GLY A 1 197 ? 14.164 -10.898 -8.703 1 90.44 197 GLY A CA 1
ATOM 1599 C C . GLY A 1 197 ? 12.844 -10.758 -7.977 1 90.44 197 GLY A C 1
ATOM 1600 O O . GLY A 1 197 ? 12.656 -11.336 -6.902 1 90.44 197 GLY A O 1
ATOM 1601 N N . HIS A 1 198 ? 12.008 -9.969 -8.477 1 93.62 198 HIS A N 1
ATOM 1602 C CA . HIS A 1 198 ? 10.68 -9.711 -7.934 1 93.62 198 HIS A CA 1
ATOM 1603 C C . HIS A 1 198 ? 9.648 -9.531 -9.047 1 93.62 198 HIS A C 1
ATOM 1605 O O . HIS A 1 198 ? 10.008 -9.25 -10.188 1 93.62 198 HIS A O 1
ATOM 1611 N N . TYR A 1 199 ? 8.414 -9.773 -8.719 1 95.19 199 TYR A N 1
ATOM 1612 C CA . TYR A 1 199 ? 7.324 -9.43 -9.625 1 95.19 199 TYR A CA 1
ATOM 1613 C C . TYR A 1 199 ? 7.109 -7.918 -9.664 1 95.19 199 TYR A C 1
ATOM 1615 O O . TYR A 1 199 ? 7.484 -7.207 -8.727 1 95.19 199 TYR A O 1
ATOM 1623 N N . SER A 1 200 ? 6.508 -7.457 -10.75 1 96.56 200 SER A N 1
ATOM 1624 C CA . SER A 1 200 ? 6.223 -6.035 -10.906 1 96.56 200 SER A CA 1
ATOM 1625 C C . SER A 1 200 ? 5.348 -5.523 -9.766 1 96.56 200 SER A C 1
ATOM 1627 O O . SER A 1 200 ? 5.57 -4.426 -9.25 1 96.56 200 SER A O 1
ATOM 1629 N N . ILE A 1 201 ? 4.402 -6.309 -9.359 1 95.38 201 ILE A N 1
ATOM 1630 C CA . ILE A 1 201 ? 3.479 -5.887 -8.312 1 95.38 201 ILE A CA 1
ATOM 1631 C C . ILE A 1 201 ? 4.238 -5.691 -7.004 1 95.38 201 ILE A C 1
ATOM 1633 O O . ILE A 1 201 ? 3.908 -4.801 -6.215 1 95.38 201 ILE A O 1
ATOM 1637 N N . ASP A 1 202 ? 5.309 -6.473 -6.746 1 95.56 202 ASP A N 1
ATOM 1638 C CA . ASP A 1 202 ? 6.141 -6.352 -5.555 1 95.56 202 ASP A CA 1
ATOM 1639 C C . ASP A 1 202 ? 6.805 -4.98 -5.484 1 95.56 202 ASP A C 1
ATOM 1641 O O . ASP A 1 202 ? 6.809 -4.34 -4.434 1 95.56 202 ASP A O 1
ATOM 1645 N N . VAL A 1 203 ? 7.281 -4.672 -6.586 1 96.81 203 VAL A N 1
ATOM 1646 C CA . VAL A 1 203 ? 8.047 -3.434 -6.684 1 96.81 203 VAL A CA 1
ATOM 1647 C C . VAL A 1 203 ? 7.109 -2.234 -6.594 1 96.81 203 VAL A C 1
ATOM 1649 O O . VAL A 1 203 ? 7.375 -1.283 -5.855 1 96.81 203 VAL A O 1
ATOM 1652 N N . ILE A 1 204 ? 5.977 -2.299 -7.234 1 95.88 204 ILE A N 1
ATOM 1653 C CA . ILE A 1 204 ? 5.031 -1.19 -7.285 1 95.88 204 ILE A CA 1
ATOM 1654 C C . ILE A 1 204 ? 4.426 -0.964 -5.902 1 95.88 204 ILE A C 1
ATOM 1656 O O . ILE A 1 204 ? 4.379 0.168 -5.414 1 95.88 204 ILE A O 1
ATOM 1660 N N . ILE A 1 205 ? 3.975 -1.985 -5.281 1 95.12 205 ILE A N 1
ATOM 1661 C CA . ILE A 1 205 ? 3.344 -1.865 -3.971 1 95.12 205 ILE A CA 1
ATOM 1662 C C . ILE A 1 205 ? 4.363 -1.358 -2.951 1 95.12 205 ILE A C 1
ATOM 1664 O O . ILE A 1 205 ? 4.043 -0.506 -2.119 1 95.12 205 ILE A O 1
ATOM 1668 N N . ALA A 1 206 ? 5.605 -1.896 -3.025 1 96.44 206 ALA A N 1
ATOM 1669 C CA . ALA A 1 206 ? 6.66 -1.432 -2.127 1 96.44 206 ALA A CA 1
ATOM 1670 C C . ALA A 1 206 ? 6.906 0.066 -2.295 1 96.44 206 ALA A C 1
ATOM 1672 O O . ALA A 1 206 ? 7.035 0.793 -1.307 1 96.44 206 ALA A O 1
ATOM 1673 N N . PHE A 1 207 ? 6.941 0.469 -3.516 1 95.94 207 PHE A N 1
ATOM 1674 C CA . PHE A 1 207 ? 7.176 1.876 -3.818 1 95.94 207 PHE A CA 1
ATOM 1675 C C . PHE A 1 207 ? 6.039 2.74 -3.287 1 95.94 207 PHE A C 1
ATOM 1677 O O . PHE A 1 207 ? 6.273 3.734 -2.6 1 95.94 207 PHE A O 1
ATOM 1684 N N . VAL A 1 208 ? 4.797 2.365 -3.531 1 93.81 208 VAL A N 1
ATOM 1685 C CA . VAL A 1 208 ? 3.617 3.154 -3.197 1 93.81 208 VAL A CA 1
ATOM 1686 C C . VAL A 1 208 ? 3.469 3.246 -1.682 1 93.81 208 VAL A C 1
ATOM 1688 O O . VAL A 1 208 ? 3.256 4.332 -1.137 1 93.81 208 VAL A O 1
ATOM 1691 N N . ILE A 1 209 ? 3.578 2.162 -0.989 1 93.69 209 ILE A N 1
ATOM 1692 C CA . ILE A 1 209 ? 3.396 2.168 0.459 1 93.69 209 ILE A CA 1
ATOM 1693 C C . ILE A 1 209 ? 4.516 2.973 1.115 1 93.69 209 ILE A C 1
ATOM 1695 O O . ILE A 1 209 ? 4.277 3.717 2.07 1 93.69 209 ILE A O 1
ATOM 1699 N N . SER A 1 210 ? 5.758 2.84 0.561 1 94.12 210 SER A N 1
ATOM 1700 C CA . SER A 1 210 ? 6.871 3.619 1.093 1 94.12 210 SER A CA 1
ATOM 1701 C C . SER A 1 210 ? 6.625 5.113 0.935 1 94.12 210 SER A C 1
ATOM 1703 O O . SER A 1 210 ? 6.832 5.887 1.873 1 94.12 210 SER A O 1
ATOM 1705 N N . LEU A 1 211 ? 6.148 5.465 -0.208 1 92.62 211 LEU A N 1
ATOM 1706 C CA . LEU A 1 211 ? 5.867 6.867 -0.502 1 92.62 211 LEU A CA 1
ATOM 1707 C C . LEU A 1 211 ? 4.789 7.414 0.428 1 92.62 211 LEU A C 1
ATOM 1709 O O . LEU A 1 211 ? 4.945 8.5 0.994 1 92.62 211 LEU A O 1
ATOM 1713 N N . GLN A 1 212 ? 3.785 6.645 0.621 1 91 212 GLN A N 1
ATOM 1714 C CA . GLN A 1 212 ? 2.658 7.09 1.43 1 91 212 GLN A CA 1
ATOM 1715 C C . GLN A 1 212 ? 3.043 7.191 2.902 1 91 212 GLN A C 1
ATOM 1717 O O . GLN A 1 212 ? 2.678 8.156 3.58 1 91 212 GLN A O 1
ATOM 1722 N N . LEU A 1 213 ? 3.709 6.215 3.375 1 91.38 213 LEU A N 1
ATOM 1723 C CA . LEU A 1 213 ? 4.121 6.227 4.777 1 91.38 213 LEU A CA 1
ATOM 1724 C C . LEU A 1 213 ? 5.059 7.398 5.059 1 91.38 213 LEU A C 1
ATOM 1726 O O . LEU A 1 213 ? 4.922 8.07 6.082 1 91.38 213 LEU A O 1
ATOM 1730 N N . PHE A 1 214 ? 5.992 7.594 4.113 1 92.44 214 PHE A N 1
ATOM 1731 C CA . PHE A 1 214 ? 6.93 8.703 4.246 1 92.44 214 PHE A CA 1
ATOM 1732 C C . PHE A 1 214 ? 6.195 10.031 4.285 1 92.44 214 PHE A C 1
ATOM 1734 O O . PHE A 1 214 ? 6.438 10.859 5.172 1 92.44 214 PHE A O 1
ATOM 1741 N N . ASN A 1 215 ? 5.281 10.227 3.387 1 88.31 215 ASN A N 1
ATOM 1742 C CA . ASN A 1 215 ? 4.527 11.477 3.297 1 88.31 215 ASN A CA 1
ATOM 1743 C C . ASN A 1 215 ? 3.658 11.695 4.531 1 88.31 215 ASN A C 1
ATOM 1745 O O . ASN A 1 215 ? 3.6 12.805 5.066 1 88.31 215 ASN A O 1
ATOM 1749 N N . ASN A 1 216 ? 3.008 10.648 4.91 1 87.31 216 ASN A N 1
ATOM 1750 C CA . ASN A 1 216 ? 2.139 10.742 6.078 1 87.31 216 ASN A CA 1
ATOM 1751 C C . ASN A 1 216 ? 2.926 11.125 7.328 1 87.31 216 ASN A C 1
ATOM 1753 O O . ASN A 1 216 ? 2.547 12.055 8.047 1 87.31 216 ASN A O 1
ATOM 1757 N N . TYR A 1 217 ? 4.012 10.445 7.52 1 88.38 217 TYR A N 1
ATOM 1758 C CA . TYR A 1 217 ? 4.832 10.688 8.695 1 88.38 217 TYR A CA 1
ATOM 1759 C C . TYR A 1 217 ? 5.344 12.125 8.719 1 88.38 217 TYR A C 1
ATOM 1761 O O . TYR A 1 217 ? 5.215 12.82 9.727 1 88.38 217 TYR A O 1
ATOM 1769 N N . HIS A 1 218 ? 5.887 12.602 7.684 1 87.94 218 HIS A N 1
ATOM 1770 C CA . HIS A 1 218 ? 6.531 13.906 7.645 1 87.94 218 HIS A CA 1
ATOM 1771 C C . HIS A 1 218 ? 5.504 15.031 7.645 1 87.94 218 HIS A C 1
ATOM 1773 O O . HIS A 1 218 ? 5.77 16.125 8.156 1 87.94 218 HIS A O 1
ATOM 1779 N N . THR A 1 219 ? 4.336 14.742 7.043 1 84.62 219 THR A N 1
ATOM 1780 C CA . THR A 1 219 ? 3.27 15.734 7.129 1 84.62 219 THR A CA 1
ATOM 1781 C C . THR A 1 219 ? 2.852 15.953 8.578 1 84.62 219 THR A C 1
ATOM 1783 O O . THR A 1 219 ? 2.676 17.094 9.016 1 84.62 219 THR A O 1
ATOM 1786 N N . ILE A 1 220 ? 2.705 14.922 9.297 1 84.06 220 ILE A N 1
ATOM 1787 C CA . ILE A 1 220 ? 2.297 15.008 10.695 1 84.06 220 ILE A CA 1
ATOM 1788 C C . ILE A 1 220 ? 3.418 15.641 11.523 1 84.06 220 ILE A C 1
ATOM 1790 O O . ILE A 1 220 ? 3.172 16.547 12.32 1 84.06 220 ILE A O 1
ATOM 1794 N N . ALA A 1 221 ? 4.617 15.148 11.32 1 83.81 221 ALA A N 1
ATOM 1795 C CA . ALA A 1 221 ? 5.766 15.602 12.102 1 83.81 221 ALA A CA 1
ATOM 1796 C C . ALA A 1 221 ? 6.047 17.078 11.852 1 83.81 221 ALA A C 1
ATOM 1798 O O . ALA A 1 221 ? 6.293 17.844 12.789 1 83.81 221 ALA A O 1
ATOM 1799 N N . ASP A 1 222 ? 6 17.5 10.625 1 82.38 222 ASP A N 1
ATOM 1800 C CA . ASP A 1 222 ? 6.379 18.859 10.25 1 82.38 222 ASP A CA 1
ATOM 1801 C C . ASP A 1 222 ? 5.312 19.859 10.664 1 82.38 222 ASP A C 1
ATOM 1803 O O . ASP A 1 222 ? 5.605 21.047 10.852 1 82.38 222 ASP A O 1
ATOM 1807 N N . ASN A 1 223 ? 4.125 19.438 10.742 1 77.31 223 ASN A N 1
ATOM 1808 C CA . ASN A 1 223 ? 3.039 20.359 11.062 1 77.31 223 ASN A CA 1
ATOM 1809 C C . ASN A 1 223 ? 2.559 20.172 12.5 1 77.31 223 ASN A C 1
ATOM 1811 O O . ASN A 1 223 ? 1.581 20.812 12.914 1 77.31 223 ASN A O 1
ATOM 1815 N N . ARG A 1 224 ? 3.184 19.375 13.32 1 73.69 224 ARG A N 1
ATOM 1816 C CA . ARG A 1 224 ? 2.9 19.156 14.734 1 73.69 224 ARG A CA 1
ATOM 1817 C C . ARG A 1 224 ? 1.431 18.797 14.953 1 73.69 224 ARG A C 1
ATOM 1819 O O . ARG A 1 224 ? 0.766 19.391 15.805 1 73.69 224 ARG A O 1
ATOM 1826 N N . ILE A 1 225 ? 1.058 18.156 13.969 1 70.06 225 ILE A N 1
ATOM 1827 C CA . ILE A 1 225 ? -0.347 17.781 14.062 1 70.06 225 ILE A CA 1
ATOM 1828 C C . ILE A 1 225 ? -0.543 16.828 15.25 1 70.06 225 ILE A C 1
ATOM 1830 O O . ILE A 1 225 ? 0.042 15.75 15.289 1 70.06 225 ILE A O 1
ATOM 1834 N N . THR A 1 226 ? -0.944 17.344 16.484 1 57.5 226 THR A N 1
ATOM 1835 C CA . THR A 1 226 ? -1.174 16.578 17.703 1 57.5 226 THR A CA 1
ATOM 1836 C C . THR A 1 226 ? -2.666 16.359 17.938 1 57.5 226 THR A C 1
ATOM 1838 O O . THR A 1 226 ? -3.059 15.617 18.844 1 57.5 226 THR A O 1
ATOM 1841 N N . SER A 1 227 ? -3.461 17.094 17.234 1 53.62 227 SER A N 1
ATOM 1842 C CA . SER A 1 227 ? -4.859 17.125 17.641 1 53.62 227 SER A CA 1
ATOM 1843 C C . SER A 1 227 ? -5.438 15.711 17.719 1 53.62 227 SER A C 1
ATOM 1845 O O . SER A 1 227 ? -5.148 14.867 16.859 1 53.62 227 SER A O 1
ATOM 1847 N N . VAL A 1 228 ? -5.848 15.445 18.906 1 48.06 228 VAL A N 1
ATOM 1848 C CA . VAL A 1 228 ? -6.609 14.281 19.344 1 48.06 228 VAL A CA 1
ATOM 1849 C C . VAL A 1 228 ? -7.652 13.922 18.281 1 48.06 228 VAL A C 1
ATOM 1851 O O . VAL A 1 228 ? -7.883 12.742 18.016 1 48.06 228 VAL A O 1
ATOM 1854 N N . ARG A 1 229 ? -8.438 15.039 18.125 1 49.41 229 ARG A N 1
ATOM 1855 C CA . ARG A 1 229 ? -9.531 14.828 17.188 1 49.41 229 ARG A CA 1
ATOM 1856 C C . ARG A 1 229 ? -9.055 14.047 15.969 1 49.41 229 ARG A C 1
ATOM 1858 O O . ARG A 1 229 ? -9.805 13.25 15.398 1 49.41 229 ARG A O 1
ATOM 1865 N N . GLU A 1 230 ? -7.773 14.344 15.656 1 53.53 230 GLU A N 1
ATOM 1866 C CA . GLU A 1 230 ? -7.215 13.852 14.398 1 53.53 230 GLU A CA 1
ATOM 1867 C C . GLU A 1 230 ? -6.629 12.453 14.562 1 53.53 230 GLU A C 1
ATOM 1869 O O . GLU A 1 230 ? -5.941 11.953 13.672 1 53.53 230 GLU A O 1
ATOM 1874 N N . ARG A 1 231 ? -6.781 12.094 15.828 1 54.84 231 ARG A N 1
ATOM 1875 C CA . ARG A 1 231 ? -6.145 10.789 16 1 54.84 231 ARG A CA 1
ATOM 1876 C C . ARG A 1 231 ? -6.711 9.773 15.016 1 54.84 231 ARG A C 1
ATOM 1878 O O . ARG A 1 231 ? -7.535 8.93 15.383 1 54.84 231 ARG A O 1
ATOM 1885 N N . ARG A 1 232 ? -6.672 10.266 13.844 1 61.06 232 ARG A N 1
ATOM 1886 C CA . ARG A 1 232 ? -6.969 9.383 12.727 1 61.06 232 ARG A CA 1
ATOM 1887 C C . ARG A 1 232 ? -6.27 8.039 12.898 1 61.06 232 ARG A C 1
ATOM 1889 O O . ARG A 1 232 ? -5.699 7.754 13.953 1 61.06 232 ARG A O 1
ATOM 1896 N N . CYS A 1 233 ? -6.602 7.105 12.305 1 62.22 233 CYS A N 1
ATOM 1897 C CA . CYS A 1 233 ? -6.066 5.75 12.406 1 62.22 233 CYS A CA 1
ATOM 1898 C C . CYS A 1 233 ? -4.555 5.75 12.234 1 62.22 233 CYS A C 1
ATOM 1900 O O . CYS A 1 233 ? -3.975 4.754 11.789 1 62.22 233 CYS A O 1
ATOM 1902 N N . TRP A 1 234 ? -3.984 7.039 12.734 1 65.62 234 TRP A N 1
ATOM 1903 C CA . TRP A 1 234 ? -2.537 7.113 12.57 1 65.62 234 TRP A CA 1
ATOM 1904 C C . TRP A 1 234 ? -1.828 6.137 13.5 1 65.62 234 TRP A C 1
ATOM 1906 O O . TRP A 1 234 ? -0.75 5.633 13.172 1 65.62 234 TRP A O 1
ATOM 1916 N N . PHE A 1 235 ? -2.553 5.949 14.578 1 60.84 235 PHE A N 1
ATOM 1917 C CA . PHE A 1 235 ? -1.925 5.102 15.586 1 60.84 235 PHE A CA 1
ATOM 1918 C C . PHE A 1 235 ? -1.716 3.689 15.055 1 60.84 235 PHE A C 1
ATOM 1920 O O . PHE A 1 235 ? -0.819 2.975 15.508 1 60.84 235 PHE A O 1
ATOM 1927 N N . LEU A 1 236 ? -2.445 3.418 14.094 1 65.81 236 LEU A N 1
ATOM 1928 C CA . LEU A 1 236 ? -2.256 2.1 13.5 1 65.81 236 LEU A CA 1
ATOM 1929 C C . LEU A 1 236 ? -1.023 2.08 12.602 1 65.81 236 LEU A C 1
ATOM 1931 O O . LEU A 1 236 ? -0.316 1.071 12.539 1 65.81 236 LEU A O 1
ATOM 1935 N N . CYS A 1 237 ? -0.74 3.285 12.086 1 68.69 237 CYS A N 1
ATOM 1936 C CA . CYS A 1 237 ? 0.378 3.336 11.148 1 68.69 237 CYS A CA 1
ATOM 1937 C C . CYS A 1 237 ? 1.661 3.756 11.859 1 68.69 237 CYS A C 1
ATOM 1939 O O . CYS A 1 237 ? 2.756 3.363 11.453 1 68.69 237 CYS A O 1
ATOM 1941 N N . PHE A 1 238 ? 1.443 4.602 12.938 1 76.88 238 PHE A N 1
ATOM 1942 C CA . PHE A 1 238 ? 2.629 5.133 13.602 1 76.88 238 PHE A CA 1
ATOM 1943 C C . PHE A 1 238 ? 2.469 5.094 15.117 1 76.88 238 PHE A C 1
ATOM 1945 O O . PHE A 1 238 ? 2.408 6.137 15.766 1 76.88 238 PHE A O 1
ATOM 1952 N N . PRO A 1 239 ? 2.592 3.975 15.68 1 70.94 239 PRO A N 1
ATOM 1953 C CA . PRO A 1 239 ? 2.312 3.879 17.109 1 70.94 239 PRO A CA 1
ATOM 1954 C C . PRO A 1 239 ? 3.285 4.695 17.969 1 70.94 239 PRO A C 1
ATOM 1956 O O . PRO A 1 239 ? 2.922 5.172 19.047 1 70.94 239 PRO A O 1
ATOM 1959 N N . LEU A 1 240 ? 4.527 4.965 17.469 1 76.5 240 LEU A N 1
ATOM 1960 C CA . LEU A 1 240 ? 5.512 5.637 18.312 1 76.5 240 LEU A CA 1
ATOM 1961 C C . LEU A 1 240 ? 5.805 7.039 17.797 1 76.5 240 LEU A C 1
ATOM 1963 O O . LEU A 1 240 ? 6.773 7.676 18.219 1 76.5 240 LEU A O 1
ATOM 1967 N N . LEU A 1 241 ? 4.996 7.465 16.922 1 79.94 241 LEU A N 1
ATOM 1968 C CA . LEU A 1 241 ? 5.246 8.758 16.297 1 79.94 241 LEU A CA 1
ATOM 1969 C C . LEU A 1 241 ? 5.242 9.875 17.328 1 79.94 241 LEU A C 1
ATOM 1971 O O . LEU A 1 241 ? 6.141 10.719 17.344 1 79.94 241 LEU A O 1
ATOM 1975 N N . HIS A 1 242 ? 4.191 9.844 18.203 1 78.25 242 HIS A N 1
ATOM 1976 C CA . HIS A 1 242 ? 4.062 10.906 19.188 1 78.25 242 HIS A CA 1
ATOM 1977 C C . HIS A 1 242 ? 5.266 10.938 20.125 1 78.25 242 HIS A C 1
ATOM 1979 O O . HIS A 1 242 ? 5.727 12.016 20.516 1 78.25 242 HIS A O 1
ATOM 1985 N N . PHE A 1 243 ? 5.754 9.82 20.422 1 82.38 243 PHE A N 1
ATOM 1986 C CA . PHE A 1 243 ? 6.934 9.727 21.266 1 82.38 243 PHE A CA 1
ATOM 1987 C C . PHE A 1 243 ? 8.164 10.273 20.547 1 82.38 243 PHE A C 1
ATOM 1989 O O . PHE A 1 243 ? 8.898 11.086 21.109 1 82.38 243 PHE A O 1
ATOM 1996 N N . PHE A 1 244 ? 8.422 9.953 19.406 1 86.31 244 PHE A N 1
ATOM 1997 C CA . PHE A 1 244 ? 9.617 10.328 18.656 1 86.31 244 PHE A CA 1
ATOM 1998 C C . PHE A 1 244 ? 9.602 11.812 18.328 1 86.31 244 PHE A C 1
ATOM 2000 O O . PHE A 1 244 ? 10.656 12.453 18.266 1 86.31 244 PHE A O 1
ATOM 2007 N N . GLU A 1 245 ? 8.414 12.359 18.141 1 84.69 245 GLU A N 1
ATOM 2008 C CA . GLU A 1 245 ? 8.32 13.727 17.641 1 84.69 245 GLU A CA 1
ATOM 2009 C C . GLU A 1 245 ? 7.938 14.695 18.766 1 84.69 245 GLU A C 1
ATOM 2011 O O . GLU A 1 245 ? 7.766 15.891 18.516 1 84.69 245 GLU A O 1
ATOM 2016 N N . SER A 1 246 ? 7.742 14.312 20.016 1 79.88 246 SER A N 1
ATOM 2017 C CA . SER A 1 246 ? 7.191 15.078 21.125 1 79.88 246 SER A CA 1
ATOM 2018 C C . SER A 1 246 ? 7.965 16.375 21.344 1 79.88 246 SER A C 1
ATOM 2020 O O . SER A 1 246 ? 7.387 17.391 21.734 1 79.88 246 SER A O 1
ATOM 2022 N N . ASP A 1 247 ? 9.289 16.359 21.031 1 76.38 247 ASP A N 1
ATOM 2023 C CA . ASP A 1 247 ? 10.086 17.547 21.344 1 76.38 247 ASP A CA 1
ATOM 2024 C C . ASP A 1 247 ? 10.531 18.266 20.078 1 76.38 247 ASP A C 1
ATOM 2026 O O . ASP A 1 247 ? 11.414 19.125 20.125 1 76.38 247 ASP A O 1
ATOM 2030 N N . ILE A 1 248 ? 10.039 17.938 19 1 80.56 248 ILE A N 1
ATOM 2031 C CA . ILE A 1 248 ? 10.461 18.531 17.734 1 80.56 248 ILE A CA 1
ATOM 2032 C C . ILE A 1 248 ? 9.414 19.531 17.25 1 80.56 248 ILE A C 1
ATOM 2034 O O . ILE A 1 248 ? 8.227 19.219 17.188 1 80.56 248 ILE A O 1
ATOM 2038 N N . GLU A 1 249 ? 9.891 20.719 17.031 1 70.69 249 GLU A N 1
ATOM 2039 C CA . GLU A 1 249 ? 8.977 21.797 16.656 1 70.69 249 GLU A CA 1
ATOM 2040 C C . GLU A 1 249 ? 8.977 22.031 15.156 1 70.69 249 GLU A C 1
ATOM 2042 O O . GLU A 1 249 ? 9.719 22.875 14.656 1 70.69 249 GLU A O 1
ATOM 2047 N N . GLY A 1 250 ? 8.336 21.188 14.344 1 69 250 GLY A N 1
ATOM 2048 C CA . GLY A 1 250 ? 8.164 21.469 12.93 1 69 250 GLY A CA 1
ATOM 2049 C C . GLY A 1 250 ? 9.211 20.812 12.055 1 69 250 GLY A C 1
ATOM 2050 O O . GLY A 1 250 ? 9.805 19.797 12.445 1 69 250 GLY A O 1
ATOM 2051 N N . PRO A 1 251 ? 9.391 21.422 10.875 1 72.56 251 PRO A N 1
ATOM 2052 C CA . PRO A 1 251 ? 10.344 20.812 9.938 1 72.56 251 PRO A CA 1
ATOM 2053 C C . PRO A 1 251 ? 11.797 21 10.367 1 72.56 251 PRO A C 1
ATOM 2055 O O . PRO A 1 251 ? 12.148 22.031 10.938 1 72.56 251 PRO A O 1
ATOM 2058 N N . ILE A 1 252 ? 12.555 20 10.102 1 74.06 252 ILE A N 1
ATOM 2059 C CA . ILE A 1 252 ? 13.977 20.031 10.43 1 74.06 252 ILE A CA 1
ATOM 2060 C C . ILE A 1 252 ? 14.719 20.906 9.43 1 74.06 252 ILE A C 1
ATOM 2062 O O . ILE A 1 252 ? 14.516 20.797 8.219 1 74.06 252 ILE A O 1
ATOM 2066 N N . GLN A 1 253 ? 15.531 21.812 9.906 1 72.19 253 GLN A N 1
ATOM 2067 C CA . GLN A 1 253 ? 16.281 22.734 9.062 1 72.19 253 GLN A CA 1
ATOM 2068 C C . GLN A 1 253 ? 17.469 22.031 8.398 1 72.19 253 GLN A C 1
ATOM 2070 O O . GLN A 1 253 ? 17.984 21.047 8.93 1 72.19 253 GLN A O 1
ATOM 2075 N N . TYR A 1 254 ? 17.781 22.516 7.188 1 70.69 254 TYR A N 1
ATOM 2076 C CA . TYR A 1 254 ? 18.953 22 6.484 1 70.69 254 TYR A CA 1
ATOM 2077 C C . TYR A 1 254 ? 20.25 22.562 7.078 1 70.69 254 TYR A C 1
ATOM 2079 O O . TYR A 1 254 ? 20.781 23.547 6.586 1 70.69 254 TYR A O 1
ATOM 2087 N N . GLU A 1 255 ? 20.719 22.109 8.133 1 75.31 255 GLU A N 1
ATOM 2088 C CA . GLU A 1 255 ? 21.938 22.516 8.805 1 75.31 255 GLU A CA 1
ATOM 2089 C C . GLU A 1 255 ? 22.938 21.375 8.883 1 75.31 255 GLU A C 1
ATOM 2091 O O . GLU A 1 255 ? 22.562 20.234 9.18 1 75.31 255 GLU A O 1
ATOM 2096 N N . TYR A 1 256 ? 24.109 21.672 8.391 1 74.31 256 TYR A N 1
ATOM 2097 C CA . TYR A 1 256 ? 25.141 20.641 8.344 1 74.31 256 TYR A CA 1
ATOM 2098 C C . TYR A 1 256 ? 26.344 21.016 9.211 1 74.31 256 TYR A C 1
ATOM 2100 O O . TYR A 1 256 ? 26.625 22.203 9.398 1 74.31 256 TYR A O 1
ATOM 2108 N N . SER A 1 257 ? 26.859 20.156 9.961 1 74.94 257 SER A N 1
ATOM 2109 C CA . SER A 1 257 ? 28.016 20.344 10.82 1 74.94 257 SER A CA 1
ATOM 2110 C C . SER A 1 257 ? 28.922 19.109 10.789 1 74.94 257 SER A C 1
ATOM 2112 O O . SER A 1 257 ? 28.5 18.031 10.414 1 74.94 257 SER A O 1
ATOM 2114 N N . THR A 1 258 ? 30.219 19.359 10.633 1 69.81 258 THR A N 1
ATOM 2115 C CA . THR A 1 258 ? 31.125 18.219 10.766 1 69.81 258 THR A CA 1
ATOM 2116 C C . THR A 1 258 ? 31.109 17.688 12.195 1 69.81 258 THR A C 1
ATOM 2118 O O . THR A 1 258 ? 31.234 18.453 13.156 1 69.81 258 THR A O 1
ATOM 2121 N N . PRO A 1 259 ? 30.562 16.578 12.32 1 63.25 259 PRO A N 1
ATOM 2122 C CA . PRO A 1 259 ? 30.562 16.062 13.695 1 63.25 259 PRO A CA 1
ATOM 2123 C C . PRO A 1 259 ? 31.922 16.203 14.375 1 63.25 259 PRO A C 1
ATOM 2125 O O . PRO A 1 259 ? 32 16.125 15.602 1 63.25 259 PRO A O 1
ATOM 2128 N N . LEU A 1 260 ? 33 16.266 13.484 1 58.41 260 LEU A N 1
ATOM 2129 C CA . LEU A 1 260 ? 34.312 16.406 14.07 1 58.41 260 LEU A CA 1
ATOM 2130 C C . LEU A 1 260 ? 34.594 17.859 14.43 1 58.41 260 LEU A C 1
ATOM 2132 O O . LEU A 1 260 ? 35.438 18.125 15.305 1 58.41 260 LEU A O 1
ATOM 2136 N N . SER A 1 261 ? 34.125 18.797 13.547 1 51.12 261 SER A N 1
ATOM 2137 C CA . SER A 1 261 ? 34.531 20.188 13.773 1 51.12 261 SER A CA 1
ATOM 2138 C C . SER A 1 261 ? 33.5 20.922 14.633 1 51.12 261 SER A C 1
ATOM 2140 O O . SER A 1 261 ? 32.281 20.75 14.438 1 51.12 261 SER A O 1
ATOM 2142 N N . PHE A 1 262 ? 33.75 21.359 15.836 1 44.09 262 PHE A N 1
ATOM 2143 C CA . PHE A 1 262 ? 33.031 22.234 16.766 1 44.09 262 PHE A CA 1
ATOM 2144 C C . PHE A 1 262 ? 32.469 23.438 16.031 1 44.09 262 PHE A C 1
ATOM 2146 O O . PHE A 1 262 ? 31.797 24.266 16.641 1 44.09 262 PHE A O 1
ATOM 2153 N N . ARG A 1 263 ? 32.844 23.766 14.812 1 42.56 263 ARG A N 1
ATOM 2154 C CA . ARG A 1 263 ? 32.438 25.062 14.289 1 42.56 263 ARG A CA 1
ATOM 2155 C C . ARG A 1 263 ? 31.188 24.906 13.406 1 42.56 263 ARG A C 1
ATOM 2157 O O . ARG A 1 263 ? 31.188 24.125 12.461 1 42.56 263 ARG A O 1
ATOM 2164 N N . GLU A 1 264 ? 30.031 25.281 13.766 1 48.5 264 GLU A N 1
ATOM 2165 C CA . GLU A 1 264 ? 28.672 25.25 13.227 1 48.5 264 GLU A CA 1
ATOM 2166 C C . GLU A 1 264 ? 28.594 26.016 11.914 1 48.5 264 GLU A C 1
ATOM 2168 O O . GLU A 1 264 ? 29 27.172 11.828 1 48.5 264 GLU A O 1
ATOM 2173 N N . LYS A 1 265 ? 28.828 25.453 10.695 1 45.69 265 LYS A N 1
ATOM 2174 C CA . LYS A 1 265 ? 28.547 26.25 9.5 1 45.69 265 LYS A CA 1
ATOM 2175 C C . LYS A 1 265 ? 27.078 26.156 9.102 1 45.69 265 LYS A C 1
ATOM 2177 O O . LYS A 1 265 ? 26.562 25.062 8.891 1 45.69 265 LYS A O 1
ATOM 2182 N N . LYS A 1 266 ? 26.188 27.047 9.336 1 48.31 266 LYS A N 1
ATOM 2183 C CA . LYS A 1 266 ? 24.812 27.188 8.859 1 48.31 266 LYS A CA 1
ATOM 2184 C C . LYS A 1 266 ? 24.781 27.375 7.344 1 48.31 266 LYS A C 1
ATOM 2186 O O . LYS A 1 266 ? 25.422 28.281 6.812 1 48.31 266 LYS A O 1
ATOM 2191 N N . ILE A 1 267 ? 24.562 26.484 6.531 1 45.88 267 ILE A N 1
ATOM 2192 C CA . ILE A 1 267 ? 24.375 26.672 5.098 1 45.88 267 ILE A CA 1
ATOM 2193 C C . ILE A 1 267 ? 23.078 27.453 4.848 1 45.88 267 ILE A C 1
ATOM 2195 O O . ILE A 1 267 ? 22.016 27.078 5.348 1 45.88 267 ILE A O 1
ATOM 2199 N N . PRO A 1 268 ? 23.047 28.656 4.328 1 38.94 268 PRO A N 1
ATOM 2200 C CA . PRO A 1 268 ? 21.922 29.547 4.098 1 38.94 268 PRO A CA 1
ATOM 2201 C C . PRO A 1 268 ? 20.812 28.906 3.26 1 38.94 268 PRO A C 1
ATOM 2203 O O . PRO A 1 268 ? 21.109 28.109 2.361 1 38.94 268 PRO A O 1
ATOM 2206 N N . ASP A 1 269 ? 19.688 28.703 3.904 1 42.06 269 ASP A N 1
ATOM 2207 C CA . ASP A 1 269 ? 18.469 28.359 3.164 1 42.06 269 ASP A CA 1
ATOM 2208 C C . ASP A 1 269 ? 18.234 29.344 2.018 1 42.06 269 ASP A C 1
ATOM 2210 O O . ASP A 1 269 ? 18.062 30.531 2.248 1 42.06 269 ASP A O 1
ATOM 2214 N N . PHE A 1 270 ? 18.812 29.234 0.928 1 36.5 270 PHE A N 1
ATOM 2215 C CA . PHE A 1 270 ? 18.578 30.172 -0.172 1 36.5 270 PHE A CA 1
ATOM 2216 C C . PHE A 1 270 ? 17.109 30.156 -0.572 1 36.5 270 PHE A C 1
ATOM 2218 O O . PHE A 1 270 ? 16.734 30.734 -1.602 1 36.5 270 PHE A O 1
ATOM 2225 N N . THR A 1 271 ? 16.281 29.328 -0.051 1 34.03 271 THR A N 1
ATOM 2226 C CA . THR A 1 271 ? 14.953 29.422 -0.641 1 34.03 271 THR A CA 1
ATOM 2227 C C . THR A 1 271 ? 14.188 30.609 -0.058 1 34.03 271 THR A C 1
ATOM 2229 O O . THR A 1 271 ? 12.961 30.688 -0.189 1 34.03 271 THR A O 1
ATOM 2232 N N . ALA A 1 272 ? 14.703 31.859 0.353 1 28.69 272 ALA A N 1
ATOM 2233 C CA . ALA A 1 272 ? 13.773 33 0.376 1 28.69 272 ALA A CA 1
ATOM 2234 C C . ALA A 1 272 ? 13.297 33.312 -1.03 1 28.69 272 ALA A C 1
ATOM 2236 O O . ALA A 1 272 ? 14.07 33.281 -1.988 1 28.69 272 ALA A O 1
ATOM 2237 N N . MET B 1 1 ? -18.797 27.109 -6.805 1 73.25 1 MET B N 1
ATOM 2238 C CA . MET B 1 1 ? -17.438 26.594 -6.863 1 73.25 1 MET B CA 1
ATOM 2239 C C . MET B 1 1 ? -17.359 25.172 -6.32 1 73.25 1 MET B C 1
ATOM 2241 O O . MET B 1 1 ? -16.766 24.281 -6.949 1 73.25 1 MET B O 1
ATOM 2245 N N . GLN B 1 2 ? -18.312 24.859 -5.438 1 83.25 2 GLN B N 1
ATOM 2246 C CA . GLN B 1 2 ? -18.297 23.531 -4.84 1 83.25 2 GLN B CA 1
ATOM 2247 C C . GLN B 1 2 ? -18.938 22.516 -5.762 1 83.25 2 GLN B C 1
ATOM 2249 O O . GLN B 1 2 ? -18.484 21.359 -5.84 1 83.25 2 GLN B O 1
ATOM 2254 N N . LEU B 1 3 ? -19.859 23 -6.555 1 88.25 3 LEU B N 1
ATOM 2255 C CA . LEU B 1 3 ? -20.531 22.094 -7.465 1 88.25 3 LEU B CA 1
ATOM 2256 C C . LEU B 1 3 ? -19.594 21.656 -8.586 1 88.25 3 LEU B C 1
ATOM 2258 O O . LEU B 1 3 ? -19.641 20.5 -9.023 1 88.25 3 LEU B O 1
ATOM 2262 N N . TRP B 1 4 ? -18.812 22.562 -9.047 1 90.81 4 TRP B N 1
ATOM 2263 C CA . TRP B 1 4 ? -17.844 22.234 -10.094 1 90.81 4 TRP B CA 1
ATOM 2264 C C . TRP B 1 4 ? -16.828 21.234 -9.586 1 90.81 4 TRP B C 1
ATOM 2266 O O . TRP B 1 4 ? -16.438 20.312 -10.312 1 90.81 4 TRP B O 1
ATOM 2276 N N . LYS B 1 5 ? -16.406 21.406 -8.398 1 92.5 5 LYS B N 1
ATOM 2277 C CA . LYS B 1 5 ? -15.461 20.469 -7.789 1 92.5 5 LYS B CA 1
ATOM 2278 C C . LYS B 1 5 ? -16.094 19.094 -7.602 1 92.5 5 LYS B C 1
ATOM 2280 O O . LYS B 1 5 ? -15.453 18.062 -7.848 1 92.5 5 LYS B O 1
ATOM 2285 N N . PHE B 1 6 ? -17.312 19.188 -7.23 1 93.44 6 PHE B N 1
ATOM 2286 C CA . PHE B 1 6 ? -18.062 17.953 -7.062 1 93.44 6 PHE B CA 1
ATOM 2287 C C . PHE B 1 6 ? -18.203 17.219 -8.391 1 93.44 6 PHE B C 1
ATOM 2289 O O . PHE B 1 6 ? -17.938 16.016 -8.484 1 93.44 6 PHE B O 1
ATOM 2296 N N . THR B 1 7 ? -18.547 17.938 -9.438 1 95.06 7 THR B N 1
ATOM 2297 C CA . THR B 1 7 ? -18.75 17.328 -10.75 1 95.06 7 THR B CA 1
ATOM 2298 C C . THR B 1 7 ? -17.438 16.781 -11.297 1 95.06 7 THR B C 1
ATOM 2300 O O . THR B 1 7 ? -17.406 15.703 -11.906 1 95.06 7 THR B O 1
ATOM 2303 N N . THR B 1 8 ? -16.391 17.453 -11.086 1 95.12 8 THR B N 1
ATOM 2304 C CA . THR B 1 8 ? -15.078 16.984 -11.531 1 95.12 8 THR B CA 1
ATOM 2305 C C . THR B 1 8 ? -14.68 15.711 -10.789 1 95.12 8 THR B C 1
ATOM 2307 O O . THR B 1 8 ? -14.156 14.773 -11.398 1 95.12 8 THR B O 1
ATOM 2310 N N . SER B 1 9 ? -14.906 15.695 -9.477 1 95.12 9 SER B N 1
ATOM 2311 C CA . SER B 1 9 ? -14.562 14.508 -8.711 1 95.12 9 SER B CA 1
ATOM 2312 C C . SER B 1 9 ? -15.438 13.32 -9.109 1 95.12 9 SER B C 1
ATOM 2314 O O . SER B 1 9 ? -14.984 12.18 -9.109 1 95.12 9 SER B O 1
ATOM 2316 N N . LEU B 1 10 ? -16.688 13.617 -9.43 1 95.31 10 LEU B N 1
ATOM 2317 C CA . LEU B 1 10 ? -17.594 12.586 -9.914 1 95.31 10 LEU B CA 1
ATOM 2318 C C . LEU B 1 10 ? -17.109 12.023 -11.25 1 95.31 10 LEU B C 1
ATOM 2320 O O . LEU B 1 10 ? -17.109 10.805 -11.453 1 95.31 10 LEU B O 1
ATOM 2324 N N . ALA B 1 11 ? -16.703 12.891 -12.125 1 95.88 11 ALA B N 1
ATOM 2325 C CA . ALA B 1 11 ? -16.156 12.453 -13.398 1 95.88 11 ALA B CA 1
ATOM 2326 C C . ALA B 1 11 ? -14.891 11.617 -13.188 1 95.88 11 ALA B C 1
ATOM 2328 O O . ALA B 1 11 ? -14.68 10.625 -13.883 1 95.88 11 ALA B O 1
ATOM 2329 N N . TYR B 1 12 ? -14.117 12.023 -12.234 1 94.44 12 TYR B N 1
ATOM 2330 C CA . TYR B 1 12 ? -12.867 11.336 -11.938 1 94.44 12 TYR B CA 1
ATOM 2331 C C . TYR B 1 12 ? -13.133 9.906 -11.484 1 94.44 12 TYR B C 1
ATOM 2333 O O . TYR B 1 12 ? -12.516 8.969 -11.984 1 94.44 12 TYR B O 1
ATOM 2341 N N . ILE B 1 13 ? -14.039 9.719 -10.594 1 94.31 13 ILE B N 1
ATOM 2342 C CA . ILE B 1 13 ? -14.281 8.383 -10.062 1 94.31 13 ILE B CA 1
ATOM 2343 C C . ILE B 1 13 ? -14.977 7.527 -11.125 1 94.31 13 ILE B C 1
ATOM 2345 O O . ILE B 1 13 ? -14.734 6.32 -11.219 1 94.31 13 ILE B O 1
ATOM 2349 N N . LEU B 1 14 ? -15.914 8.133 -11.883 1 94 14 LEU B N 1
ATOM 2350 C CA . LEU B 1 14 ? -16.578 7.387 -12.938 1 94 14 LEU B CA 1
ATOM 2351 C C . LEU B 1 14 ? -15.586 6.922 -13.992 1 94 14 LEU B C 1
ATOM 2353 O O . LEU B 1 14 ? -15.648 5.781 -14.453 1 94 14 LEU B O 1
ATOM 2357 N N . PHE B 1 15 ? -14.68 7.762 -14.359 1 94.69 15 PHE B N 1
ATOM 2358 C CA . PHE B 1 15 ? -13.633 7.402 -15.305 1 94.69 15 PHE B CA 1
ATOM 2359 C C . PHE B 1 15 ? -12.758 6.281 -14.75 1 94.69 15 PHE B C 1
ATOM 2361 O O . PHE B 1 15 ? -12.5 5.293 -15.438 1 94.69 15 PHE B O 1
ATOM 2368 N N . SER B 1 16 ? -12.312 6.461 -13.539 1 93.62 16 SER B N 1
ATOM 2369 C CA . SER B 1 16 ? -11.453 5.469 -12.906 1 93.62 16 SER B CA 1
ATOM 2370 C C . SER B 1 16 ? -12.148 4.117 -12.797 1 93.62 16 SER B C 1
ATOM 2372 O O . SER B 1 16 ? -11.539 3.074 -13.031 1 93.62 16 SER B O 1
ATOM 2374 N N . HIS B 1 17 ? -13.398 4.191 -12.438 1 92.56 17 HIS B N 1
ATOM 2375 C CA . HIS B 1 17 ? -14.156 2.953 -12.297 1 92.56 17 HIS B CA 1
ATOM 2376 C C . HIS B 1 17 ? -14.359 2.275 -13.648 1 92.56 17 HIS B C 1
ATOM 2378 O O . HIS B 1 17 ? -14.227 1.054 -13.758 1 92.56 17 HIS B O 1
ATOM 2384 N N . LEU B 1 18 ? -14.695 3.037 -14.617 1 92.5 18 LEU B N 1
ATOM 2385 C CA . LEU B 1 18 ? -14.852 2.484 -15.961 1 92.5 18 LEU B CA 1
ATOM 2386 C C . LEU B 1 18 ? -13.547 1.875 -16.453 1 92.5 18 LEU B C 1
ATOM 2388 O O . LEU B 1 18 ? -13.547 0.782 -17.031 1 92.5 18 LEU B O 1
ATOM 2392 N N . LEU B 1 19 ? -12.508 2.559 -16.281 1 93.56 19 LEU B N 1
ATOM 2393 C CA . LEU B 1 19 ? -11.195 2.035 -16.656 1 93.56 19 LEU B CA 1
ATOM 2394 C C . LEU B 1 19 ? -10.898 0.735 -15.922 1 93.56 19 LEU B C 1
ATOM 2396 O O . LEU B 1 19 ? -10.367 -0.21 -16.516 1 93.56 19 LEU B O 1
ATOM 2400 N N . THR B 1 20 ? -11.195 0.722 -14.672 1 92.06 20 THR B N 1
ATOM 2401 C CA . THR B 1 20 ? -10.969 -0.48 -13.875 1 92.06 20 THR B CA 1
ATOM 2402 C C . THR B 1 20 ? -11.781 -1.652 -14.43 1 92.06 20 THR B C 1
ATOM 2404 O O . THR B 1 20 ? -11.281 -2.775 -14.508 1 92.06 20 THR B O 1
ATOM 2407 N N . CYS B 1 21 ? -13.023 -1.384 -14.758 1 90.19 21 CYS B N 1
ATOM 2408 C CA . CYS B 1 21 ? -13.844 -2.438 -15.344 1 90.19 21 CYS B CA 1
ATOM 2409 C C . CYS B 1 21 ? -13.227 -2.957 -16.625 1 90.19 21 CYS B C 1
ATOM 2411 O O . CYS B 1 21 ? -13.211 -4.164 -16.875 1 90.19 21 CYS B O 1
ATOM 2413 N N . PHE B 1 22 ? -12.742 -2.094 -17.391 1 90.88 22 PHE B N 1
ATOM 2414 C CA . PHE B 1 22 ? -12.094 -2.482 -18.641 1 90.88 22 PHE B CA 1
ATOM 2415 C C . PHE B 1 22 ? -10.852 -3.32 -18.375 1 90.88 22 PHE B C 1
ATOM 2417 O O . PHE B 1 22 ? -10.633 -4.344 -19.016 1 90.88 22 PHE B O 1
ATOM 2424 N N . VAL B 1 23 ? -10.094 -2.902 -17.469 1 91.31 23 VAL B N 1
ATOM 2425 C CA . VAL B 1 23 ? -8.867 -3.615 -17.125 1 91.31 23 VAL B CA 1
ATOM 2426 C C . VAL B 1 23 ? -9.211 -4.988 -16.547 1 91.31 23 VAL B C 1
ATOM 2428 O O . VAL B 1 23 ? -8.547 -5.98 -16.875 1 91.31 23 VAL B O 1
ATOM 2431 N N . VAL B 1 24 ? -10.188 -5.039 -15.75 1 89.12 24 VAL B N 1
ATOM 2432 C CA . VAL B 1 24 ? -10.594 -6.297 -15.141 1 89.12 24 VAL B CA 1
ATOM 2433 C C . VAL B 1 24 ? -11.008 -7.289 -16.219 1 89.12 24 VAL B C 1
ATOM 2435 O O . VAL B 1 24 ? -10.664 -8.477 -16.156 1 89.12 24 VAL B O 1
ATOM 2438 N N . VAL B 1 25 ? -11.727 -6.84 -17.203 1 87.75 25 VAL B N 1
ATOM 2439 C CA . VAL B 1 25 ? -12.148 -7.703 -18.297 1 87.75 25 VAL B CA 1
ATOM 2440 C C . VAL B 1 25 ? -10.914 -8.25 -19.031 1 87.75 25 VAL B C 1
ATOM 2442 O O . VAL B 1 25 ? -10.852 -9.445 -19.328 1 87.75 25 VAL B O 1
ATOM 2445 N N . ASN B 1 26 ? -9.992 -7.402 -19.234 1 87.88 26 ASN B N 1
ATOM 2446 C CA . ASN B 1 26 ? -8.781 -7.812 -19.938 1 87.88 26 ASN B CA 1
ATOM 2447 C C . ASN B 1 26 ? -7.961 -8.797 -19.094 1 87.88 26 ASN B C 1
ATOM 2449 O O . ASN B 1 26 ? -7.445 -9.781 -19.625 1 87.88 26 ASN B O 1
ATOM 2453 N N . VAL B 1 27 ? -7.852 -8.547 -17.875 1 87.25 27 VAL B N 1
ATOM 2454 C CA . VAL B 1 27 ? -7.07 -9.398 -16.984 1 87.25 27 VAL B CA 1
ATOM 2455 C C . VAL B 1 27 ? -7.773 -10.742 -16.812 1 87.25 27 VAL B C 1
ATOM 2457 O O . VAL B 1 27 ? -7.121 -11.781 -16.703 1 87.25 27 VAL B O 1
ATOM 2460 N N . ASN B 1 28 ? -9.047 -10.648 -16.75 1 84.88 28 ASN B N 1
ATOM 2461 C CA . ASN B 1 28 ? -9.828 -11.883 -16.672 1 84.88 28 ASN B CA 1
ATOM 2462 C C . ASN B 1 28 ? -9.547 -12.805 -17.844 1 84.88 28 ASN B C 1
ATOM 2464 O O . ASN B 1 28 ? -9.438 -14.023 -17.672 1 84.88 28 ASN B O 1
ATOM 2468 N N . ASP B 1 29 ? -9.328 -12.305 -18.938 1 83.69 29 ASP B N 1
ATOM 2469 C CA . ASP B 1 29 ? -9.094 -13.086 -20.141 1 83.69 29 ASP B CA 1
ATOM 2470 C C . ASP B 1 29 ? -7.668 -13.617 -20.172 1 83.69 29 ASP B C 1
ATOM 2472 O O . ASP B 1 29 ? -7.371 -14.562 -20.922 1 83.69 29 ASP B O 1
ATOM 2476 N N . ARG B 1 30 ? -6.848 -13.062 -19.328 1 80.94 30 ARG B N 1
ATOM 2477 C CA . ARG B 1 30 ? -5.453 -13.492 -19.281 1 80.94 30 ARG B CA 1
ATOM 2478 C C . ARG B 1 30 ? -5.156 -14.281 -18.016 1 80.94 30 ARG B C 1
ATOM 2480 O O . ARG B 1 30 ? -3.996 -14.555 -17.703 1 80.94 30 ARG B O 1
ATOM 2487 N N . MET B 1 31 ? -6.117 -14.648 -17.328 1 82.19 31 MET B N 1
ATOM 2488 C CA . MET B 1 31 ? -5.918 -15.359 -16.062 1 82.19 31 MET B CA 1
ATOM 2489 C C . MET B 1 31 ? -5.188 -16.672 -16.297 1 82.19 31 MET B C 1
ATOM 2491 O O . MET B 1 31 ? -5.441 -17.375 -17.297 1 82.19 31 MET B O 1
ATOM 2495 N N . PRO B 1 32 ? -4.293 -16.953 -15.344 1 80.12 32 PRO B N 1
ATOM 2496 C CA . PRO B 1 32 ? -3.594 -18.234 -15.477 1 80.12 32 PRO B CA 1
ATOM 2497 C C . PRO B 1 32 ? -4.539 -19.422 -15.438 1 80.12 32 PRO B C 1
ATOM 2499 O O . PRO B 1 32 ? -5.523 -19.422 -14.688 1 80.12 32 PRO B O 1
ATOM 2502 N N . ASP B 1 33 ? -4.227 -20.375 -16.281 1 80.38 33 ASP B N 1
ATOM 2503 C CA . ASP B 1 33 ? -5 -21.609 -16.328 1 80.38 33 ASP B CA 1
ATOM 2504 C C . ASP B 1 33 ? -4.961 -22.328 -14.977 1 80.38 33 ASP B C 1
ATOM 2506 O O . ASP B 1 33 ? -3.883 -22.609 -14.445 1 80.38 33 ASP B O 1
ATOM 2510 N N . ARG B 1 34 ? -6.043 -22.656 -14.477 1 79.81 34 ARG B N 1
ATOM 2511 C CA . ARG B 1 34 ? -6.164 -23.266 -13.148 1 79.81 34 ARG B CA 1
ATOM 2512 C C . ARG B 1 34 ? -5.488 -24.625 -13.109 1 79.81 34 ARG B C 1
ATOM 2514 O O . ARG B 1 34 ? -5.059 -25.094 -12.047 1 79.81 34 ARG B O 1
ATOM 2521 N N . LYS B 1 35 ? -5.449 -25.219 -14.18 1 79.94 35 LYS B N 1
ATOM 2522 C CA . LYS B 1 35 ? -4.801 -26.531 -14.25 1 79.94 35 LYS B CA 1
ATOM 2523 C C . LYS B 1 35 ? -3.285 -26.391 -14.109 1 79.94 35 LYS B C 1
ATOM 2525 O O . LYS B 1 35 ? -2.637 -27.25 -13.5 1 79.94 35 LYS B O 1
ATOM 2530 N N . LEU B 1 36 ? -2.826 -25.297 -14.562 1 82.56 36 LEU B N 1
ATOM 2531 C CA . LEU B 1 36 ? -1.387 -25.062 -14.531 1 82.56 36 LEU B CA 1
ATOM 2532 C C . LEU B 1 36 ? -0.99 -24.266 -13.297 1 82.56 36 LEU B C 1
ATOM 2534 O O . LEU B 1 36 ? 0.133 -24.391 -12.797 1 82.56 36 LEU B O 1
ATOM 2538 N N . TYR B 1 37 ? -1.976 -23.484 -12.844 1 85.38 37 TYR B N 1
ATOM 2539 C CA . TYR B 1 37 ? -1.711 -22.609 -11.703 1 85.38 37 TYR B CA 1
ATOM 2540 C C . TYR B 1 37 ? -2.721 -22.859 -10.586 1 85.38 37 TYR B C 1
ATOM 2542 O O . TYR B 1 37 ? -3.738 -22.156 -10.5 1 85.38 37 TYR B O 1
ATOM 2550 N N . PRO B 1 38 ? -2.344 -23.734 -9.758 1 88.12 38 PRO B N 1
ATOM 2551 C CA . PRO B 1 38 ? -3.238 -23.938 -8.617 1 88.12 38 PRO B CA 1
ATOM 2552 C C . PRO B 1 38 ? -3.279 -22.734 -7.676 1 88.12 38 PRO B C 1
ATOM 2554 O O . PRO B 1 38 ? -2.443 -21.844 -7.777 1 88.12 38 PRO B O 1
ATOM 2557 N N . PRO B 1 39 ? -4.328 -22.75 -6.816 1 90.5 39 PRO B N 1
ATOM 2558 C CA . PRO B 1 39 ? -4.375 -21.641 -5.852 1 90.5 39 PRO B CA 1
ATOM 2559 C C . PRO B 1 39 ? -3.105 -21.547 -5.008 1 90.5 39 PRO B C 1
ATOM 2561 O O . PRO B 1 39 ? -2.529 -22.562 -4.629 1 90.5 39 PRO B O 1
ATOM 2564 N N . LEU B 1 40 ? -2.693 -20.359 -4.781 1 91.75 40 LEU B N 1
ATOM 2565 C CA . LEU B 1 40 ? -1.484 -20.125 -4.004 1 91.75 40 LEU B CA 1
ATOM 2566 C C . LEU B 1 40 ? -1.698 -20.484 -2.539 1 91.75 40 LEU B C 1
ATOM 2568 O O . LEU B 1 40 ? -2.797 -20.312 -2.006 1 91.75 40 LEU B O 1
ATOM 2572 N N . PRO B 1 41 ? -0.648 -21.016 -1.956 1 91.69 41 PRO B N 1
ATOM 2573 C CA . PRO B 1 41 ? -0.759 -21.25 -0.514 1 91.69 41 PRO B CA 1
ATOM 2574 C C . PRO B 1 41 ? -1.006 -19.969 0.275 1 91.69 41 PRO B C 1
ATOM 2576 O O . PRO B 1 41 ? -0.339 -18.969 0.041 1 91.69 41 PRO B O 1
ATOM 2579 N N . ASP B 1 42 ? -1.971 -19.984 1.138 1 94.5 42 ASP B N 1
ATOM 2580 C CA . ASP B 1 42 ? -2.383 -18.859 1.972 1 94.5 42 ASP B CA 1
ATOM 2581 C C . ASP B 1 42 ? -2.734 -19.328 3.385 1 94.5 42 ASP B C 1
ATOM 2583 O O . ASP B 1 42 ? -3.639 -20.141 3.568 1 94.5 42 ASP B O 1
ATOM 2587 N N . VAL B 1 43 ? -2.039 -18.766 4.336 1 94.81 43 VAL B N 1
ATOM 2588 C CA . VAL B 1 43 ? -2.117 -19.25 5.711 1 94.81 43 VAL B CA 1
ATOM 2589 C C . VAL B 1 43 ? -3.543 -19.094 6.234 1 94.81 43 VAL B C 1
ATOM 2591 O O . VAL B 1 43 ? -4.078 -20 6.879 1 94.81 43 VAL B O 1
ATOM 2594 N N . LEU B 1 44 ? -4.18 -17.969 5.961 1 95.31 44 LEU B N 1
ATOM 2595 C CA . LEU B 1 44 ? -5.527 -17.734 6.469 1 95.31 44 LEU B CA 1
ATOM 2596 C C . LEU B 1 44 ? -6.551 -18.578 5.715 1 95.31 44 LEU B C 1
ATOM 2598 O O . LEU B 1 44 ? -7.41 -19.203 6.324 1 95.31 44 LEU B O 1
ATOM 2602 N N . LEU B 1 45 ? -6.414 -18.609 4.41 1 95.12 45 LEU B N 1
ATOM 2603 C CA . LEU B 1 45 ? -7.355 -19.391 3.615 1 95.12 45 LEU B CA 1
ATOM 2604 C C . LEU B 1 45 ? -7.254 -20.875 3.957 1 95.12 45 LEU B C 1
ATOM 2606 O O . LEU B 1 45 ? -8.266 -21.562 4.039 1 95.12 45 LEU B O 1
ATOM 2610 N N . ASP B 1 46 ? -6.078 -21.328 4.148 1 94.25 46 ASP B N 1
ATOM 2611 C CA . ASP B 1 46 ? -5.828 -22.75 4.414 1 94.25 46 ASP B CA 1
ATOM 2612 C C . ASP B 1 46 ? -6.344 -23.141 5.797 1 94.25 46 ASP B C 1
ATOM 2614 O O . ASP B 1 46 ? -6.578 -24.328 6.062 1 94.25 46 ASP B O 1
ATOM 2618 N N . ASN B 1 47 ? -6.523 -22.203 6.688 1 95.19 47 ASN B N 1
ATOM 2619 C CA . ASN B 1 47 ? -6.926 -22.516 8.055 1 95.19 47 ASN B CA 1
ATOM 2620 C C . ASN B 1 47 ? -8.352 -22.047 8.344 1 95.19 47 ASN B C 1
ATOM 2622 O O . ASN B 1 47 ? -8.859 -22.25 9.445 1 95.19 47 ASN B O 1
ATOM 2626 N N . LEU B 1 48 ? -8.977 -21.469 7.402 1 95.12 48 LEU B N 1
ATOM 2627 C CA . LEU B 1 48 ? -10.375 -21.047 7.539 1 95.12 48 LEU B CA 1
ATOM 2628 C C . LEU B 1 48 ? -11.305 -22.047 6.863 1 95.12 48 LEU B C 1
ATOM 2630 O O . LEU B 1 48 ? -10.977 -22.594 5.805 1 95.12 48 LEU B O 1
ATOM 2634 N N . THR B 1 49 ? -12.438 -22.234 7.547 1 96.06 49 THR B N 1
ATOM 2635 C CA . THR B 1 49 ? -13.477 -23.062 6.922 1 96.06 49 THR B CA 1
ATOM 2636 C C . THR B 1 49 ? -14.016 -22.375 5.664 1 96.06 49 THR B C 1
ATOM 2638 O O . THR B 1 49 ? -14.266 -21.172 5.664 1 96.06 49 THR B O 1
ATOM 2641 N N . TYR B 1 50 ? -14.094 -23.141 4.613 1 95.06 50 TYR B N 1
ATOM 2642 C CA . TYR B 1 50 ? -14.648 -22.625 3.367 1 95.06 50 TYR B CA 1
ATOM 2643 C C . TYR B 1 50 ? -16.141 -22.391 3.49 1 95.06 50 TYR B C 1
ATOM 2645 O O . TYR B 1 50 ? -16.891 -23.297 3.871 1 95.06 50 TYR B O 1
ATOM 2653 N N . ILE B 1 51 ? -16.609 -21.234 3.24 1 95.44 51 ILE B N 1
ATOM 2654 C CA . ILE B 1 51 ? -18.016 -20.859 3.283 1 95.44 51 ILE B CA 1
ATOM 2655 C C . ILE B 1 51 ? -18.453 -20.328 1.919 1 95.44 51 ILE B C 1
ATOM 2657 O O . ILE B 1 51 ? -18.281 -19.141 1.624 1 95.44 51 ILE B O 1
ATOM 2661 N N . PRO B 1 52 ? -19.094 -21.109 1.102 1 90.88 52 PRO B N 1
ATOM 2662 C CA . PRO B 1 52 ? -19.406 -20.719 -0.274 1 90.88 52 PRO B CA 1
ATOM 2663 C C . PRO B 1 52 ? -20.328 -19.5 -0.347 1 90.88 52 PRO B C 1
ATOM 2665 O O . PRO B 1 52 ? -20.219 -18.703 -1.276 1 90.88 52 PRO B O 1
ATOM 2668 N N . TRP B 1 53 ? -21.203 -19.344 0.64 1 91.31 53 TRP B N 1
ATOM 2669 C CA . TRP B 1 53 ? -22.141 -18.234 0.613 1 91.31 53 TRP B CA 1
ATOM 2670 C C . TRP B 1 53 ? -21.531 -17 1.277 1 91.31 53 TRP B C 1
ATOM 2672 O O . TRP B 1 53 ? -22.203 -15.977 1.447 1 91.31 53 TRP B O 1
ATOM 2682 N N . GLY B 1 54 ? -20.281 -17.016 1.636 1 93.25 54 GLY B N 1
ATOM 2683 C CA . GLY B 1 54 ? -19.594 -15.914 2.289 1 93.25 54 GLY B CA 1
ATOM 2684 C C . GLY B 1 54 ? -19.484 -14.68 1.415 1 93.25 54 GLY B C 1
ATOM 2685 O O . GLY B 1 54 ? -19.562 -13.555 1.912 1 93.25 54 GLY B O 1
ATOM 2686 N N . ALA B 1 55 ? -19.328 -14.914 0.152 1 89.38 55 ALA B N 1
ATOM 2687 C CA . ALA B 1 55 ? -19.234 -13.797 -0.779 1 89.38 55 ALA B CA 1
ATOM 2688 C C . ALA B 1 55 ? -20.5 -12.938 -0.729 1 89.38 55 ALA B C 1
ATOM 2690 O O . ALA B 1 55 ? -20.422 -11.711 -0.774 1 89.38 55 ALA B O 1
ATOM 2691 N N . SER B 1 56 ? -21.609 -13.594 -0.627 1 91.94 56 SER B N 1
ATOM 2692 C CA . SER B 1 56 ? -22.875 -12.875 -0.547 1 91.94 56 SER B CA 1
ATOM 2693 C C . SER B 1 56 ? -22.969 -12.055 0.736 1 91.94 56 SER B C 1
ATOM 2695 O O . SER B 1 56 ? -23.453 -10.914 0.723 1 91.94 56 SER B O 1
ATOM 2697 N N . VAL B 1 57 ? -22.547 -12.586 1.807 1 95.12 57 VAL B N 1
ATOM 2698 C CA . VAL B 1 57 ? -22.562 -11.883 3.08 1 95.12 57 VAL B CA 1
ATOM 2699 C C . VAL B 1 57 ? -21.625 -10.68 3.016 1 95.12 57 VAL B C 1
ATOM 2701 O O . VAL B 1 57 ? -21.969 -9.594 3.504 1 95.12 57 VAL B O 1
ATOM 2704 N N . ALA B 1 58 ? -20.453 -10.891 2.453 1 94.62 58 ALA B N 1
ATOM 2705 C CA . ALA B 1 58 ? -19.531 -9.781 2.283 1 94.62 58 ALA B CA 1
ATOM 2706 C C . ALA B 1 58 ? -20.156 -8.648 1.486 1 94.62 58 ALA B C 1
ATOM 2708 O O . ALA B 1 58 ? -20 -7.473 1.826 1 94.62 58 ALA B O 1
ATOM 2709 N N . GLU B 1 59 ? -20.891 -8.945 0.484 1 93.62 59 GLU B N 1
ATOM 2710 C CA . GLU B 1 59 ? -21.547 -7.934 -0.346 1 93.62 59 GLU B CA 1
ATOM 2711 C C . GLU B 1 59 ? -22.672 -7.234 0.413 1 93.62 59 GLU B C 1
ATOM 2713 O O . GLU B 1 59 ? -22.906 -6.043 0.222 1 93.62 59 GLU B O 1
ATOM 2718 N N . ILE B 1 60 ? -23.375 -8 1.21 1 95.62 60 ILE B N 1
ATOM 2719 C CA . ILE B 1 60 ? -24.391 -7.395 2.059 1 95.62 60 ILE B CA 1
ATOM 2720 C C . ILE B 1 60 ? -23.734 -6.383 3 1 95.62 60 ILE B C 1
ATOM 2722 O O . ILE B 1 60 ? -24.266 -5.289 3.205 1 95.62 60 ILE B O 1
ATOM 2726 N N . CYS B 1 61 ? -22.609 -6.773 3.584 1 97.19 61 CYS B N 1
ATOM 2727 C CA . CYS B 1 61 ? -21.859 -5.844 4.43 1 97.19 61 CYS B CA 1
ATOM 2728 C C . CYS B 1 61 ? -21.469 -4.594 3.65 1 97.19 61 CYS B C 1
ATOM 2730 O O . CYS B 1 61 ? -21.625 -3.475 4.145 1 97.19 61 CYS B O 1
ATOM 2732 N N . LEU B 1 62 ? -21.047 -4.793 2.484 1 96.19 62 LEU B N 1
ATOM 2733 C CA . LEU B 1 62 ? -20.609 -3.701 1.615 1 96.19 62 LEU B CA 1
ATOM 2734 C C . LEU B 1 62 ? -21.781 -2.77 1.294 1 96.19 62 LEU B C 1
ATOM 2736 O O . LEU B 1 62 ? -21.656 -1.55 1.424 1 96.19 62 LEU B O 1
ATOM 2740 N N . VAL B 1 63 ? -22.906 -3.301 0.89 1 95 63 VAL B N 1
ATOM 2741 C CA . VAL B 1 63 ? -24.078 -2.51 0.526 1 95 63 VAL B CA 1
ATOM 2742 C C . VAL B 1 63 ? -24.594 -1.763 1.751 1 95 63 VAL B C 1
ATOM 2744 O O . VAL B 1 63 ? -24.984 -0.594 1.656 1 95 63 VAL B O 1
ATOM 2747 N N . THR B 1 64 ? -24.594 -2.432 2.84 1 97.69 64 THR B N 1
ATOM 2748 C CA . THR B 1 64 ? -25.047 -1.799 4.074 1 97.69 64 THR B CA 1
ATOM 2749 C C . THR B 1 64 ? -24.172 -0.599 4.418 1 97.69 64 THR B C 1
ATOM 2751 O O . THR B 1 64 ? -24.672 0.48 4.73 1 97.69 64 THR B O 1
ATOM 2754 N N . LEU B 1 65 ? -22.875 -0.783 4.355 1 98.12 65 LEU B N 1
ATOM 2755 C CA . LEU B 1 65 ? -21.953 0.32 4.602 1 98.12 65 LEU B CA 1
ATOM 2756 C C . LEU B 1 65 ? -22.156 1.444 3.596 1 98.12 65 LEU B C 1
ATOM 2758 O O . LEU B 1 65 ? -22.125 2.623 3.955 1 98.12 65 LEU B O 1
ATOM 2762 N N . GLY B 1 66 ? -22.375 1.059 2.336 1 97 66 GLY B N 1
ATOM 2763 C CA . GLY B 1 66 ? -22.672 2.043 1.308 1 97 66 GLY B CA 1
ATOM 2764 C C . GLY B 1 66 ? -23.922 2.854 1.602 1 97 66 GLY B C 1
ATOM 2765 O O . GLY B 1 66 ? -23.922 4.078 1.444 1 97 66 GLY B O 1
ATOM 2766 N N . ILE B 1 67 ? -24.953 2.197 2.047 1 97.25 67 ILE B N 1
ATOM 2767 C CA . ILE B 1 67 ? -26.203 2.861 2.383 1 97.25 67 ILE B CA 1
ATOM 2768 C C . ILE B 1 67 ? -25.984 3.799 3.57 1 97.25 67 ILE B C 1
ATOM 2770 O O . ILE B 1 67 ? -26.484 4.926 3.576 1 97.25 67 ILE B O 1
ATOM 2774 N N . MET B 1 68 ? -25.281 3.338 4.551 1 97.44 68 MET B N 1
ATOM 2775 C CA . MET B 1 68 ? -24.953 4.176 5.703 1 97.44 68 MET B CA 1
ATOM 2776 C C . MET B 1 68 ? -24.219 5.438 5.27 1 97.44 68 MET B C 1
ATOM 2778 O O . MET B 1 68 ? -24.516 6.531 5.75 1 97.44 68 MET B O 1
ATOM 2782 N N . TRP B 1 69 ? -23.25 5.27 4.402 1 96.69 69 TRP B N 1
ATOM 2783 C CA . TRP B 1 69 ? -22.484 6.395 3.895 1 96.69 69 TRP B CA 1
ATOM 2784 C C . TRP B 1 69 ? -23.375 7.363 3.121 1 96.69 69 TRP B C 1
ATOM 2786 O O . TRP B 1 69 ? -23.266 8.578 3.281 1 96.69 69 TRP B O 1
ATOM 2796 N N . LEU B 1 70 ? -24.297 6.859 2.297 1 96.12 70 LEU B N 1
ATOM 2797 C CA . LEU B 1 70 ? -25.203 7.699 1.533 1 96.12 70 LEU B CA 1
ATOM 2798 C C . LEU B 1 70 ? -26.156 8.453 2.461 1 96.12 70 LEU B C 1
ATOM 2800 O O . LEU B 1 70 ? -26.469 9.617 2.211 1 96.12 70 LEU B O 1
ATOM 2804 N N . PHE B 1 71 ? -26.594 7.777 3.412 1 94.88 71 PHE B N 1
ATOM 2805 C CA . PHE B 1 71 ? -27.453 8.398 4.406 1 94.88 71 PHE B CA 1
ATOM 2806 C C . PHE B 1 71 ? -26.75 9.562 5.09 1 94.88 71 PHE B C 1
ATOM 2808 O O . PHE B 1 71 ? -27.328 10.633 5.273 1 94.88 71 PHE B O 1
ATOM 2815 N N . LEU B 1 72 ? -25.531 9.305 5.508 1 92.56 72 LEU B N 1
ATOM 2816 C CA . LEU B 1 72 ? -24.719 10.359 6.102 1 92.56 72 LEU B CA 1
ATOM 2817 C C . LEU B 1 72 ? -24.594 11.547 5.156 1 92.56 72 LEU B C 1
ATOM 2819 O O . LEU B 1 72 ? -24.781 12.695 5.57 1 92.56 72 LEU B O 1
ATOM 2823 N N . CYS B 1 73 ? -24.281 11.312 3.912 1 92.25 73 CYS B N 1
ATOM 2824 C CA . CYS B 1 73 ? -24.109 12.375 2.928 1 92.25 73 CYS B CA 1
ATOM 2825 C C . CYS B 1 73 ? -25.406 13.148 2.727 1 92.25 73 CYS B C 1
ATOM 2827 O O . CYS B 1 73 ? -25.391 14.367 2.539 1 92.25 73 CYS B O 1
ATOM 2829 N N . PHE B 1 74 ? -26.453 12.445 2.773 1 91.94 74 PHE B N 1
ATOM 2830 C CA . PHE B 1 74 ? -27.75 13.07 2.549 1 91.94 74 PHE B CA 1
ATOM 2831 C C . PHE B 1 74 ? -28.047 14.117 3.613 1 91.94 74 PHE B C 1
ATOM 2833 O O . PHE B 1 74 ? -28.578 15.188 3.309 1 91.94 74 PHE B O 1
ATOM 2840 N N . PHE B 1 75 ? -27.656 13.938 4.797 1 91.12 75 PHE B N 1
ATOM 2841 C CA . PHE B 1 75 ? -28.016 14.828 5.895 1 91.12 75 PHE B CA 1
ATOM 2842 C C . PHE B 1 75 ? -26.859 15.758 6.246 1 91.12 75 PHE B C 1
ATOM 2844 O O . PHE B 1 75 ? -27.047 16.719 6.992 1 91.12 75 PHE B O 1
ATOM 2851 N N . HIS B 1 76 ? -25.703 15.453 5.762 1 89 76 HIS B N 1
ATOM 2852 C CA . HIS B 1 76 ? -24.547 16.281 6.117 1 89 76 HIS B CA 1
ATOM 2853 C C . HIS B 1 76 ? -24.609 17.641 5.422 1 89 76 HIS B C 1
ATOM 2855 O O . HIS B 1 76 ? -24.828 17.703 4.211 1 89 76 HIS B O 1
ATOM 2861 N N . LYS B 1 77 ? -24.438 18.734 6.102 1 88 77 LYS B N 1
ATOM 2862 C CA . LYS B 1 77 ? -24.531 20.094 5.574 1 88 77 LYS B CA 1
ATOM 2863 C C . LYS B 1 77 ? -23.516 20.312 4.449 1 88 77 LYS B C 1
ATOM 2865 O O . LYS B 1 77 ? -23.828 20.984 3.461 1 88 77 LYS B O 1
ATOM 2870 N N . HIS B 1 78 ? -22.359 19.766 4.621 1 90.19 78 HIS B N 1
ATOM 2871 C CA . HIS B 1 78 ? -21.281 19.922 3.641 1 90.19 78 HIS B CA 1
ATOM 2872 C C . HIS B 1 78 ? -21.156 18.656 2.787 1 90.19 78 HIS B C 1
ATOM 2874 O O . HIS B 1 78 ? -20.031 18.203 2.518 1 90.19 78 HIS B O 1
ATOM 2880 N N . ARG B 1 79 ? -22.234 18.141 2.373 1 90.56 79 ARG B N 1
ATOM 2881 C CA . ARG B 1 79 ? -22.297 16.859 1.681 1 90.56 79 ARG B CA 1
ATOM 2882 C C . ARG B 1 79 ? -21.469 16.891 0.406 1 90.56 79 ARG B C 1
ATOM 2884 O O . ARG B 1 79 ? -20.812 15.898 0.064 1 90.56 79 ARG B O 1
ATOM 2891 N N . PHE B 1 80 ? -21.375 17.969 -0.317 1 90.5 80 PHE B N 1
ATOM 2892 C CA . PHE B 1 80 ? -20.641 18.016 -1.581 1 90.5 80 PHE B CA 1
ATOM 2893 C C . PHE B 1 80 ? -19.141 17.938 -1.347 1 90.5 80 PHE B C 1
ATOM 2895 O O . PHE B 1 80 ? -18.406 17.359 -2.146 1 90.5 80 PHE B O 1
ATOM 2902 N N . ILE B 1 81 ? -18.641 18.516 -0.304 1 91.31 81 ILE B N 1
ATOM 2903 C CA . ILE B 1 81 ? -17.219 18.422 0.047 1 91.31 81 ILE B CA 1
ATOM 2904 C C . ILE B 1 81 ? -16.875 16.984 0.434 1 91.31 81 ILE B C 1
ATOM 2906 O O . ILE B 1 81 ? -15.875 16.438 -0.025 1 91.31 81 ILE B O 1
ATOM 2910 N N . VAL B 1 82 ? -17.781 16.422 1.251 1 91.75 82 VAL B N 1
ATOM 2911 C CA . VAL B 1 82 ? -17.578 15.055 1.731 1 91.75 82 VAL B CA 1
ATOM 2912 C C . VAL B 1 82 ? -17.562 14.086 0.551 1 91.75 82 VAL B C 1
ATOM 2914 O O . VAL B 1 82 ? -16.688 13.227 0.446 1 91.75 82 VAL B O 1
ATOM 2917 N N . MET B 1 83 ? -18.484 14.289 -0.33 1 94.94 83 MET B N 1
ATOM 2918 C CA . MET B 1 83 ? -18.547 13.422 -1.504 1 94.94 83 MET B CA 1
ATOM 2919 C C . MET B 1 83 ? -17.344 13.633 -2.414 1 94.94 83 MET B C 1
ATOM 2921 O O . MET B 1 83 ? -16.797 12.68 -2.965 1 94.94 83 MET B O 1
ATOM 2925 N N . THR B 1 84 ? -16.938 14.852 -2.598 1 94.5 84 THR B N 1
ATOM 2926 C CA . THR B 1 84 ? -15.773 15.156 -3.414 1 94.5 84 THR B CA 1
ATOM 2927 C C . THR B 1 84 ? -14.539 14.445 -2.875 1 94.5 84 THR B C 1
ATOM 2929 O O . THR B 1 84 ? -13.781 13.844 -3.639 1 94.5 84 THR B O 1
ATOM 2932 N N . ARG B 1 85 ? -14.344 14.461 -1.569 1 93.25 85 ARG B N 1
ATOM 2933 C CA . ARG B 1 85 ? -13.211 13.797 -0.947 1 93.25 85 ARG B CA 1
ATOM 2934 C C . ARG B 1 85 ? -13.273 12.289 -1.159 1 93.25 85 ARG B C 1
ATOM 2936 O O . ARG B 1 85 ? -12.266 11.656 -1.475 1 93.25 85 ARG B O 1
ATOM 2943 N N . MET B 1 86 ? -14.477 11.766 -1.014 1 95.81 86 MET B N 1
ATOM 2944 C CA . MET B 1 86 ? -14.68 10.336 -1.229 1 95.81 86 MET B CA 1
ATOM 2945 C C . MET B 1 86 ? -14.359 9.945 -2.67 1 95.81 86 MET B C 1
ATOM 2947 O O . MET B 1 86 ? -13.633 8.984 -2.916 1 95.81 86 MET B O 1
ATOM 2951 N N . PHE B 1 87 ? -14.844 10.734 -3.564 1 96.19 87 PHE B N 1
ATOM 2952 C CA . PHE B 1 87 ? -14.664 10.43 -4.98 1 96.19 87 PHE B CA 1
ATOM 2953 C C . PHE B 1 87 ? -13.203 10.594 -5.383 1 96.19 87 PHE B C 1
ATOM 2955 O O . PHE B 1 87 ? -12.695 9.812 -6.191 1 96.19 87 PHE B O 1
ATOM 2962 N N . ALA B 1 88 ? -12.57 11.531 -4.859 1 93.94 88 ALA B N 1
ATOM 2963 C CA . ALA B 1 88 ? -11.156 11.742 -5.148 1 93.94 88 ALA B CA 1
ATOM 2964 C C . ALA B 1 88 ? -10.32 10.562 -4.66 1 93.94 88 ALA B C 1
ATOM 2966 O O . ALA B 1 88 ? -9.469 10.055 -5.391 1 93.94 88 ALA B O 1
ATOM 2967 N N . LEU B 1 89 ? -10.586 10.148 -3.492 1 95.06 89 LEU B N 1
ATOM 2968 C CA . LEU B 1 89 ? -9.82 9.062 -2.896 1 95.06 89 LEU B CA 1
ATOM 2969 C C . LEU B 1 89 ? -10.117 7.738 -3.598 1 95.06 89 LEU B C 1
ATOM 2971 O O . LEU B 1 89 ? -9.195 6.992 -3.941 1 95.06 89 LEU B O 1
ATOM 2975 N N . MET B 1 90 ? -11.367 7.488 -3.826 1 95 90 MET B N 1
ATOM 2976 C CA . MET B 1 90 ? -11.758 6.258 -4.504 1 95 90 MET B CA 1
ATOM 2977 C C . MET B 1 90 ? -11.227 6.227 -5.934 1 95 90 MET B C 1
ATOM 2979 O O . MET B 1 90 ? -10.789 5.18 -6.418 1 95 90 MET B O 1
ATOM 2983 N N . GLY B 1 91 ? -11.352 7.367 -6.578 1 93.69 91 GLY B N 1
ATOM 2984 C CA . GLY B 1 91 ? -10.805 7.441 -7.922 1 93.69 91 GLY B CA 1
ATOM 2985 C C . GLY B 1 91 ? -9.328 7.102 -7.98 1 93.69 91 GLY B C 1
ATOM 2986 O O . GLY B 1 91 ? -8.891 6.344 -8.852 1 93.69 91 GLY B O 1
ATOM 2987 N N . THR B 1 92 ? -8.578 7.645 -7.078 1 93.62 92 THR B N 1
ATOM 2988 C CA . THR B 1 92 ? -7.141 7.391 -7.012 1 93.62 92 THR B CA 1
ATOM 2989 C C . THR B 1 92 ? -6.863 5.922 -6.699 1 93.62 92 THR B C 1
ATOM 2991 O O . THR B 1 92 ? -5.977 5.312 -7.301 1 93.62 92 THR B O 1
ATOM 2994 N N . MET B 1 93 ? -7.613 5.336 -5.812 1 93.94 93 MET B N 1
ATOM 2995 C CA . MET B 1 93 ? -7.445 3.936 -5.441 1 93.94 93 MET B CA 1
ATOM 2996 C C . MET B 1 93 ? -7.734 3.021 -6.629 1 93.94 93 MET B C 1
ATOM 2998 O O . MET B 1 93 ? -7.016 2.047 -6.855 1 93.94 93 MET B O 1
ATOM 3002 N N . TYR B 1 94 ? -8.734 3.346 -7.32 1 93.44 94 TYR B N 1
ATOM 3003 C CA . TYR B 1 94 ? -9.102 2.506 -8.461 1 93.44 94 TYR B CA 1
ATOM 3004 C C . TYR B 1 94 ? -8.078 2.637 -9.578 1 93.44 94 TYR B C 1
ATOM 3006 O O . TYR B 1 94 ? -7.816 1.672 -10.305 1 93.44 94 TYR B O 1
ATOM 3014 N N . LEU B 1 95 ? -7.551 3.801 -9.773 1 93.75 95 LEU B N 1
ATOM 3015 C CA . LEU B 1 95 ? -6.488 3.951 -10.758 1 93.75 95 LEU B CA 1
ATOM 3016 C C . LEU B 1 95 ? -5.266 3.123 -10.375 1 93.75 95 LEU B C 1
ATOM 3018 O O . LEU B 1 95 ? -4.656 2.475 -11.227 1 93.75 95 LEU B O 1
ATOM 3022 N N . LEU B 1 96 ? -4.926 3.189 -9.109 1 93.81 96 LEU B N 1
ATOM 3023 C CA . LEU B 1 96 ? -3.82 2.363 -8.633 1 93.81 96 LEU B CA 1
ATOM 3024 C C . LEU B 1 96 ? -4.117 0.883 -8.844 1 93.81 96 LEU B C 1
ATOM 3026 O O . LEU B 1 96 ? -3.236 0.118 -9.242 1 93.81 96 LEU B O 1
ATOM 3030 N N . ARG B 1 97 ? -5.301 0.504 -8.562 1 93.81 97 ARG B N 1
ATOM 3031 C CA . ARG B 1 97 ? -5.734 -0.877 -8.758 1 93.81 97 ARG B CA 1
ATOM 3032 C C . ARG B 1 97 ? -5.582 -1.297 -10.211 1 93.81 97 ARG B C 1
ATOM 3034 O O . ARG B 1 97 ? -5.215 -2.438 -10.5 1 93.81 97 ARG B O 1
ATOM 3041 N N . CYS B 1 98 ? -5.914 -0.397 -11.148 1 93.62 98 CYS B N 1
ATOM 3042 C CA . CYS B 1 98 ? -5.742 -0.687 -12.57 1 93.62 98 CYS B CA 1
ATOM 3043 C C . CYS B 1 98 ? -4.312 -1.112 -12.867 1 93.62 98 CYS B C 1
ATOM 3045 O O . CYS B 1 98 ? -4.086 -2.086 -13.594 1 93.62 98 CYS B O 1
ATOM 3047 N N . VAL B 1 99 ? -3.426 -0.476 -12.25 1 94.25 99 VAL B N 1
ATOM 3048 C CA . VAL B 1 99 ? -2.016 -0.759 -12.5 1 94.25 99 VAL B CA 1
ATOM 3049 C C . VAL B 1 99 ? -1.64 -2.102 -11.875 1 94.25 99 VAL B C 1
ATOM 3051 O O . VAL B 1 99 ? -1.047 -2.955 -12.539 1 94.25 99 VAL B O 1
ATOM 3054 N N . THR B 1 100 ? -2.018 -2.367 -10.703 1 93.69 100 THR B N 1
ATOM 3055 C CA . THR B 1 100 ? -1.556 -3.533 -9.961 1 93.69 100 THR B CA 1
ATOM 3056 C C . THR B 1 100 ? -2.184 -4.809 -10.508 1 93.69 100 THR B C 1
ATOM 3058 O O . THR B 1 100 ? -1.519 -5.844 -10.602 1 93.69 100 THR B O 1
ATOM 3061 N N . ILE B 1 101 ? -3.469 -4.711 -10.836 1 92.75 101 ILE B N 1
ATOM 3062 C CA . ILE B 1 101 ? -4.109 -5.922 -11.336 1 92.75 101 ILE B CA 1
ATOM 3063 C C . ILE B 1 101 ? -3.615 -6.223 -12.75 1 92.75 101 ILE B C 1
ATOM 3065 O O . ILE B 1 101 ? -3.617 -7.375 -13.188 1 92.75 101 ILE B O 1
ATOM 3069 N N . PHE B 1 102 ? -3.156 -5.227 -13.422 1 93.19 102 PHE B N 1
ATOM 3070 C CA . PHE B 1 102 ? -2.746 -5.383 -14.812 1 93.19 102 PHE B CA 1
ATOM 3071 C C . PHE B 1 102 ? -1.353 -5.992 -14.898 1 93.19 102 PHE B C 1
ATOM 3073 O O . PHE B 1 102 ? -1.083 -6.812 -15.781 1 93.19 102 PHE B O 1
ATOM 3080 N N . VAL B 1 103 ? -0.491 -5.668 -14.031 1 94.31 103 VAL B N 1
ATOM 3081 C CA . VAL B 1 103 ? 0.924 -5.961 -14.234 1 94.31 103 VAL B CA 1
ATOM 3082 C C . VAL B 1 103 ? 1.203 -7.422 -13.883 1 94.31 103 VAL B C 1
ATOM 3084 O O . VAL B 1 10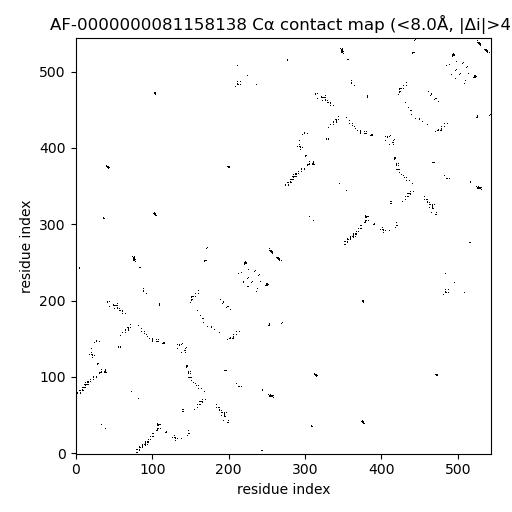3 ? 1.958 -8.102 -14.578 1 94.31 103 VAL B O 1
ATOM 3087 N N . THR B 1 104 ? 0.695 -7.945 -12.828 1 93.25 104 THR B N 1
ATOM 3088 C CA . THR B 1 104 ? 0.922 -9.32 -12.406 1 93.25 104 THR B CA 1
ATOM 3089 C C . THR B 1 104 ? -0.401 -10.07 -12.266 1 93.25 104 THR B C 1
ATOM 3091 O O . THR B 1 104 ? -1.313 -9.602 -11.578 1 93.25 104 THR B O 1
ATOM 3094 N N . SER B 1 105 ? -0.503 -11.227 -12.867 1 90.75 105 SER B N 1
ATOM 3095 C CA . SER B 1 105 ? -1.717 -12.039 -12.797 1 90.75 105 SER B CA 1
ATOM 3096 C C . SER B 1 105 ? -1.604 -13.117 -11.727 1 90.75 105 SER B C 1
ATOM 3098 O O . SER B 1 105 ? -0.721 -13.969 -11.789 1 90.75 105 SER B O 1
ATOM 3100 N N . ILE B 1 106 ? -2.473 -13.078 -10.805 1 91 106 ILE B N 1
ATOM 3101 C CA . ILE B 1 106 ? -2.52 -14.047 -9.703 1 91 106 ILE B CA 1
ATOM 3102 C C . ILE B 1 106 ? -3.656 -15.039 -9.938 1 91 106 ILE B C 1
ATOM 3104 O O . ILE B 1 106 ? -4.754 -14.648 -10.352 1 91 106 ILE B O 1
ATOM 3108 N N . PRO B 1 107 ? -3.363 -16.312 -9.695 1 90.31 107 PRO B N 1
ATOM 3109 C CA . PRO B 1 107 ? -4.414 -17.312 -9.93 1 90.31 107 PRO B CA 1
ATOM 3110 C C . PRO B 1 107 ? -5.602 -17.156 -8.977 1 90.31 107 PRO B C 1
ATOM 3112 O O . PRO B 1 107 ? -5.457 -16.578 -7.898 1 90.31 107 PRO B O 1
ATOM 3115 N N . CYS B 1 108 ? -6.723 -17.641 -9.406 1 88.81 108 CYS B N 1
ATOM 3116 C CA . CYS B 1 108 ? -7.945 -17.578 -8.609 1 88.81 108 CYS B CA 1
ATOM 3117 C C . CYS B 1 108 ? -7.844 -18.484 -7.387 1 88.81 108 CYS B C 1
ATOM 3119 O O . CYS B 1 108 ? -7.473 -19.641 -7.5 1 88.81 108 CYS B O 1
ATOM 3121 N N . PRO B 1 109 ? -8.141 -17.953 -6.262 1 90.75 109 PRO B N 1
ATOM 3122 C CA . PRO B 1 109 ? -8.047 -18.75 -5.043 1 90.75 109 PRO B CA 1
ATOM 3123 C C . PRO B 1 109 ? -9.172 -19.766 -4.918 1 90.75 109 PRO B C 1
ATOM 3125 O O . PRO B 1 109 ? -9.062 -20.734 -4.148 1 90.75 109 PRO B O 1
ATOM 3128 N N . ASN B 1 110 ? -10.219 -19.547 -5.57 1 87.25 110 ASN B N 1
ATOM 3129 C CA . ASN B 1 110 ? -11.367 -20.438 -5.504 1 87.25 110 ASN B CA 1
ATOM 3130 C C . ASN B 1 110 ? -11.391 -21.406 -6.684 1 87.25 110 ASN B C 1
ATOM 3132 O O . ASN B 1 110 ? -11.656 -21 -7.82 1 87.25 110 ASN B O 1
ATOM 3136 N N . VAL B 1 111 ? -11.203 -22.656 -6.379 1 82.81 111 VAL B N 1
ATOM 3137 C CA . VAL B 1 111 ? -11.148 -23.672 -7.422 1 82.81 111 VAL B CA 1
ATOM 3138 C C . VAL B 1 111 ? -12.547 -23.938 -7.969 1 82.81 111 VAL B C 1
ATOM 3140 O O . VAL B 1 111 ? -12.703 -24.406 -9.102 1 82.81 111 VAL B O 1
ATOM 3143 N N . ASN B 1 112 ? -13.539 -23.625 -7.191 1 78.12 112 ASN B N 1
ATOM 3144 C CA . ASN B 1 112 ? -14.914 -23.938 -7.559 1 78.12 112 ASN B CA 1
ATOM 3145 C C . ASN B 1 112 ? -15.586 -22.781 -8.289 1 78.12 112 ASN B C 1
ATOM 3147 O O . ASN B 1 112 ? -16.719 -22.906 -8.75 1 78.12 112 ASN B O 1
ATOM 3151 N N . LYS B 1 113 ? -14.867 -21.734 -8.367 1 78.19 113 LYS B N 1
ATOM 3152 C CA . LYS B 1 113 ? -15.492 -20.547 -8.953 1 78.19 113 LYS B CA 1
ATOM 3153 C C . LYS B 1 113 ? -15.453 -20.594 -10.477 1 78.19 113 LYS B C 1
ATOM 3155 O O . LYS B 1 113 ? -14.414 -20.906 -11.062 1 78.19 113 LYS B O 1
ATOM 3160 N N . GLU B 1 114 ? -16.656 -20.359 -11.023 1 76.81 114 GLU B N 1
ATOM 3161 C CA . GLU B 1 114 ? -16.734 -20.281 -12.477 1 76.81 114 GLU B CA 1
ATOM 3162 C C . GLU B 1 114 ? -16.375 -18.875 -12.969 1 76.81 114 GLU B C 1
ATOM 3164 O O . GLU B 1 114 ? -16.938 -17.891 -12.492 1 76.81 114 GLU B O 1
ATOM 3169 N N . CYS B 1 115 ? -15.359 -18.781 -13.773 1 76.06 115 CYS B N 1
ATOM 3170 C CA . CYS B 1 115 ? -14.906 -17.5 -14.297 1 76.06 115 CYS B CA 1
ATOM 3171 C C . CYS B 1 115 ? -15.289 -17.344 -15.758 1 76.06 115 CYS B C 1
ATOM 3173 O O . CYS B 1 115 ? -15.219 -18.297 -16.531 1 76.06 115 CYS B O 1
ATOM 3175 N N . ASP B 1 116 ? -15.867 -16.203 -16.094 1 74.81 116 ASP B N 1
ATOM 3176 C CA . ASP B 1 116 ? -16.219 -15.875 -17.469 1 74.81 116 ASP B CA 1
ATOM 3177 C C . ASP B 1 116 ? -14.992 -15.477 -18.281 1 74.81 116 ASP B C 1
ATOM 3179 O O . ASP B 1 116 ? -14.516 -14.336 -18.172 1 74.81 116 ASP B O 1
ATOM 3183 N N . ILE B 1 117 ? -14.461 -16.422 -19.031 1 75.38 117 ILE B N 1
ATOM 3184 C CA . ILE B 1 117 ? -13.242 -16.172 -19.797 1 75.38 117 ILE B CA 1
ATOM 3185 C C . ILE B 1 117 ? -13.555 -16.188 -21.297 1 75.38 117 ILE B C 1
ATOM 3187 O O . ILE B 1 117 ? -14.18 -17.125 -21.797 1 75.38 117 ILE B O 1
ATOM 3191 N N . TYR B 1 118 ? -13.25 -15.07 -21.906 1 77.88 118 TYR B N 1
ATOM 3192 C CA . TYR B 1 118 ? -13.414 -14.961 -23.359 1 77.88 118 TYR B CA 1
ATOM 3193 C C . TYR B 1 118 ? -12.117 -14.508 -24.016 1 77.88 118 TYR B C 1
ATOM 3195 O O . TYR B 1 118 ? -11.953 -13.336 -24.344 1 77.88 118 TYR B O 1
ATOM 3203 N N . PRO B 1 119 ? -11.211 -15.43 -24.281 1 73.44 119 PRO B N 1
ATOM 3204 C CA . PRO B 1 119 ? -9.867 -15.078 -24.734 1 73.44 119 PRO B CA 1
ATOM 3205 C C . PRO B 1 119 ? -9.875 -14.422 -26.125 1 73.44 119 PRO B C 1
ATOM 3207 O O . PRO B 1 119 ? -8.984 -13.625 -26.438 1 73.44 119 PRO B O 1
ATOM 3210 N N . ASN B 1 120 ? -10.773 -14.633 -26.906 1 78.38 120 ASN B N 1
ATOM 3211 C CA . ASN B 1 120 ? -10.75 -14.133 -28.266 1 78.38 120 ASN B CA 1
ATOM 3212 C C . ASN B 1 120 ? -11.766 -13.016 -28.469 1 78.38 120 ASN B C 1
ATOM 3214 O O . ASN B 1 120 ? -12.211 -12.766 -29.594 1 78.38 120 ASN B O 1
ATOM 3218 N N . ALA B 1 121 ? -12.016 -12.367 -27.469 1 80.75 121 ALA B N 1
ATOM 3219 C CA . ALA B 1 121 ? -13 -11.289 -27.578 1 80.75 121 ALA B CA 1
ATOM 3220 C C . ALA B 1 121 ? -12.391 -10.062 -28.25 1 80.75 121 ALA B C 1
ATOM 3222 O O . ALA B 1 121 ? -11.203 -9.781 -28.094 1 80.75 121 ALA B O 1
ATOM 3223 N N . THR B 1 122 ? -13.156 -9.406 -29.078 1 86.81 122 THR B N 1
ATOM 3224 C CA . THR B 1 122 ? -12.727 -8.156 -29.703 1 86.81 122 THR B CA 1
ATOM 3225 C C . THR B 1 122 ? -12.711 -7.023 -28.672 1 86.81 122 THR B C 1
ATOM 3227 O O . THR B 1 122 ? -13.234 -7.176 -27.562 1 86.81 122 THR B O 1
ATOM 3230 N N . VAL B 1 123 ? -12.055 -5.941 -29.109 1 88.12 123 VAL B N 1
ATOM 3231 C CA . VAL B 1 123 ? -11.992 -4.785 -28.219 1 88.12 123 VAL B CA 1
ATOM 3232 C C . VAL B 1 123 ? -13.398 -4.273 -27.938 1 88.12 123 VAL B C 1
ATOM 3234 O O . VAL B 1 123 ? -13.695 -3.848 -26.812 1 88.12 123 VAL B O 1
ATOM 3237 N N . TRP B 1 124 ? -14.242 -4.359 -28.859 1 89 124 TRP B N 1
ATOM 3238 C CA . TRP B 1 124 ? -15.609 -3.881 -28.703 1 89 124 TRP B CA 1
ATOM 3239 C C . TRP B 1 124 ? -16.391 -4.77 -27.734 1 89 124 TRP B C 1
ATOM 3241 O O . TRP B 1 124 ? -17.172 -4.273 -26.906 1 89 124 TRP B O 1
ATOM 3251 N N . ASN B 1 125 ? -16.172 -5.992 -27.844 1 88.06 125 ASN B N 1
ATOM 3252 C CA . ASN B 1 125 ? -16.812 -6.922 -26.906 1 88.06 125 ASN B CA 1
ATOM 3253 C C . ASN B 1 125 ? -16.312 -6.699 -25.484 1 88.06 125 ASN B C 1
ATOM 3255 O O . ASN B 1 125 ? -17.109 -6.758 -24.531 1 88.06 125 ASN B O 1
ATOM 3259 N N . ARG B 1 126 ? -15.086 -6.48 -25.422 1 87.69 126 ARG B N 1
ATOM 3260 C CA . ARG B 1 126 ? -14.5 -6.227 -24.109 1 87.69 126 ARG B CA 1
ATOM 3261 C C . ARG B 1 126 ? -15.055 -4.941 -23.5 1 87.69 126 ARG B C 1
ATOM 3263 O O . ARG B 1 126 ? -15.344 -4.887 -22.312 1 87.69 126 ARG B O 1
ATOM 3270 N N . MET B 1 127 ? -15.203 -3.98 -24.359 1 89.25 127 MET B N 1
ATOM 3271 C CA . MET B 1 127 ? -15.766 -2.717 -23.906 1 89.25 127 MET B CA 1
ATOM 3272 C C . MET B 1 127 ? -17.203 -2.902 -23.438 1 89.25 127 MET B C 1
ATOM 3274 O O . MET B 1 127 ? -17.609 -2.344 -22.422 1 89.25 127 MET B O 1
ATOM 3278 N N . TYR B 1 128 ? -17.938 -3.615 -24.156 1 87.88 128 TYR B N 1
ATOM 3279 C CA . TYR B 1 128 ? -19.328 -3.891 -23.797 1 87.88 128 TYR B CA 1
ATOM 3280 C C . TYR B 1 128 ? -19.406 -4.621 -22.453 1 87.88 128 TYR B C 1
ATOM 3282 O O . TYR B 1 128 ? -20.219 -4.277 -21.609 1 87.88 128 TYR B O 1
ATOM 3290 N N . ARG B 1 129 ? -18.625 -5.508 -22.281 1 84.88 129 ARG B N 1
ATOM 3291 C CA . ARG B 1 129 ? -18.594 -6.254 -21.031 1 84.88 129 ARG B CA 1
ATOM 3292 C C . ARG B 1 129 ? -18.188 -5.352 -19.875 1 84.88 129 ARG B C 1
ATOM 3294 O O . ARG B 1 129 ? -18.719 -5.473 -18.766 1 84.88 129 ARG B O 1
ATOM 3301 N N . ALA B 1 130 ? -17.219 -4.57 -20.188 1 88 130 ALA B N 1
ATOM 3302 C CA . ALA B 1 130 ? -16.797 -3.615 -19.172 1 88 130 ALA B CA 1
ATOM 3303 C C . ALA B 1 130 ? -17.953 -2.727 -18.734 1 88 130 ALA B C 1
ATOM 3305 O O . ALA B 1 130 ? -18.125 -2.455 -17.547 1 88 130 ALA B O 1
ATOM 3306 N N . LEU B 1 131 ? -18.75 -2.322 -19.688 1 87.12 131 LEU B N 1
ATOM 3307 C CA . LEU B 1 131 ? -19.906 -1.48 -19.391 1 87.12 131 LEU B CA 1
ATOM 3308 C C . LEU B 1 131 ? -20.938 -2.25 -18.578 1 87.12 131 LEU B C 1
ATOM 3310 O O . LEU B 1 131 ? -21.594 -1.679 -17.703 1 87.12 131 LEU B O 1
ATOM 3314 N N . LEU B 1 132 ? -21.047 -3.496 -18.844 1 82.06 132 LEU B N 1
ATOM 3315 C CA . LEU B 1 132 ? -21.953 -4.336 -18.078 1 82.06 132 LEU B CA 1
ATOM 3316 C C . LEU B 1 132 ? -21.516 -4.461 -16.641 1 82.06 132 LEU B C 1
ATOM 3318 O O . LEU B 1 132 ? -22.312 -4.336 -15.711 1 82.06 132 LEU B O 1
ATOM 3322 N N . ILE B 1 133 ? -20.312 -4.73 -16.453 1 80.69 133 ILE B N 1
ATOM 3323 C CA . ILE B 1 133 ? -19.75 -4.828 -15.109 1 80.69 133 ILE B CA 1
ATOM 3324 C C . ILE B 1 133 ? -19.906 -3.492 -14.383 1 80.69 133 ILE B C 1
ATOM 3326 O O . ILE B 1 133 ? -20.281 -3.455 -13.211 1 80.69 133 ILE B O 1
ATOM 3330 N N . PHE B 1 134 ? -19.594 -2.5 -15.086 1 82.81 134 PHE B N 1
ATOM 3331 C CA . PHE B 1 134 ? -19.719 -1.149 -14.547 1 82.81 134 PHE B CA 1
ATOM 3332 C C . PHE B 1 134 ? -21.141 -0.888 -14.062 1 82.81 134 PHE B C 1
ATOM 3334 O O . PHE B 1 134 ? -21.344 -0.367 -12.961 1 82.81 134 PHE B O 1
ATOM 3341 N N . SER B 1 135 ? -22.078 -1.277 -14.844 1 77.06 135 SER B N 1
ATOM 3342 C CA . SER B 1 135 ? -23.469 -1.024 -14.523 1 77.06 135 SER B CA 1
ATOM 3343 C C . SER B 1 135 ? -23.922 -1.838 -13.312 1 77.06 135 SER B C 1
ATOM 3345 O O . SER B 1 135 ? -24.844 -1.445 -12.602 1 77.06 135 SER B O 1
ATOM 3347 N N . ARG B 1 136 ? -23.172 -2.855 -13.078 1 69.56 136 ARG B N 1
ATOM 3348 C CA . ARG B 1 136 ? -23.5 -3.732 -11.953 1 69.56 136 ARG B CA 1
ATOM 3349 C C . ARG B 1 136 ? -22.594 -3.445 -10.758 1 69.56 136 ARG B C 1
ATOM 3351 O O . ARG B 1 136 ? -22.594 -4.195 -9.781 1 69.56 136 ARG B O 1
ATOM 3358 N N . MET B 1 137 ? -21.859 -2.471 -10.891 1 68.81 137 MET B N 1
ATOM 3359 C CA . MET B 1 137 ? -20.969 -1.997 -9.844 1 68.81 137 MET B CA 1
ATOM 3360 C C . MET B 1 137 ? -20 -3.094 -9.414 1 68.81 137 MET B C 1
ATOM 3362 O O . MET B 1 137 ? -19.578 -3.145 -8.258 1 68.81 137 MET B O 1
ATOM 3366 N N . GLY B 1 138 ? -19.875 -4.051 -10.289 1 64.75 138 GLY B N 1
ATOM 3367 C CA . GLY B 1 138 ? -18.922 -5.125 -10.047 1 64.75 138 GLY B CA 1
ATOM 3368 C C . GLY B 1 138 ? -19.359 -6.09 -8.969 1 64.75 138 GLY B C 1
ATOM 3369 O O . GLY B 1 138 ? -18.547 -6.836 -8.422 1 64.75 138 GLY B O 1
ATOM 3370 N N . ILE B 1 139 ? -20.547 -6.043 -8.594 1 64.06 139 ILE B N 1
ATOM 3371 C CA . ILE B 1 139 ? -21.078 -6.844 -7.496 1 64.06 139 ILE B CA 1
ATOM 3372 C C . ILE B 1 139 ? -21.562 -8.195 -8.023 1 64.06 139 ILE B C 1
ATOM 3374 O O . ILE B 1 139 ? -22.25 -8.258 -9.039 1 64.06 139 ILE B O 1
ATOM 3378 N N . ALA B 1 140 ? -21.141 -9.211 -7.434 1 65.5 140 ALA B N 1
ATOM 3379 C CA . ALA B 1 140 ? -21.406 -10.586 -7.852 1 65.5 140 ALA B CA 1
ATOM 3380 C C . ALA B 1 140 ? -22.891 -10.906 -7.742 1 65.5 140 ALA B C 1
ATOM 3382 O O . ALA B 1 140 ? -23.453 -11.594 -8.602 1 65.5 140 ALA B O 1
ATOM 3383 N N . ILE B 1 141 ? -23.453 -10.445 -6.816 1 55.94 141 ILE B N 1
ATOM 3384 C CA . ILE B 1 141 ? -24.875 -10.727 -6.617 1 55.94 141 ILE B CA 1
ATOM 3385 C C . ILE B 1 141 ? -25.672 -10.258 -7.832 1 55.94 141 ILE B C 1
ATOM 3387 O O . ILE B 1 141 ? -26.703 -10.836 -8.164 1 55.94 141 ILE B O 1
ATOM 3391 N N . MET B 1 142 ? -25.062 -9.453 -8.453 1 57.94 142 MET B N 1
ATOM 3392 C CA . MET B 1 142 ? -25.734 -8.922 -9.633 1 57.94 142 MET B CA 1
ATOM 3393 C C . MET B 1 142 ? -25.312 -9.695 -10.883 1 57.94 142 MET B C 1
ATOM 3395 O O . MET B 1 142 ? -25.625 -9.281 -12 1 57.94 142 MET B O 1
ATOM 3399 N N . GLY B 1 143 ? -24.547 -10.789 -10.648 1 60.34 143 GLY B N 1
ATOM 3400 C CA . GLY B 1 143 ? -24.266 -11.68 -11.766 1 60.34 143 GLY B CA 1
ATOM 3401 C C . GLY B 1 143 ? -22.844 -11.562 -12.273 1 60.34 143 GLY B C 1
ATOM 3402 O O . GLY B 1 143 ? -22.469 -12.195 -13.266 1 60.34 143 GLY B O 1
ATOM 3403 N N . ASN B 1 144 ? -22.125 -10.805 -11.664 1 66.69 144 ASN B N 1
ATOM 3404 C CA . ASN B 1 144 ? -20.75 -10.648 -12.125 1 66.69 144 ASN B CA 1
ATOM 3405 C C . ASN B 1 144 ? -19.891 -11.844 -11.727 1 66.69 144 ASN B C 1
ATOM 3407 O O . ASN B 1 144 ? -19.922 -12.289 -10.57 1 66.69 144 ASN B O 1
ATOM 3411 N N . ARG B 1 145 ? -19.25 -12.445 -12.773 1 66.06 145 ARG B N 1
ATOM 3412 C CA . ARG B 1 145 ? -18.391 -13.602 -12.539 1 66.06 145 ARG B CA 1
ATOM 3413 C C . ARG B 1 145 ? -16.969 -13.336 -13.031 1 66.06 145 ARG B C 1
ATOM 3415 O O . ARG B 1 145 ? -16.438 -14.094 -13.844 1 66.06 145 ARG B O 1
ATOM 3422 N N . THR B 1 146 ? -16.469 -12.242 -12.656 1 72 146 THR B N 1
ATOM 3423 C CA . THR B 1 146 ? -15.086 -11.93 -13 1 72 146 THR B CA 1
ATOM 3424 C 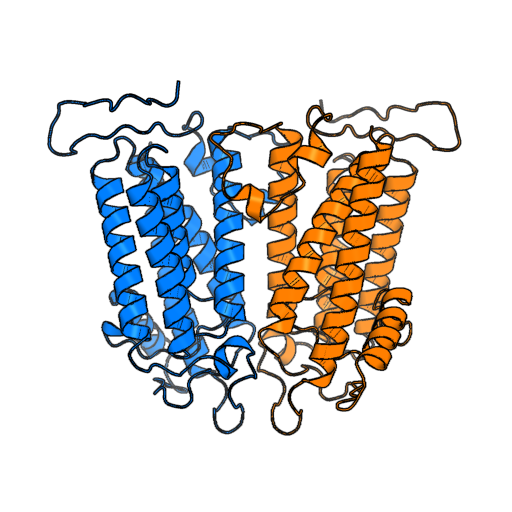C . THR B 1 146 ? -14.133 -12.484 -11.953 1 72 146 THR B C 1
ATOM 3426 O O . THR B 1 146 ? -14.43 -12.469 -10.758 1 72 146 THR B O 1
ATOM 3429 N N . CYS B 1 147 ? -13.234 -13.234 -12.68 1 74.5 147 CYS B N 1
ATOM 3430 C CA . CYS B 1 147 ? -12.164 -13.805 -11.867 1 74.5 147 CYS B CA 1
ATOM 3431 C C . CYS B 1 147 ? -10.82 -13.195 -12.219 1 74.5 147 CYS B C 1
ATOM 3433 O O . CYS B 1 147 ? -10.664 -12.602 -13.289 1 74.5 147 CYS B O 1
ATOM 3435 N N . GLY B 1 148 ? -10.133 -12.398 -11.414 1 71.06 148 GLY B N 1
ATOM 3436 C CA . GLY B 1 148 ? -8.789 -11.945 -11.742 1 71.06 148 GLY B CA 1
ATOM 3437 C C . GLY B 1 148 ? -8.422 -10.633 -11.078 1 71.06 148 GLY B C 1
ATOM 3438 O O . GLY B 1 148 ? -7.293 -10.156 -11.203 1 71.06 148 GLY B O 1
ATOM 3439 N N . ASP B 1 149 ? -9.375 -10.266 -10.609 1 79.19 149 ASP B N 1
ATOM 3440 C CA . ASP B 1 149 ? -9.102 -8.953 -10.031 1 79.19 149 ASP B CA 1
ATOM 3441 C C . ASP B 1 149 ? -8.5 -9.086 -8.641 1 79.19 149 ASP B C 1
ATOM 3443 O O . ASP B 1 149 ? -9.07 -8.594 -7.66 1 79.19 149 ASP B O 1
ATOM 3447 N N . TYR B 1 150 ? -7.176 -9.688 -8.797 1 83.81 150 TYR B N 1
ATOM 3448 C CA . TYR B 1 150 ? -6.5 -9.898 -7.52 1 83.81 150 TYR B CA 1
ATOM 3449 C C . TYR B 1 150 ? -5.387 -8.875 -7.316 1 83.81 150 TYR B C 1
ATOM 3451 O O . TYR B 1 150 ? -4.746 -8.445 -8.281 1 83.81 150 TYR B O 1
ATOM 3459 N N . VAL B 1 151 ? -5.098 -8.461 -6.043 1 81.12 151 VAL B N 1
ATOM 3460 C CA . VAL B 1 151 ? -4.207 -7.438 -5.512 1 81.12 151 VAL B CA 1
ATOM 3461 C C . VAL B 1 151 ? -4.539 -6.086 -6.141 1 81.12 151 VAL B C 1
ATOM 3463 O O . VAL B 1 151 ? -4.004 -5.742 -7.195 1 81.12 151 VAL B O 1
ATOM 3466 N N . PHE B 1 152 ? -5.359 -5.332 -5.691 1 88.88 152 PHE B N 1
ATOM 3467 C CA . PHE B 1 152 ? -5.918 -5.609 -4.371 1 88.88 152 PHE B CA 1
ATOM 3468 C C . PHE B 1 152 ? -7.441 -5.59 -4.418 1 88.88 152 PHE B C 1
ATOM 3470 O O . PHE B 1 152 ? -8.031 -5.25 -5.441 1 88.88 152 PHE B O 1
ATOM 3477 N N . SER B 1 153 ? -8.086 -6.016 -3.406 1 92.44 153 SER B N 1
ATOM 3478 C CA . SER B 1 153 ? -9.516 -6.262 -3.32 1 92.44 153 SER B CA 1
ATOM 3479 C C . SER B 1 153 ? -10.312 -4.961 -3.42 1 92.44 153 SER B C 1
ATOM 3481 O O . SER B 1 153 ? -10.227 -4.109 -2.533 1 92.44 153 SER B O 1
ATOM 3483 N N . GLY B 1 154 ? -11.117 -4.898 -4.43 1 91.81 154 GLY B N 1
ATOM 3484 C CA . GLY B 1 154 ? -11.984 -3.744 -4.59 1 91.81 154 GLY B CA 1
ATOM 3485 C C . GLY B 1 154 ? -13.062 -3.654 -3.52 1 91.81 154 GLY B C 1
ATOM 3486 O O . GLY B 1 154 ? -13.406 -2.561 -3.07 1 91.81 154 GLY B O 1
ATOM 3487 N N . HIS B 1 155 ? -13.617 -4.801 -3.141 1 92.69 155 HIS B N 1
ATOM 3488 C CA . HIS B 1 155 ? -14.602 -4.836 -2.07 1 92.69 155 HIS B CA 1
ATOM 3489 C C . HIS B 1 155 ? -14.031 -4.273 -0.772 1 92.69 155 HIS B C 1
ATOM 3491 O O . HIS B 1 155 ? -14.688 -3.488 -0.088 1 92.69 155 HIS B O 1
ATOM 3497 N N . THR B 1 156 ? -12.82 -4.676 -0.506 1 95.81 156 THR B N 1
ATOM 3498 C CA . THR B 1 156 ? -12.188 -4.207 0.718 1 95.81 156 THR B CA 1
ATOM 3499 C C . THR B 1 156 ? -11.969 -2.697 0.67 1 95.81 156 THR B C 1
ATOM 3501 O O . THR B 1 156 ? -12.195 -2.002 1.663 1 95.81 156 THR B O 1
ATOM 3504 N N . ILE B 1 157 ? -11.539 -2.189 -0.471 1 96 157 ILE B N 1
ATOM 3505 C CA . ILE B 1 157 ? -11.336 -0.753 -0.628 1 96 157 ILE B CA 1
ATOM 3506 C C . ILE B 1 157 ? -12.641 -0.013 -0.338 1 96 157 ILE B C 1
ATOM 3508 O O . ILE B 1 157 ? -12.664 0.929 0.457 1 96 157 ILE B O 1
ATOM 3512 N N . MET B 1 158 ? -13.68 -0.473 -0.935 1 95.12 158 MET B N 1
ATOM 3513 C CA . MET B 1 158 ? -14.969 0.209 -0.813 1 95.12 158 MET B CA 1
ATOM 3514 C C . MET B 1 158 ? -15.477 0.156 0.623 1 95.12 158 MET B C 1
ATOM 3516 O O . MET B 1 158 ? -15.898 1.175 1.173 1 95.12 158 MET B O 1
ATOM 3520 N N . MET B 1 159 ? -15.391 -0.983 1.207 1 97.38 159 MET B N 1
ATOM 3521 C CA . MET B 1 159 ? -15.867 -1.132 2.578 1 97.38 159 MET B CA 1
ATOM 3522 C C . MET B 1 159 ? -15.047 -0.271 3.535 1 97.38 159 MET B C 1
ATOM 3524 O O . MET B 1 159 ? -15.609 0.444 4.367 1 97.38 159 MET B O 1
ATOM 3528 N N . THR B 1 160 ? -13.773 -0.329 3.381 1 97.38 160 THR B N 1
ATOM 3529 C CA . THR B 1 160 ? -12.891 0.405 4.281 1 97.38 160 THR B CA 1
ATOM 3530 C C . THR B 1 160 ? -13.078 1.91 4.117 1 97.38 160 THR B C 1
ATOM 3532 O O . THR B 1 160 ? -13.141 2.643 5.109 1 97.38 160 THR B O 1
ATOM 3535 N N . MET B 1 161 ? -13.18 2.359 2.9 1 97 161 MET B N 1
ATOM 3536 C CA . MET B 1 161 ? -13.367 3.787 2.658 1 97 161 MET B CA 1
ATOM 3537 C C . MET B 1 161 ? -14.695 4.262 3.244 1 97 161 MET B C 1
ATOM 3539 O O . MET B 1 161 ? -14.75 5.312 3.887 1 97 161 MET B O 1
ATOM 3543 N N . CYS B 1 162 ? -15.766 3.496 2.994 1 97.69 162 CYS B N 1
ATOM 3544 C CA . CYS B 1 162 ? -17.047 3.852 3.602 1 97.69 162 CYS B CA 1
ATOM 3545 C C . CYS B 1 162 ? -16.922 3.924 5.117 1 97.69 162 CYS B C 1
ATOM 3547 O O . CYS B 1 162 ? -17.391 4.883 5.738 1 97.69 162 CYS B O 1
ATOM 3549 N N . ASN B 1 163 ? -16.312 2.953 5.664 1 97.31 163 ASN B N 1
ATOM 3550 C CA . ASN B 1 163 ? -16.109 2.9 7.109 1 97.31 163 ASN B CA 1
ATOM 3551 C C . ASN B 1 163 ? -15.359 4.125 7.617 1 97.31 163 ASN B C 1
ATOM 3553 O O . ASN B 1 163 ? -15.781 4.766 8.578 1 97.31 163 ASN B O 1
ATOM 3557 N N . LEU B 1 164 ? -14.266 4.457 6.977 1 95.12 164 LEU B N 1
ATOM 3558 C CA . LEU B 1 164 ? -13.43 5.574 7.402 1 95.12 164 LEU B CA 1
ATOM 3559 C C . LEU B 1 164 ? -14.18 6.895 7.266 1 95.12 164 LEU B C 1
ATOM 3561 O O . LEU B 1 164 ? -14.086 7.762 8.133 1 95.12 164 LEU B O 1
ATOM 3565 N N . PHE B 1 165 ? -14.922 7.059 6.195 1 95 165 PHE B N 1
ATOM 3566 C CA . PHE B 1 165 ? -15.656 8.305 5.977 1 95 165 PHE B CA 1
ATOM 3567 C C . PHE B 1 165 ? -16.781 8.453 6.992 1 95 165 PHE B C 1
ATOM 3569 O O . PHE B 1 165 ? -17.047 9.555 7.477 1 95 165 PHE B O 1
ATOM 3576 N N . ILE B 1 166 ? -17.469 7.363 7.309 1 95.38 166 ILE B N 1
ATOM 3577 C CA . ILE B 1 166 ? -18.516 7.398 8.328 1 95.38 166 ILE B CA 1
ATOM 3578 C C . ILE B 1 166 ? -17.922 7.844 9.656 1 95.38 166 ILE B C 1
ATOM 3580 O O . ILE B 1 166 ? -18.484 8.711 10.336 1 95.38 166 ILE B O 1
ATOM 3584 N N . ASN B 1 167 ? -16.797 7.332 10 1 92.38 167 ASN B N 1
ATOM 3585 C CA . ASN B 1 167 ? -16.156 7.668 11.266 1 92.38 167 ASN B CA 1
ATOM 3586 C C . ASN B 1 167 ? -15.625 9.102 11.258 1 92.38 167 ASN B C 1
ATOM 3588 O O . ASN B 1 167 ? -15.641 9.773 12.289 1 92.38 167 ASN B O 1
ATOM 3592 N N . GLU B 1 168 ? -15.18 9.562 10.141 1 90.31 168 GLU B N 1
ATOM 3593 C CA . GLU B 1 168 ? -14.57 10.883 10.039 1 90.31 168 GLU B CA 1
ATOM 3594 C C . GLU B 1 168 ? -15.625 11.984 10.086 1 90.31 168 GLU B C 1
ATOM 3596 O O . GLU B 1 168 ? -15.391 13.047 10.664 1 90.31 168 GLU B O 1
ATOM 3601 N N . TYR B 1 169 ? -16.797 11.766 9.547 1 90.5 169 TYR B N 1
ATOM 3602 C CA . TYR B 1 169 ? -17.719 12.875 9.312 1 90.5 169 TYR B CA 1
ATOM 3603 C C . TYR B 1 169 ? -18.969 12.75 10.18 1 90.5 169 TYR B C 1
ATOM 3605 O O . TYR B 1 169 ? -20 13.344 9.883 1 90.5 169 TYR B O 1
ATOM 3613 N N . THR B 1 170 ? -18.859 11.93 11.172 1 90.25 170 THR B N 1
ATOM 3614 C CA . THR B 1 170 ? -19.859 11.883 12.234 1 90.25 170 THR B CA 1
ATOM 3615 C C . THR B 1 170 ? -19.219 12.18 13.586 1 90.25 170 THR B C 1
ATOM 3617 O O . THR B 1 170 ? -18.031 11.953 13.781 1 90.25 170 THR B O 1
ATOM 3620 N N . PRO B 1 171 ? -20.016 12.773 14.469 1 85.44 171 PRO B N 1
ATOM 3621 C CA . PRO B 1 171 ? -19.453 13.133 15.773 1 85.44 171 PRO B CA 1
ATOM 3622 C C . PRO B 1 171 ? -18.844 11.938 16.5 1 85.44 171 PRO B C 1
ATOM 3624 O O . PRO B 1 171 ? -19.359 10.82 16.406 1 85.44 171 PRO B O 1
ATOM 3627 N N . ARG B 1 172 ? -17.844 12.117 17.281 1 84.69 172 ARG B N 1
ATOM 3628 C CA . ARG B 1 172 ? -17.125 11.078 18.016 1 84.69 172 ARG B CA 1
ATOM 3629 C C . ARG B 1 172 ? -18.031 10.438 19.062 1 84.69 172 ARG B C 1
ATOM 3631 O O . ARG B 1 172 ? -17.781 9.32 19.516 1 84.69 172 ARG B O 1
ATOM 3638 N N . THR B 1 173 ? -19.078 11.055 19.438 1 87.56 173 THR B N 1
ATOM 3639 C CA . THR B 1 173 ? -20 10.555 20.469 1 87.56 173 THR B CA 1
ATOM 3640 C C . THR B 1 173 ? -20.844 9.406 19.922 1 87.56 173 THR B C 1
ATOM 3642 O O . THR B 1 173 ? -21.453 8.664 20.688 1 87.56 173 THR B O 1
ATOM 3645 N N . MET B 1 174 ? -20.938 9.312 18.641 1 92.25 174 MET B N 1
ATOM 3646 C CA . MET B 1 174 ? -21.734 8.25 18.031 1 92.25 174 MET B CA 1
ATOM 3647 C C . MET B 1 174 ? -20.953 6.941 18 1 92.25 174 MET B C 1
ATOM 3649 O O . MET B 1 174 ? -20.781 6.344 16.938 1 92.25 174 MET B O 1
ATOM 3653 N N . LYS B 1 175 ? -20.672 6.438 19.172 1 93.44 175 LYS B N 1
ATOM 3654 C CA . LYS B 1 175 ? -19.797 5.281 19.344 1 93.44 175 LYS B CA 1
ATOM 3655 C C . LYS B 1 175 ? -20.438 4.02 18.766 1 93.44 175 LYS B C 1
ATOM 3657 O O . LYS B 1 175 ? -19.766 3.172 18.203 1 93.44 175 LYS B O 1
ATOM 3662 N N . VAL B 1 176 ? -21.719 3.902 18.953 1 95.75 176 VAL B N 1
ATOM 3663 C CA . VAL B 1 176 ? -22.406 2.719 18.469 1 95.75 176 VAL B CA 1
ATOM 3664 C C . VAL B 1 176 ? -22.344 2.666 16.953 1 95.75 176 VAL B C 1
ATOM 3666 O O . VAL B 1 176 ? -22.094 1.607 16.375 1 95.75 176 VAL B O 1
ATOM 3669 N N . LEU B 1 177 ? -22.562 3.818 16.297 1 95.44 177 LEU B N 1
ATOM 3670 C CA . LEU B 1 177 ? -22.469 3.893 14.844 1 95.44 177 LEU B CA 1
ATOM 3671 C C . LEU B 1 177 ? -21.078 3.498 14.367 1 95.44 177 LEU B C 1
ATOM 3673 O O . LEU B 1 177 ? -20.938 2.732 13.414 1 95.44 177 LEU B O 1
ATOM 3677 N N . HIS B 1 178 ? -20.094 3.957 15.023 1 95.56 178 HIS B N 1
ATOM 3678 C CA . HIS B 1 178 ? -18.719 3.66 14.664 1 95.56 178 HIS B CA 1
ATOM 3679 C C . HIS B 1 178 ? -18.391 2.182 14.859 1 95.56 178 HIS B C 1
ATOM 3681 O O . HIS B 1 178 ? -17.75 1.561 14.016 1 95.56 178 HIS B O 1
ATOM 3687 N N . MET B 1 179 ? -18.922 1.662 15.953 1 97 179 MET B N 1
ATOM 3688 C CA . MET B 1 179 ? -18.703 0.246 16.234 1 97 179 MET B CA 1
ATOM 3689 C C . MET B 1 179 ? -19.359 -0.626 15.172 1 97 179 MET B C 1
ATOM 3691 O O . MET B 1 179 ? -18.781 -1.608 14.711 1 97 179 MET B O 1
ATOM 3695 N N . ILE B 1 180 ? -20.516 -0.283 14.805 1 98 180 ILE B N 1
ATOM 3696 C CA . ILE B 1 180 ? -21.234 -1.043 13.789 1 98 180 ILE B CA 1
ATOM 3697 C C . ILE B 1 180 ? -20.5 -0.969 12.461 1 98 180 ILE B C 1
ATOM 3699 O O . ILE B 1 180 ? -20.312 -1.986 11.789 1 98 180 ILE B O 1
ATOM 3703 N N . SER B 1 181 ? -20.078 0.25 12.062 1 97.81 181 SER B N 1
ATOM 3704 C CA . SER B 1 181 ? -19.375 0.412 10.789 1 97.81 181 SER B CA 1
ATOM 3705 C C . SER B 1 181 ? -18.078 -0.391 10.766 1 97.81 181 SER B C 1
ATOM 3707 O O . SER B 1 181 ? -17.797 -1.081 9.781 1 97.81 181 SER B O 1
ATOM 3709 N N . TRP B 1 182 ? -17.328 -0.386 11.852 1 97.25 182 TRP B N 1
ATOM 3710 C CA . TRP B 1 182 ? -16.094 -1.154 11.938 1 97.25 182 TRP B CA 1
ATOM 3711 C C . TRP B 1 182 ? -16.375 -2.652 11.914 1 97.25 182 TRP B C 1
ATOM 3713 O O . TRP B 1 182 ? -15.656 -3.42 11.281 1 97.25 182 TRP B O 1
ATOM 3723 N N . SER B 1 183 ? -17.391 -3.062 12.625 1 98.44 183 SER B N 1
ATOM 3724 C CA . SER B 1 183 ? -17.766 -4.473 12.656 1 98.44 183 SER B CA 1
ATOM 3725 C C . SER B 1 183 ? -18.156 -4.973 11.266 1 98.44 183 SER B C 1
ATOM 3727 O O . SER B 1 183 ? -17.75 -6.062 10.859 1 98.44 183 SER B O 1
ATOM 3729 N N . LEU B 1 184 ? -18.906 -4.172 10.57 1 98.56 184 LEU B N 1
ATOM 3730 C CA . LEU B 1 184 ? -19.297 -4.539 9.211 1 98.56 184 LEU B CA 1
ATOM 3731 C C . LEU B 1 184 ? -18.078 -4.641 8.297 1 98.56 184 LEU B C 1
ATOM 3733 O O . LEU B 1 184 ? -18 -5.543 7.465 1 98.56 184 LEU B O 1
ATOM 3737 N N . ASN B 1 185 ? -17.141 -3.703 8.438 1 98.25 185 ASN B N 1
ATOM 3738 C CA . ASN B 1 185 ? -15.906 -3.721 7.66 1 98.25 185 ASN B CA 1
ATOM 3739 C C . ASN B 1 185 ? -15.102 -4.996 7.906 1 98.25 185 ASN B C 1
ATOM 3741 O O . ASN B 1 185 ? -14.734 -5.699 6.961 1 98.25 185 ASN B O 1
ATOM 3745 N N . VAL B 1 186 ? -14.945 -5.359 9.195 1 98.06 186 VAL B N 1
ATOM 3746 C CA . VAL B 1 186 ? -14.156 -6.527 9.578 1 98.06 186 VAL B CA 1
ATOM 3747 C C . VAL B 1 186 ? -14.898 -7.801 9.18 1 98.06 186 VAL B C 1
ATOM 3749 O O . VAL B 1 186 ? -14.289 -8.742 8.672 1 98.06 186 VAL B O 1
ATOM 3752 N N . LEU B 1 187 ? -16.188 -7.82 9.414 1 98.31 187 LEU B N 1
ATOM 3753 C CA . LEU B 1 187 ? -17 -8.969 9.039 1 98.31 187 LEU B CA 1
ATOM 3754 C C . LEU B 1 187 ? -16.953 -9.195 7.527 1 98.31 187 LEU B C 1
ATOM 3756 O O . LEU B 1 187 ? -16.844 -10.328 7.07 1 98.31 187 LEU B O 1
ATOM 3760 N N . GLY B 1 188 ? -17.109 -8.117 6.758 1 97.94 188 GLY B N 1
ATOM 3761 C CA . GLY B 1 188 ? -17.016 -8.227 5.312 1 97.94 188 GLY B CA 1
ATOM 3762 C C . GLY B 1 188 ? -15.688 -8.805 4.852 1 97.94 188 GLY B C 1
ATOM 3763 O O . GLY B 1 188 ? -15.648 -9.688 3.992 1 97.94 188 GLY B O 1
ATOM 3764 N N . MET B 1 189 ? -14.602 -8.32 5.453 1 97.88 189 MET B N 1
ATOM 3765 C CA . MET B 1 189 ? -13.281 -8.836 5.117 1 97.88 189 MET B CA 1
ATOM 3766 C C . MET B 1 189 ? -13.164 -10.312 5.461 1 97.88 189 MET B C 1
ATOM 3768 O O . MET B 1 189 ? -12.594 -11.094 4.691 1 97.88 189 MET B O 1
ATOM 3772 N N . TYR B 1 190 ? -13.711 -10.656 6.598 1 97.94 190 TYR B N 1
ATOM 3773 C CA . TYR B 1 190 ? -13.695 -12.055 7.023 1 97.94 190 TYR B CA 1
ATOM 3774 C C . TYR B 1 190 ? -14.406 -12.945 6.012 1 97.94 190 TYR B C 1
ATOM 3776 O O . TYR B 1 190 ? -13.883 -13.984 5.617 1 97.94 190 TYR B O 1
ATOM 3784 N N . PHE B 1 191 ? -15.492 -12.562 5.562 1 97.25 191 PHE B N 1
ATOM 3785 C CA . PHE B 1 191 ? -16.297 -13.414 4.695 1 97.25 191 PHE B CA 1
ATOM 3786 C C . PHE B 1 191 ? -15.75 -13.414 3.275 1 97.25 191 PHE B C 1
ATOM 3788 O O . PHE B 1 191 ? -15.914 -14.391 2.541 1 97.25 191 PHE B O 1
ATOM 3795 N N . ILE B 1 192 ? -15.078 -12.312 2.838 1 95.25 192 ILE B N 1
ATOM 3796 C CA . ILE B 1 192 ? -14.367 -12.344 1.563 1 95.25 192 ILE B CA 1
ATOM 3797 C C . ILE B 1 192 ? -13.32 -13.445 1.578 1 95.25 192 ILE B C 1
ATOM 3799 O O . ILE B 1 192 ? -13.18 -14.195 0.605 1 95.25 192 ILE B O 1
ATOM 3803 N N . LEU B 1 193 ? -12.656 -13.578 2.723 1 96.88 193 LEU B N 1
ATOM 3804 C CA . LEU B 1 193 ? -11.609 -14.586 2.861 1 96.88 193 LEU B CA 1
ATOM 3805 C C . LEU B 1 193 ? -12.211 -15.977 3.016 1 96.88 193 LEU B C 1
ATOM 3807 O O . LEU B 1 193 ? -11.758 -16.938 2.379 1 96.88 193 LEU B O 1
ATOM 3811 N N . ALA B 1 194 ? -13.266 -16.094 3.781 1 96.75 194 ALA B N 1
ATOM 3812 C CA . ALA B 1 194 ? -13.891 -17.391 4.043 1 96.75 194 ALA B CA 1
ATOM 3813 C C . ALA B 1 194 ? -14.508 -17.969 2.775 1 96.75 194 ALA B C 1
ATOM 3815 O O . ALA B 1 194 ? -14.648 -19.188 2.646 1 96.75 194 ALA B O 1
ATOM 3816 N N . SER B 1 195 ? -14.859 -17.203 1.873 1 93.69 195 SER B N 1
ATOM 3817 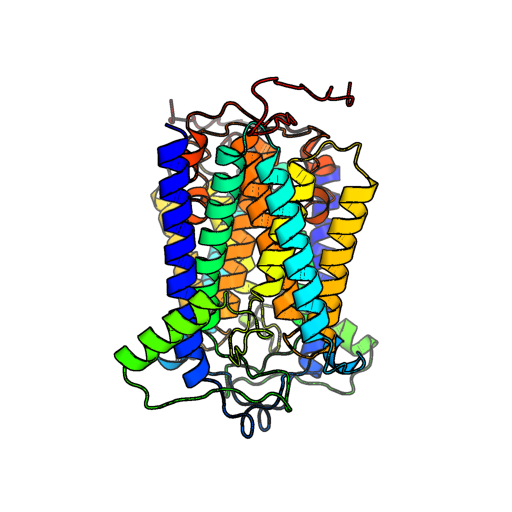C CA . SER B 1 195 ? -15.438 -17.656 0.616 1 93.69 195 SER B CA 1
ATOM 3818 C C . SER B 1 195 ? -14.359 -17.891 -0.435 1 93.69 195 SER B C 1
ATOM 3820 O O . SER B 1 195 ? -14.656 -18.312 -1.555 1 93.69 195 SER B O 1
ATOM 3822 N N . ARG B 1 196 ? -13.117 -17.625 -0.116 1 93.81 196 ARG B N 1
ATOM 3823 C CA . ARG B 1 196 ? -11.984 -17.719 -1.036 1 93.81 196 ARG B CA 1
ATOM 3824 C C . ARG B 1 196 ? -12.164 -16.766 -2.223 1 93.81 196 ARG B C 1
ATOM 3826 O O . ARG B 1 196 ? -11.828 -17.125 -3.355 1 93.81 196 ARG B O 1
ATOM 3833 N N . GLY B 1 197 ? -12.734 -15.633 -1.915 1 90.5 197 GLY B N 1
ATOM 3834 C CA . GLY B 1 197 ? -12.891 -14.633 -2.955 1 90.5 197 GLY B CA 1
ATOM 3835 C C . GLY B 1 197 ? -11.602 -13.906 -3.281 1 90.5 197 GLY B C 1
ATOM 3836 O O . GLY B 1 197 ? -11.406 -13.453 -4.41 1 90.5 197 GLY B O 1
ATOM 3837 N N . HIS B 1 198 ? -10.812 -13.703 -2.334 1 93.62 198 HIS B N 1
ATOM 3838 C CA . HIS B 1 198 ? -9.523 -13.039 -2.453 1 93.62 198 HIS B CA 1
ATOM 3839 C C . HIS B 1 198 ? -8.477 -13.703 -1.562 1 93.62 198 HIS B C 1
ATOM 3841 O O . HIS B 1 198 ? -8.82 -14.406 -0.613 1 93.62 198 HIS B O 1
ATOM 3847 N N . TYR B 1 199 ? -7.23 -13.523 -1.917 1 95.25 199 TYR B N 1
ATOM 3848 C CA . TYR B 1 199 ? -6.141 -13.922 -1.033 1 95.25 199 TYR B CA 1
ATOM 3849 C C . TYR B 1 199 ? -6.02 -12.961 0.146 1 95.25 199 TYR B C 1
ATOM 3851 O O . TYR B 1 199 ? -6.469 -11.812 0.07 1 95.25 199 TYR B O 1
ATOM 3859 N N . SER B 1 200 ? -5.422 -13.445 1.228 1 96.56 200 SER B N 1
ATOM 3860 C CA . SER B 1 200 ? -5.223 -12.625 2.416 1 96.56 200 SER B CA 1
ATOM 3861 C C . SER B 1 200 ? -4.418 -11.375 2.09 1 96.56 200 SER B C 1
ATOM 3863 O O . SER B 1 200 ? -4.723 -10.281 2.582 1 96.56 200 SER B O 1
ATOM 3865 N N . ILE B 1 201 ? -3.434 -11.516 1.264 1 95.38 201 ILE B N 1
ATOM 3866 C CA . ILE B 1 201 ? -2.568 -10.391 0.93 1 95.38 201 ILE B CA 1
ATOM 3867 C C . ILE B 1 201 ? -3.375 -9.312 0.202 1 95.38 201 ILE B C 1
ATOM 3869 O O . ILE B 1 201 ? -3.125 -8.117 0.372 1 95.38 201 ILE B O 1
ATOM 3873 N N . ASP B 1 202 ? -4.402 -9.695 -0.586 1 95.5 202 ASP B N 1
ATOM 3874 C CA . ASP B 1 202 ? -5.273 -8.766 -1.298 1 95.5 202 ASP B CA 1
ATOM 3875 C C . ASP B 1 202 ? -6.027 -7.867 -0.322 1 95.5 202 ASP B C 1
ATOM 3877 O O . ASP B 1 202 ? -6.098 -6.652 -0.516 1 95.5 202 ASP B O 1
ATOM 3881 N N . VAL B 1 203 ? -6.492 -8.539 0.609 1 96.88 203 VAL B N 1
ATOM 3882 C CA . VAL B 1 203 ? -7.332 -7.855 1.588 1 96.88 203 VAL B CA 1
ATOM 3883 C C . VAL B 1 203 ? -6.477 -6.949 2.465 1 96.88 203 VAL B C 1
ATOM 3885 O O . VAL B 1 203 ? -6.824 -5.789 2.695 1 96.88 203 VAL B O 1
ATOM 3888 N N . ILE B 1 204 ? -5.328 -7.395 2.863 1 95.94 204 ILE B N 1
ATOM 3889 C CA . ILE B 1 204 ? -4.453 -6.652 3.764 1 95.94 204 ILE B CA 1
ATOM 3890 C C . ILE B 1 204 ? -3.906 -5.418 3.051 1 95.94 204 ILE B C 1
ATOM 3892 O O . ILE B 1 204 ? -3.949 -4.309 3.592 1 95.94 204 ILE B O 1
ATOM 3896 N N . ILE B 1 205 ? -3.412 -5.582 1.882 1 95.12 205 ILE B N 1
ATOM 3897 C CA . ILE B 1 205 ? -2.832 -4.469 1.136 1 95.12 205 ILE B CA 1
ATOM 3898 C C . ILE B 1 205 ? -3.912 -3.434 0.828 1 95.12 205 ILE B C 1
ATOM 3900 O O . ILE B 1 205 ? -3.678 -2.229 0.939 1 95.12 205 ILE B O 1
ATOM 3904 N N . ALA B 1 206 ? -5.117 -3.922 0.442 1 96.44 206 ALA B N 1
ATOM 3905 C CA . ALA B 1 206 ? -6.227 -3.012 0.178 1 96.44 206 ALA B CA 1
ATOM 3906 C C . ALA B 1 206 ? -6.562 -2.182 1.414 1 96.44 206 ALA B C 1
ATOM 3908 O O . ALA B 1 206 ? -6.773 -0.97 1.318 1 96.44 206 ALA B O 1
ATOM 3909 N N . PHE B 1 207 ? -6.582 -2.846 2.512 1 95.94 207 PHE B N 1
ATOM 3910 C CA . PHE B 1 207 ? -6.895 -2.174 3.768 1 95.94 207 PHE B CA 1
ATOM 3911 C C . PHE B 1 207 ? -5.832 -1.137 4.105 1 95.94 207 PHE B C 1
ATOM 3913 O O . PHE B 1 207 ? -6.156 0.015 4.406 1 95.94 207 PHE B O 1
ATOM 3920 N N . VAL B 1 208 ? -4.559 -1.485 4.016 1 93.88 208 VAL B N 1
ATOM 3921 C CA . VAL B 1 208 ? -3.441 -0.644 4.43 1 93.88 208 VAL B CA 1
ATOM 3922 C C . VAL B 1 208 ? -3.348 0.576 3.516 1 93.88 208 VAL B C 1
ATOM 3924 O O . VAL B 1 208 ? -3.221 1.707 3.992 1 93.88 208 VAL B O 1
ATOM 3927 N N . ILE B 1 209 ? -3.416 0.389 2.242 1 93.62 209 ILE B N 1
ATOM 3928 C CA . ILE B 1 209 ? -3.283 1.503 1.31 1 93.62 209 ILE B CA 1
ATOM 3929 C C . ILE B 1 209 ? -4.469 2.449 1.463 1 93.62 209 ILE B C 1
ATOM 3931 O O . ILE B 1 209 ? -4.309 3.672 1.407 1 93.62 209 ILE B O 1
ATOM 3935 N N . SER B 1 210 ? -5.684 1.86 1.688 1 94.12 210 SER B N 1
ATOM 3936 C CA . SER B 1 210 ? -6.859 2.697 1.902 1 94.12 210 SER B CA 1
ATOM 3937 C C . SER B 1 210 ? -6.699 3.564 3.146 1 94.12 210 SER B C 1
ATOM 3939 O O . SER B 1 210 ? -6.988 4.762 3.113 1 94.12 210 SER B O 1
ATOM 3941 N N . LEU B 1 211 ? -6.211 2.959 4.16 1 92.62 211 LEU B N 1
ATOM 3942 C CA . LEU B 1 211 ? -6.012 3.664 5.422 1 92.62 211 LEU B CA 1
ATOM 3943 C C . LEU B 1 211 ? -5 4.793 5.262 1 92.62 211 LEU B C 1
ATOM 3945 O O . LEU B 1 211 ? -5.238 5.914 5.711 1 92.62 211 LEU B O 1
ATOM 3949 N N . GLN B 1 212 ? -3.953 4.5 4.594 1 90.94 212 GLN B N 1
ATOM 3950 C CA . GLN B 1 212 ? -2.881 5.477 4.438 1 90.94 212 GLN B CA 1
ATOM 3951 C C . GLN B 1 212 ? -3.316 6.633 3.545 1 90.94 212 GLN B C 1
ATOM 3953 O O . GLN B 1 212 ? -3.037 7.797 3.846 1 90.94 212 GLN B O 1
ATOM 3958 N N . LEU B 1 213 ? -3.932 6.316 2.477 1 91.31 213 LEU B N 1
ATOM 3959 C CA . LEU B 1 213 ? -4.383 7.363 1.563 1 91.31 213 LEU B CA 1
ATOM 3960 C C . LEU B 1 213 ? -5.402 8.273 2.24 1 91.31 213 LEU B C 1
ATOM 3962 O O . LEU B 1 213 ? -5.348 9.492 2.088 1 91.31 213 LEU B O 1
ATOM 3966 N N . PHE B 1 214 ? -6.32 7.629 2.973 1 92.31 214 PHE B N 1
ATOM 3967 C CA . PHE B 1 214 ? -7.336 8.383 3.701 1 92.31 214 PHE B CA 1
ATOM 3968 C C . PHE B 1 214 ? -6.688 9.328 4.707 1 92.31 214 PHE B C 1
ATOM 3970 O O . PHE B 1 214 ? -7.012 10.516 4.746 1 92.31 214 PHE B O 1
ATOM 3977 N N . ASN B 1 215 ? -5.754 8.828 5.461 1 88.38 215 ASN B N 1
ATOM 3978 C CA . ASN B 1 215 ? -5.078 9.617 6.48 1 88.38 215 ASN B CA 1
ATOM 3979 C C . ASN B 1 215 ? -4.266 10.758 5.867 1 88.38 215 ASN B C 1
ATOM 3981 O O . ASN B 1 215 ? -4.293 11.883 6.359 1 88.38 215 ASN B O 1
ATOM 3985 N N . ASN B 1 216 ? -3.551 10.398 4.84 1 87.25 216 ASN B N 1
ATOM 3986 C CA . ASN B 1 216 ? -2.73 11.406 4.176 1 87.25 216 ASN B CA 1
ATOM 3987 C C . ASN B 1 216 ? -3.578 12.555 3.629 1 87.25 216 ASN B C 1
ATOM 3989 O O . ASN B 1 216 ? -3.281 13.727 3.871 1 87.25 216 ASN B O 1
ATOM 3993 N N . TYR B 1 217 ? -4.629 12.18 2.965 1 88.25 217 TYR B N 1
ATOM 3994 C CA . TYR B 1 217 ? -5.504 13.18 2.361 1 88.25 217 TYR B CA 1
ATOM 3995 C C . TYR B 1 217 ? -6.102 14.094 3.422 1 88.25 217 TYR B C 1
ATOM 3997 O O . TYR B 1 217 ? -6.047 15.32 3.295 1 88.25 217 TYR B O 1
ATOM 4005 N N . HIS B 1 218 ? -6.652 13.578 4.445 1 87.75 218 HIS B N 1
ATOM 4006 C CA . HIS B 1 218 ? -7.379 14.359 5.445 1 87.75 218 HIS B CA 1
ATOM 4007 C C . HIS B 1 218 ? -6.422 15.148 6.328 1 87.75 218 HIS B C 1
ATOM 4009 O O . HIS B 1 218 ? -6.773 16.234 6.816 1 87.75 218 HIS B O 1
ATOM 4015 N N . THR B 1 219 ? -5.219 14.586 6.516 1 84.44 219 THR B N 1
ATOM 4016 C CA . THR B 1 219 ? -4.219 15.359 7.242 1 84.44 219 THR B CA 1
ATOM 4017 C C . THR B 1 219 ? -3.863 16.625 6.477 1 84.44 219 THR B C 1
ATOM 4019 O O . THR B 1 219 ? -3.771 17.719 7.062 1 84.44 219 THR B O 1
ATOM 4022 N N . ILE B 1 220 ? -3.674 16.531 5.234 1 83.94 220 ILE B N 1
ATOM 4023 C CA . ILE B 1 220 ? -3.318 17.672 4.398 1 83.94 220 ILE B CA 1
ATOM 4024 C C . ILE B 1 220 ? -4.5 18.625 4.309 1 83.94 220 ILE B C 1
ATOM 4026 O O . ILE B 1 220 ? -4.34 19.844 4.48 1 83.94 220 ILE B O 1
ATOM 4030 N N . ALA B 1 221 ? -5.66 18.078 4.031 1 83.5 221 ALA B N 1
ATOM 4031 C CA . ALA B 1 221 ? -6.859 18.891 3.838 1 83.5 221 ALA B CA 1
ATOM 4032 C C . ALA B 1 221 ? -7.227 19.641 5.113 1 83.5 221 ALA B C 1
ATOM 4034 O O . ALA B 1 221 ? -7.555 20.828 5.066 1 83.5 221 ALA B O 1
ATOM 4035 N N . ASP B 1 222 ? -7.156 18.9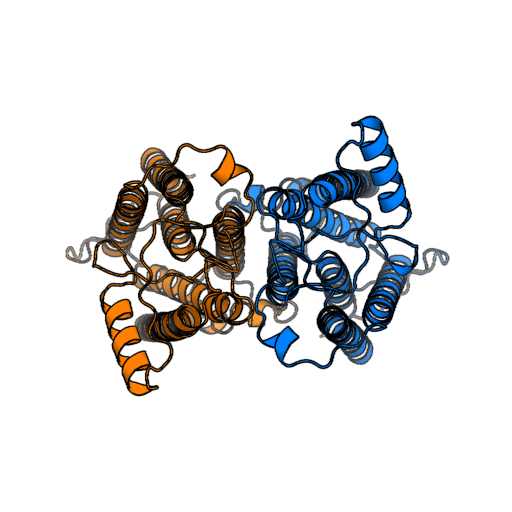84 6.227 1 82.25 222 ASP B N 1
ATOM 4036 C CA . ASP B 1 222 ? -7.613 19.562 7.488 1 82.25 222 ASP B CA 1
ATOM 4037 C C . ASP B 1 222 ? -6.621 20.594 8.016 1 82.25 222 ASP B C 1
ATOM 4039 O O . ASP B 1 222 ? -6.992 21.469 8.797 1 82.25 222 ASP B O 1
ATOM 4043 N N . ASN B 1 223 ? -5.414 20.453 7.66 1 77.25 223 ASN B N 1
ATOM 4044 C CA . ASN B 1 223 ? -4.402 21.359 8.188 1 77.25 223 ASN B CA 1
ATOM 4045 C C . ASN B 1 223 ? -3.955 22.375 7.133 1 77.25 223 ASN B C 1
ATOM 4047 O O . ASN B 1 223 ? -3.033 23.156 7.367 1 77.25 223 ASN B O 1
ATOM 4051 N N . ARG B 1 224 ? -4.566 22.453 5.984 1 73.5 224 ARG B N 1
ATOM 4052 C CA . ARG B 1 224 ? -4.312 23.391 4.898 1 73.5 224 ARG B CA 1
ATOM 4053 C C . ARG B 1 224 ? -2.834 23.422 4.535 1 73.5 224 ARG B C 1
ATOM 4055 O O . ARG B 1 224 ? -2.232 24.5 4.445 1 73.5 224 ARG B O 1
ATOM 4062 N N . ILE B 1 225 ? -2.377 22.281 4.684 1 69.56 225 ILE B N 1
ATOM 4063 C CA . ILE B 1 225 ? -0.954 22.203 4.371 1 69.56 225 ILE B CA 1
ATOM 4064 C C . ILE B 1 225 ? -0.733 22.531 2.895 1 69.56 225 ILE B C 1
ATOM 4066 O O . ILE B 1 225 ? -1.254 21.828 2.02 1 69.56 225 ILE B O 1
ATOM 4070 N N . THR B 1 226 ? -0.396 23.812 2.514 1 57.34 226 THR B N 1
ATOM 4071 C CA . THR B 1 226 ? -0.157 24.281 1.152 1 57.34 226 THR B CA 1
ATOM 4072 C C . THR B 1 226 ? 1.339 24.391 0.874 1 57.34 226 THR B C 1
ATOM 4074 O O . THR B 1 226 ? 1.746 24.656 -0.26 1 57.34 226 THR B O 1
ATOM 4077 N N . SER B 1 227 ? 2.107 24.375 1.923 1 53.62 227 SER B N 1
ATOM 4078 C CA . SER B 1 227 ? 3.494 24.766 1.712 1 53.62 227 SER B CA 1
ATOM 4079 C C . SER B 1 227 ? 4.141 23.953 0.594 1 53.62 227 SER B C 1
ATOM 4081 O O . SER B 1 227 ? 3.902 22.75 0.476 1 53.62 227 SER B O 1
ATOM 4083 N N . VAL B 1 228 ? 4.555 24.75 -0.357 1 47.94 228 VAL B N 1
ATOM 4084 C CA . VAL B 1 228 ? 5.387 24.375 -1.498 1 47.94 228 VAL B CA 1
ATOM 4085 C C . VAL B 1 228 ? 6.465 23.391 -1.052 1 47.94 228 VAL B C 1
ATOM 4087 O O . VAL B 1 228 ? 6.773 22.422 -1.765 1 47.94 228 VAL B O 1
ATOM 4090 N N . ARG B 1 229 ? 7.176 24 -0.073 1 49.56 229 ARG B N 1
ATOM 4091 C CA . ARG B 1 229 ? 8.297 23.188 0.406 1 49.56 229 ARG B CA 1
ATOM 4092 C C . ARG B 1 229 ? 7.887 21.734 0.577 1 49.56 229 ARG B C 1
ATOM 4094 O O . ARG B 1 229 ? 8.695 20.828 0.355 1 49.56 229 ARG B O 1
ATOM 4101 N N . GLU B 1 230 ? 6.59 21.625 0.942 1 54.16 230 GLU B N 1
ATOM 4102 C CA . GLU B 1 230 ? 6.086 20.328 1.354 1 54.16 230 GLU B CA 1
ATOM 4103 C C . GLU B 1 230 ? 5.574 19.531 0.157 1 54.16 230 GLU B C 1
ATOM 4105 O O . GLU B 1 230 ? 4.969 18.469 0.323 1 54.16 230 GLU B O 1
ATOM 4110 N N . ARG B 1 231 ? 5.707 20.25 -0.933 1 54.41 231 ARG B N 1
ATOM 4111 C CA . ARG B 1 231 ? 5.176 19.5 -2.062 1 54.41 231 ARG B CA 1
ATOM 4112 C C . ARG B 1 231 ? 5.848 18.141 -2.176 1 54.41 231 ARG B C 1
ATOM 4114 O O . ARG B 1 231 ? 6.73 17.938 -3.016 1 54.41 231 ARG B O 1
ATOM 4121 N N . ARG B 1 232 ? 5.824 17.578 -1.059 1 61.22 232 ARG B N 1
ATOM 4122 C CA . ARG B 1 232 ? 6.234 16.188 -1.005 1 61.22 232 ARG B CA 1
ATOM 4123 C C . ARG B 1 232 ? 5.613 15.383 -2.146 1 61.22 232 ARG B C 1
ATOM 4125 O O . ARG B 1 232 ? 5.043 15.961 -3.074 1 61.22 232 ARG B O 1
ATOM 4132 N N . CYS B 1 233 ? 6.016 14.344 -2.418 1 62.41 233 CYS B N 1
ATOM 4133 C CA . CYS B 1 233 ? 5.562 13.5 -3.516 1 62.41 233 CYS B CA 1
ATOM 4134 C C . CYS B 1 233 ? 4.055 13.273 -3.443 1 62.41 233 CYS B C 1
ATOM 4136 O O . CYS B 1 233 ? 3.555 12.25 -3.91 1 62.41 233 CYS B O 1
ATOM 4138 N N . TRP B 1 234 ? 3.383 14.453 -2.799 1 65.62 234 TRP B N 1
ATOM 4139 C CA . TRP B 1 234 ? 1.939 14.281 -2.666 1 65.62 234 TRP B CA 1
ATOM 4140 C C . TRP B 1 234 ? 1.261 14.305 -4.031 1 65.62 234 TRP B C 1
ATOM 4142 O O . TRP B 1 234 ? 0.232 13.648 -4.23 1 65.62 234 TRP B O 1
ATOM 4152 N N . PHE B 1 235 ? 1.955 15.039 -4.855 1 60.44 235 PHE B N 1
ATOM 4153 C CA . PHE B 1 235 ? 1.347 15.211 -6.172 1 60.44 235 PHE B CA 1
ATOM 4154 C C . PHE B 1 235 ? 1.246 13.875 -6.895 1 60.44 235 PHE B C 1
ATOM 4156 O O . PHE B 1 235 ? 0.381 13.688 -7.754 1 60.44 235 PHE B O 1
ATOM 4163 N N . LEU B 1 236 ? 2.033 13.023 -6.453 1 65.69 236 LEU B N 1
ATOM 4164 C CA . LEU B 1 236 ? 1.954 11.703 -7.066 1 65.69 236 LEU B CA 1
ATOM 4165 C C . LEU B 1 236 ? 0.757 10.93 -6.531 1 65.69 236 LEU B C 1
ATOM 4167 O O . LEU B 1 236 ? 0.123 10.172 -7.27 1 65.69 236 LEU B O 1
ATOM 4171 N N . CYS B 1 237 ? 0.427 11.312 -5.297 1 68.94 237 CYS B N 1
ATOM 4172 C CA . CYS B 1 237 ? -0.658 10.555 -4.68 1 68.94 237 CYS B CA 1
ATOM 4173 C C . CYS B 1 237 ? -1.991 11.273 -4.859 1 68.94 237 CYS B C 1
ATOM 4175 O O . CYS B 1 237 ? -3.043 10.633 -4.918 1 68.94 237 CYS B O 1
ATOM 4177 N N . PHE B 1 238 ? -1.873 12.656 -4.918 1 77.19 238 PHE B N 1
ATOM 4178 C CA . PHE B 1 238 ? -3.113 13.422 -4.984 1 77.19 238 PHE B CA 1
ATOM 4179 C C . PHE B 1 238 ? -3 14.555 -6.004 1 77.19 238 PHE B C 1
ATOM 4181 O O . PHE B 1 238 ? -3.02 15.727 -5.637 1 77.19 238 PHE B O 1
ATOM 4188 N N . PRO B 1 239 ? -3.084 14.242 -7.215 1 71.38 239 PRO B N 1
ATOM 4189 C CA . PRO B 1 239 ? -2.846 15.273 -8.219 1 71.38 239 PRO B CA 1
ATOM 4190 C C . PRO B 1 239 ? -3.889 16.391 -8.18 1 71.38 239 PRO B C 1
ATOM 4192 O O . PRO B 1 239 ? -3.586 17.531 -8.523 1 71.38 239 PRO B O 1
ATOM 4195 N N . LEU B 1 240 ? -5.121 16.125 -7.684 1 76.44 240 LEU B N 1
ATOM 4196 C CA . LEU B 1 240 ? -6.168 17.125 -7.75 1 76.44 240 LEU B CA 1
ATOM 4197 C C . LEU B 1 240 ? -6.531 17.625 -6.355 1 76.44 240 LEU B C 1
ATOM 4199 O O . LEU B 1 240 ? -7.543 18.312 -6.18 1 76.44 240 LEU B O 1
ATOM 4203 N N . LEU B 1 241 ? -5.723 17.312 -5.449 1 79.94 241 LEU B N 1
ATOM 4204 C CA . LEU B 1 241 ? -6.031 17.656 -4.066 1 79.94 241 LEU B CA 1
ATOM 4205 C C . LEU B 1 241 ? -6.121 19.172 -3.9 1 79.94 241 LEU B C 1
ATOM 4207 O O . LEU B 1 241 ? -7.066 19.688 -3.293 1 79.94 241 LEU B O 1
ATOM 4211 N N . HIS B 1 242 ? -5.102 19.859 -4.473 1 78.12 242 HIS B N 1
ATOM 4212 C CA . HIS B 1 242 ? -5.066 21.312 -4.309 1 78.12 242 HIS B CA 1
ATOM 4213 C C . HIS B 1 242 ? -6.297 21.969 -4.926 1 78.12 242 HIS B C 1
ATOM 4215 O O . HIS B 1 242 ? -6.828 22.938 -4.379 1 78.12 242 HIS B O 1
ATOM 4221 N N . PHE B 1 243 ? -6.723 21.422 -5.977 1 82.31 243 PHE B N 1
ATOM 4222 C CA . PHE B 1 243 ? -7.922 21.938 -6.629 1 82.31 243 PHE B CA 1
ATOM 4223 C C . PHE B 1 243 ? -9.156 21.672 -5.777 1 82.31 243 PHE B C 1
ATOM 4225 O O . PHE B 1 243 ? -9.961 22.578 -5.539 1 82.31 243 PHE B O 1
ATOM 4232 N N . PHE B 1 244 ? -9.367 20.578 -5.281 1 86.19 244 PHE B N 1
ATOM 4233 C CA . PHE B 1 244 ? -10.562 20.188 -4.543 1 86.19 244 PHE B CA 1
ATOM 4234 C C . PHE B 1 244 ? -10.625 20.891 -3.195 1 86.19 244 PHE B C 1
ATOM 4236 O O . PHE B 1 244 ? -11.711 21.203 -2.699 1 86.19 244 PHE B O 1
ATOM 4243 N N . GLU B 1 245 ? -9.477 21.172 -2.619 1 84.56 245 GLU B N 1
ATOM 4244 C CA . GLU B 1 245 ? -9.453 21.703 -1.258 1 84.56 245 GLU B CA 1
ATOM 4245 C C . GLU B 1 245 ? -9.156 23.203 -1.247 1 84.56 245 GLU B C 1
ATOM 4247 O O . GLU B 1 245 ? -9.047 23.812 -0.181 1 84.56 245 GLU B O 1
ATOM 4252 N N . SER B 1 246 ? -8.984 23.922 -2.352 1 79.81 246 SER B N 1
ATOM 4253 C CA . SER B 1 246 ? -8.516 25.297 -2.48 1 79.81 246 SER B CA 1
ATOM 4254 C C . SER B 1 246 ? -9.375 26.25 -1.657 1 79.81 246 SER B C 1
ATOM 4256 O O . SER B 1 246 ? -8.867 27.234 -1.132 1 79.81 246 SER B O 1
ATOM 4258 N N . ASP B 1 247 ? -10.68 25.906 -1.49 1 76.31 247 ASP B N 1
ATOM 4259 C CA . ASP B 1 247 ? -11.555 26.875 -0.821 1 76.31 247 ASP B CA 1
ATOM 4260 C C . ASP B 1 247 ? -12.008 26.344 0.539 1 76.31 247 ASP B C 1
ATOM 4262 O O . ASP B 1 247 ? -12.953 26.875 1.131 1 76.31 247 ASP B O 1
ATOM 4266 N N . ILE B 1 248 ? -11.469 25.344 0.995 1 80.56 248 ILE B N 1
ATOM 4267 C CA . ILE B 1 248 ? -11.891 24.734 2.254 1 80.56 248 ILE B CA 1
ATOM 4268 C C . ILE B 1 248 ? -10.891 25.094 3.354 1 80.56 248 ILE B C 1
ATOM 4270 O O . ILE B 1 248 ? -9.688 24.906 3.189 1 80.56 248 ILE B O 1
ATOM 4274 N N . GLU B 1 249 ? -11.43 25.656 4.379 1 70.75 249 GLU B N 1
ATOM 4275 C CA . GLU B 1 249 ? -10.57 26.141 5.465 1 70.75 249 GLU B CA 1
ATOM 4276 C C . GLU B 1 249 ? -10.547 25.141 6.625 1 70.75 249 GLU B C 1
ATOM 4278 O O . GLU B 1 249 ? -11.32 25.281 7.578 1 70.75 249 GLU B O 1
ATOM 4283 N N . GLY B 1 250 ? -9.828 24.031 6.531 1 68.88 250 GLY B N 1
ATOM 4284 C CA . GLY B 1 250 ? -9.641 23.141 7.672 1 68.88 250 GLY B CA 1
ATOM 4285 C C . GLY B 1 250 ? -10.625 22 7.711 1 68.88 250 GLY B C 1
ATOM 4286 O O . GLY B 1 250 ? -11.164 21.594 6.676 1 68.88 250 GLY B O 1
ATOM 4287 N N . PRO B 1 251 ? -10.805 21.484 8.953 1 72.25 251 PRO B N 1
ATOM 4288 C CA . PRO B 1 251 ? -11.688 20.328 9.078 1 72.25 251 PRO B CA 1
ATOM 4289 C C . PRO B 1 251 ? -13.164 20.672 8.891 1 72.25 251 PRO B C 1
ATOM 4291 O O . PRO B 1 251 ? -13.594 21.75 9.289 1 72.25 251 PRO B O 1
ATOM 4294 N N . ILE B 1 252 ? -13.859 19.781 8.273 1 73.5 252 ILE B N 1
ATOM 4295 C CA . ILE B 1 252 ? -15.289 19.953 8.047 1 73.5 252 ILE B CA 1
ATOM 4296 C C . ILE B 1 252 ? -16.047 19.719 9.344 1 73.5 252 ILE B C 1
ATOM 4298 O O . ILE B 1 252 ? -15.805 18.734 10.047 1 73.5 252 ILE B O 1
ATOM 4302 N N . GLN B 1 253 ? -16.938 20.609 9.703 1 72 253 GLN B N 1
ATOM 4303 C CA . GLN B 1 253 ? -17.719 20.516 10.93 1 72 253 GLN B CA 1
ATOM 4304 C C . GLN B 1 253 ? -18.828 19.484 10.797 1 72 253 GLN B C 1
ATOM 4306 O O . GLN B 1 253 ? -19.312 19.219 9.688 1 72 253 GLN B O 1
ATOM 4311 N N . TYR B 1 254 ? -19.156 18.859 11.938 1 70.31 254 TYR B N 1
ATOM 4312 C CA . TYR B 1 254 ? -20.266 17.922 11.969 1 70.31 254 TYR B CA 1
ATOM 4313 C C . TYR B 1 254 ? -21.594 18.656 11.969 1 70.31 254 TYR B C 1
ATOM 4315 O O . TYR B 1 254 ? -22.172 18.906 13.031 1 70.31 254 TYR B O 1
ATOM 4323 N N . GLU B 1 255 ? -22.078 19.125 10.938 1 75.31 255 GLU B N 1
ATOM 4324 C CA . GLU B 1 255 ? -23.344 19.828 10.773 1 75.31 255 GLU B CA 1
ATOM 4325 C C . GLU B 1 255 ? -24.266 19.078 9.828 1 75.31 255 GLU B C 1
ATOM 4327 O O . GLU B 1 255 ? -23.844 18.594 8.781 1 75.31 255 GLU B O 1
ATOM 4332 N N . TYR B 1 256 ? -25.438 18.828 10.344 1 74 256 TYR B N 1
ATOM 4333 C CA . TYR B 1 256 ? -26.391 18.047 9.57 1 74 256 TYR B CA 1
ATOM 4334 C C . TYR B 1 256 ? -27.641 18.875 9.25 1 74 256 TYR B C 1
ATOM 4336 O O . TYR B 1 256 ? -28.016 19.766 10.023 1 74 256 TYR B O 1
ATOM 4344 N N . SER B 1 257 ? -28.109 18.844 8.094 1 74.44 257 SER B N 1
ATOM 4345 C CA . SER B 1 257 ? -29.312 19.547 7.645 1 74.44 257 SER B CA 1
ATOM 4346 C C . SER B 1 257 ? -30.141 18.656 6.711 1 74.44 257 SER B C 1
ATOM 4348 O O . SER B 1 257 ? -29.625 17.688 6.148 1 74.44 257 SER B O 1
ATOM 4350 N N . THR B 1 258 ? -31.438 18.625 6.973 1 69.12 258 THR B N 1
ATOM 4351 C CA . THR B 1 258 ? -32.281 17.938 6 1 69.12 258 THR B CA 1
ATOM 4352 C C . THR B 1 258 ? -32.281 18.672 4.664 1 69.12 258 THR B C 1
ATOM 4354 O O . THR B 1 258 ? -32.469 19.891 4.617 1 69.12 258 THR B O 1
ATOM 4357 N N . PRO B 1 259 ? -31.656 18.062 3.752 1 62.66 259 PRO B N 1
ATOM 4358 C CA . PRO B 1 259 ? -31.672 18.781 2.475 1 62.66 259 PRO B CA 1
ATOM 4359 C C . PRO B 1 259 ? -33.062 19.312 2.105 1 62.66 259 PRO B C 1
ATOM 4361 O O . PRO B 1 259 ? -33.188 20.172 1.238 1 62.66 259 PRO B O 1
ATOM 4364 N N . LEU B 1 260 ? -34.094 18.609 2.699 1 57.94 260 LEU B N 1
ATOM 4365 C CA . LEU B 1 260 ? -35.438 19.062 2.389 1 57.94 260 LEU B CA 1
ATOM 4366 C C . LEU B 1 260 ? -35.812 20.266 3.248 1 57.94 260 LEU B C 1
ATOM 4368 O O . LEU B 1 260 ? -36.688 21.062 2.871 1 57.94 260 LEU B O 1
ATOM 4372 N N . SER B 1 261 ? -35.406 20.203 4.555 1 51 261 SER B N 1
ATOM 4373 C CA . SER B 1 261 ? -35.906 21.25 5.453 1 51 261 SER B CA 1
ATOM 4374 C C . SER B 1 261 ? -34.906 22.406 5.516 1 51 261 SER B C 1
ATOM 4376 O O . SER B 1 261 ? -33.719 22.203 5.562 1 51 261 SER B O 1
ATOM 4378 N N . PHE B 1 262 ? -35.219 23.609 5.07 1 44.03 262 PHE B N 1
ATOM 4379 C CA . PHE B 1 262 ? -34.562 24.922 5.168 1 44.03 262 PHE B CA 1
ATOM 4380 C C . PHE B 1 262 ? -34.062 25.156 6.582 1 44.03 262 PHE B C 1
ATOM 4382 O O . PHE B 1 262 ? -33.406 26.172 6.852 1 44.03 262 PHE B O 1
ATOM 4389 N N . ARG B 1 263 ? -34.406 24.375 7.566 1 41.66 263 ARG B N 1
ATOM 4390 C CA . ARG B 1 263 ? -34.031 24.812 8.906 1 41.66 263 ARG B CA 1
ATOM 4391 C C . ARG B 1 263 ? -32.781 24.125 9.383 1 41.66 263 ARG B C 1
ATOM 4393 O O . ARG B 1 263 ? -32.688 22.906 9.398 1 41.66 263 ARG B O 1
ATOM 4400 N N . GLU B 1 264 ? -31.656 24.703 9.445 1 48.38 264 GLU B N 1
ATOM 4401 C CA . GLU B 1 264 ? -30.281 24.375 9.797 1 48.38 264 GLU B CA 1
ATOM 4402 C C . GLU B 1 264 ? -30.172 23.891 11.242 1 48.38 264 GLU B C 1
ATOM 4404 O O . GLU B 1 264 ? -30.656 24.547 12.156 1 48.38 264 GLU B O 1
ATOM 4409 N N . LYS B 1 265 ? -30.344 22.594 11.602 1 45.56 265 LYS B N 1
ATOM 4410 C CA . LYS B 1 265 ? -30.062 22.234 12.992 1 45.56 265 LYS B CA 1
ATOM 4411 C C . LYS B 1 265 ? -28.578 21.969 13.211 1 45.56 265 LYS B C 1
ATOM 4413 O O . LYS B 1 265 ? -27.984 21.141 12.523 1 45.56 265 LYS B O 1
ATOM 4418 N N . LYS B 1 266 ? -27.766 22.781 13.75 1 48.44 266 LYS B N 1
ATOM 4419 C CA . LYS B 1 266 ? -26.391 22.609 14.203 1 48.44 266 LYS B CA 1
ATOM 4420 C C . LYS B 1 266 ? -26.297 21.609 15.352 1 48.44 266 LYS B C 1
ATOM 4422 O O . LYS B 1 266 ? -26.984 21.766 16.359 1 48.44 266 LYS B O 1
ATOM 4427 N N . ILE B 1 267 ? -26 20.422 15.211 1 46.22 267 ILE B N 1
ATOM 4428 C CA . ILE B 1 267 ? -25.766 19.484 16.312 1 46.22 267 ILE B CA 1
ATOM 4429 C C . ILE B 1 267 ? -24.516 19.891 17.078 1 46.22 267 ILE B C 1
ATOM 4431 O O . ILE B 1 267 ? -23.453 20.078 16.484 1 46.22 267 ILE B O 1
ATOM 4435 N N . PRO B 1 268 ? -24.547 20.281 18.328 1 38.81 268 PRO B N 1
ATOM 4436 C CA . PRO B 1 268 ? -23.453 20.766 19.172 1 38.81 268 PRO B CA 1
ATOM 4437 C C . PRO B 1 268 ? -22.297 19.781 19.266 1 38.81 268 PRO B C 1
ATOM 4439 O O . PRO B 1 268 ? -22.516 18.562 19.25 1 38.81 268 PRO B O 1
ATOM 4442 N N . ASP B 1 269 ? -21.188 20.203 18.719 1 42.22 269 ASP B N 1
ATOM 4443 C CA . ASP B 1 269 ? -19.938 19.484 18.969 1 42.22 269 ASP B CA 1
ATOM 4444 C C . ASP B 1 269 ? -19.719 19.281 20.469 1 42.22 269 ASP B C 1
ATOM 4446 O O . ASP B 1 269 ? -19.609 20.25 21.219 1 42.22 269 ASP B O 1
ATOM 4450 N N . PHE B 1 270 ? -20.266 18.359 21.078 1 36.16 270 PHE B N 1
ATOM 4451 C CA . PHE B 1 270 ? -20.047 18.156 22.516 1 36.16 270 PHE B CA 1
ATOM 4452 C C . PHE B 1 270 ? -18.562 17.953 22.797 1 36.16 270 PHE B C 1
ATOM 4454 O O . PHE B 1 270 ? -18.188 17.562 23.906 1 36.16 270 PHE B O 1
ATOM 4461 N N . THR B 1 271 ? -17.719 17.875 21.875 1 33.66 271 THR B N 1
ATOM 4462 C CA . THR B 1 271 ? -16.375 17.578 22.359 1 33.66 271 THR B CA 1
ATOM 4463 C C . THR B 1 271 ? -15.719 18.828 22.953 1 33.66 271 THR B C 1
ATOM 4465 O O . THR B 1 271 ? -14.648 19.25 22.5 1 33.66 271 THR B O 1
ATOM 4468 N N . ALA B 1 272 ? -16.344 19.906 23.625 1 28.69 272 ALA B N 1
ATOM 4469 C CA . ALA B 1 272 ? -15.516 20.719 24.516 1 28.69 272 ALA B CA 1
ATOM 4470 C C . ALA B 1 272 ? -15.008 19.891 25.688 1 28.69 272 ALA B C 1
ATOM 4472 O O . ALA B 1 272 ? -15.75 19.062 26.234 1 28.69 272 ALA B O 1
#

Foldseek 3Di:
DLVVLLVVLVVLLLVLLLLLLLLLLVQLQVADDCVVAPADDAPLLVPFAADQCLLVLLVVLLVVLVVLLVVLLQFFPPSSLLNSLLSQLNSLLSNVLSVVLNPDWHHQQDPPADADHDNPDDSVRSSVSSVVCVVVVVRCVVPHRGTTSAAADPSLLSLLSSLVSSCQQAAVVVVVSNVSSVVSSVSSLVSCSSNSVYGPNRNVRSNVVSVVLSVVLQVCLQCVVPDPVPVPCVCVRRVCSCVSRVPPHHGDDNWTHNPVDPPTDGDDNPPD/DLVVLLVVLVVLLLVLLLLLLLLLLVQLQVADDCVVAPADDAPLLVPFAADQCLLVLLVVLLVVLVVLLVVLLQFFPPSSLLNSLLSQLNSLLSNVLSVVLNPDWHHQQDPPADADHDNPDDSVRSSVSSVVCVVVVVRCVSPHRGTTSAAADPSLLSLLSSLVSSCQQAAVVVVVSNVSSVVSSVSSLVSCSSNSVYGPNRNVRSNVVSVVLSVVLLVCLQCVVPDPVPVPCVCVRRVCSCVSRVPPHHGDANWTHNPVDPDTDGDDNPPD

Solvent-accessible surface area (backbone atoms only — not comparable to full-atom values): 28385 Å² total; per-residue (Å²): 111,62,63,58,43,27,51,50,20,49,50,44,24,53,50,22,47,48,50,30,30,38,45,39,51,55,35,24,41,60,46,57,54,60,89,59,31,52,50,62,58,30,56,62,58,75,72,41,71,80,33,80,66,21,48,58,53,18,49,52,32,38,51,50,41,48,49,52,38,50,52,49,42,55,30,29,64,58,27,55,60,55,47,26,52,50,25,45,51,50,18,46,50,34,47,52,36,39,52,35,26,58,32,30,47,51,47,58,59,35,86,83,60,73,59,70,65,57,75,81,57,50,73,66,54,43,50,51,49,15,49,52,38,48,75,43,70,65,37,47,91,71,68,50,42,79,47,38,66,40,46,39,29,62,67,41,35,52,28,47,50,34,35,51,50,49,54,70,66,39,63,82,81,49,50,66,60,46,50,51,41,49,48,37,38,53,50,20,53,49,21,30,37,27,33,30,71,46,54,63,44,16,44,51,52,19,46,51,53,47,51,48,51,52,50,40,51,49,53,36,46,35,63,58,65,67,58,65,92,58,63,44,77,47,56,78,74,39,74,57,48,65,69,70,43,68,85,50,86,34,66,82,75,62,34,42,24,49,82,85,48,91,63,78,52,76,55,78,76,73,81,118,113,62,62,59,42,28,51,51,19,49,50,45,25,52,49,22,47,48,51,30,28,38,47,40,50,55,35,24,39,60,46,56,53,59,89,60,31,53,52,61,58,31,56,61,57,74,72,43,70,79,32,82,66,20,48,58,53,17,49,50,33,37,51,50,42,48,50,52,39,51,53,50,42,55,29,30,64,59,27,55,61,54,48,25,53,48,26,45,50,51,19,47,51,33,46,52,35,40,52,35,26,60,34,30,48,51,45,60,61,35,86,84,60,75,57,69,64,57,74,80,58,50,72,66,54,43,49,52,49,16,52,52,37,47,76,42,69,65,35,48,91,70,67,50,42,80,47,39,67,41,46,40,29,62,67,44,34,53,30,47,48,34,37,51,51,49,54,69,68,39,62,83,82,49,49,66,60,44,49,51,40,50,48,36,39,53,50,20,54,49,21,29,38,28,32,30,72,46,56,64,44,16,44,50,51,20,44,52,52,49,51,48,52,52,50,40,50,50,52,36,46,35,62,58,65,68,58,64,92,58,63,43,79,48,56,77,72,40,74,58,47,67,70,71,42,69,86,50,86,34,68,83,74,60,35,41,24,48,81,82,49,92,61,77,50,74,54,78,76,72,84,119

Secondary structure (DSSP, 8-state):
-HHHHHHHHHHHHHHHHHHHHHHHHHHHHTPPPTTTSPPPPBHHHHHSPP-TTHHHHHHHHHHHHHHHHHHHHHHBTTHHHHHHHHHHHHHHHHHHHHHHHHHB----S-TT------TT--HHHHHHHHHHHHHTTT-GGGT-------SS-HHHHHHHHHHHHHHHSS-TT-HHHHHHHHHHHHHHHHHHHHTTSS-HHHHHHHHHHHHHHHHHHHHHHHHT---STT--THHHH-TTHHHHHTT--SSPP--B--SS-S--B----TT-/-HHHHHHHHHHHHHHHHHHHHHHHHHHHHTPPPTTTSPPPPBHHHHHSPP-TTHHHHHHHHHHHHHHHHHHHHHHBTTHHHHHHHHHHHHHHHHHHHHHHHHHB----S-TT------TT--HHHHHHHHHHHHHTTT-GGGT-------SS-HHHHHHHHHHHHHHHSS-TT-HHHHHHHHHHHHHHHHHHHHTTSS-HHHHHHHHHHHHHHHHHHHHHHHHT---STT--THHHH-TTHHHHHTT--SSPP--B--SS-S--B-------

Nearest PDB structures (foldseek):
  8ijq-assembly1_A  TM=9.276E-01  e=6.652E-19  Homo sapiens
  6eig-assembly2_B-3  TM=1.760E-01  e=1.417E+00  Chlamydomonas reinhardtii
  8ijq-assembly1_A  TM=9.256E-01  e=4.995E-19  Homo sapiens
  6eig-assembly2_B-3  TM=1.759E-01  e=1.903E+00  Chlamydomonas reinhardtii

Organism: Pinctada imbricata (NCBI:txid66713)

pLDDT: mean 84.73, std 14.26, range [28.69, 98.56]

Sequence (544 aa):
MQLWKFTTSLAYILFSHLLTCFVVVNVNDRMPDRKLYPPLPDVLLDNLTYIPWGASVAEICLVTLGIMWLFLCFFHKHRFIVMTRMFALMGTMYLLRCVTIFVTSIPCPNVNKECDIYPNATVWNRMYRALLIFSRMGIAIMGNRTCGDYVFSGHTIMMTMCNLFINEYTPRTMKVLHMISWSLNVLGMYFILASRGHYSIDVIIAFVISLQLFNNYHTIADNRITSVRERRCWFLCFPLLHFFESDIEGPIQYEYSTPLSFREKKIPDFTAMQLWKFTTSLAYILFSHLLTCFVVVNVNDRMPDRKLYPPLPDVLLDNLTYIPWGASVAEICLVTLGIMWLFLCFFHKHRFIVMTRMFALMGTMYLLRCVTIFVTSIPCPNVNKECDIYPNATVWNRMYRALLIFSRMGIAIMGNRTCGDYVFSGHTIMMTMCNLFINEYTPRTMKVLHMISWSLNVLGMYFILASRGHYSIDVIIAFVISLQLFNNYHTIADNRITSVRERRCWFLCFPLLHFFESDIEGPIQYEYSTPLSFREKKIPDFTA